Protein 3A0C (pdb70)

Organism: NCBI:txid195526

Nearest PDB structures (foldseek):
  3a0d-assembly1_A  TM=9.949E-01  e=3.543E-20  Polygonatum cyrtonema
  1msa-assembly1_C  TM=9.763E-01  e=5.281E-15  Galanthus nivalis
  8a9m-assembly1_A  TM=9.733E-01  e=8.736E-15  Hippeastrum hybrid cultivar
  3dzw-assembly1_A  TM=9.735E-01  e=1.807E-14  Narcissus pseudonarcissus
  1b2p-assembly1_A  TM=9.457E-01  e=1.807E-14  Hyacinthoides hispanica

Solvent-accessible surface area: 18140 Å² total; per-residue (Å²): 76,1,14,8,28,12,80,92,17,11,108,58,46,93,36,5,101,11,32,108,39,26,113,0,42,0,33,46,63,0,27,0,2,0,52,26,81,46,119,84,33,49,26,10,127,6,39,65,105,20,75,30,1,58,0,10,0,54,35,18,0,5,0,0,0,18,15,119,3,36,71,31,39,45,45,20,98,33,36,51,133,118,30,84,7,0,0,0,0,17,99,61,58,21,0,6,0,7,2,32,60,52,60,44,23,59,13,10,147,71,1,12,8,25,13,80,90,19,10,106,56,46,91,35,5,98,11,33,108,40,26,114,0,43,0,31,44,65,0,26,2,2,0,51,26,80,48,119,82,33,51,27,10,128,6,40,64,110,20,75,31,1,56,0,10,0,53,37,33,0,16,0,3,0,37,17,143,88,102,166,83,39,46,79,23,153,34,78,52,132,119,30,84,9,0,0,0,0,18,99,54,57,19,1,5,0,7,2,34,60,51,54,41,20,58,9,10,137,73,1,12,8,26,12,33,89,15,10,106,58,45,92,37,5,100,10,32,110,40,27,113,0,41,0,32,47,62,0,26,1,3,0,51,26,82,45,117,86,34,48,26,10,128,6,39,65,107,21,76,31,0,26,0,1,0,0,6,14,0,1,0,2,0,8,15,100,27,16,145,84,38,46,78,20,154,29,73,49,132,106,29,82,5,0,0,0,0,18,98,60,59,18,0,6,0,8,1,30,59,47,52,44,22,60,14,11,144,66,1,12,8,25,12,80,92,19,10,107,58,46,92,36,5,97,10,31,106,41,27,113,0,44,0,33,47,64,0,26,1,2,0,50,26,79,47,118,86,32,50,27,11,128,6,39,65,108,21,76,30,1,56,0,10,0,52,37,33,0,16,0,3,0,36,16,142,89,101,164,84,38,46,77,21,149,34,75,51,131,119,30,83,8,0,0,0,0,17,98,57,57,19,0,6,0,8,2,30,59,49,50,45,22,60,17,11,141

Secondary structure (DSSP, 8-state):
--EEETT-EE-TT-EEEETTTEEEEE-TTS-EEEEETTEEEEE---TTS-SS-EEEE-TTS-EEEE-TT--EEEE-----SSS--EEEE-TTS-EEEE-SEEEE-S---/--EEETT-EE-TT-EEEETTTEEEEE-TTS-EEEEETTEEEEE---TTS-SS-EEEE-TTS-EEEE-TT--EEEE-----SSS--EEEE-TTS-EEEE-SEEEE-S---/--EEETT-EE-TT-EEEETTTEEEEE-TTS-EEEEETTEEEEE---TTS-SS-EEEE-TTS-EEEE-TT--EEEE-----SSS--EEEE-TTS-EEEE-SEEEE-S---/--EEETT-EEETT-EEEETTTEEEEE-TTS-EEEEETTEEEEE---TTS-SS-EEEE-TTS-EEEE-TT--EEEE-----SSS--EE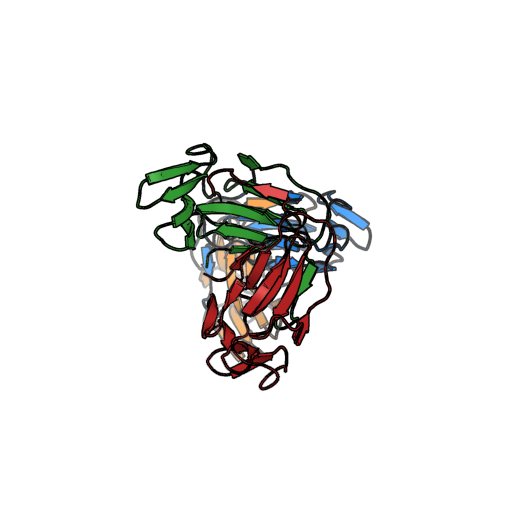EE-TTS-EEEE-SEEEE-S---

B-factor: mean 31.84, std 13.53, range [10.68, 71.92]

Radius of gyration: 27.79 Å; Cα contacts (8 Å, |Δi|>4): 1357; chains: 4; bounding box: 48×59×90 Å

InterPro domains:
  IPR001480 Bulb-type lectin domain [PS50927] (29-138)
  IPR001480 Bulb-type lectin domain [SM00108] (29-137)
  IPR001480 Bulb-type lectin domain [cd00028] (29-137)
  IPR036426 Bulb-type lectin domain superfamily [G3DSA:2.90.10.10] (29-138)
  IPR036426 Bulb-type lectin domain superfamily [SSF51110] (22-133)

Foldseek 3Di:
DFKAKAFGKAWAAGWHADPDAWIFHCHQQRKTFIDRNNRTPDIQPLGNVAGGWMWGQHQQRKIFIAHPVRDGSDIPPNGHDRAMWMWGCDNVRDIDIDDDDDDDPPPDD/DFKAKAFGKAWAAGWHADPDAWIFHCHQQRKTFIDRNNRTPDIQPLGNVAGRWMWTQHQQRKIFIAHPVRDTSDIPPNGHDRAMWMWGCDNVRDIDIDDDDDDDPPPDD/DFKAKAFGKAWAQGWHADPDAWIFHCHQQRKTFIDRNNRTPDIQPLGNVAGRWMWTQHQQRKIFIAHPVRDGSDIPPNGHDRAMWMWGCDNVRDIDIDDDDDDDPPPDD/DFKAKAFGKAWAQGWHDDPDGWIFHCHQQRKTFIDDNNRTPDIQPLGNVAGGWMWGQHQQRKIFIAHPVRDGSDIPPNGHDRAMWMWGCDNVRDIDIDDDDDDDPPPDD

CATH classification: 2.90.10.10

Structure (mmCIF, N/CA/C/O backbone):
data_3A0C
#
_entry.id   3A0C
#
_cell.length_a   39.308
_cell.length_b   48.317
_cell.length_c   112.221
_cell.angle_alpha   90.00
_cell.angle_beta   90.12
_cell.angle_gamma   90.00
#
_symmetry.space_group_name_H-M   'P 1 21 1'
#
loop_
_entity.id
_entity.type
_entity.pdbx_description
1 polymer 'Mannose/sialic acid-binding lectin'
2 water water
#
loop_
_atom_site.group_PDB
_atom_site.id
_atom_site.type_symbol
_atom_site.label_atom_id
_atom_site.label_alt_id
_atom_site.label_comp_id
_atom_site.label_asym_id
_atom_site.label_entity_id
_atom_site.label_seq_id
_atom_site.pdbx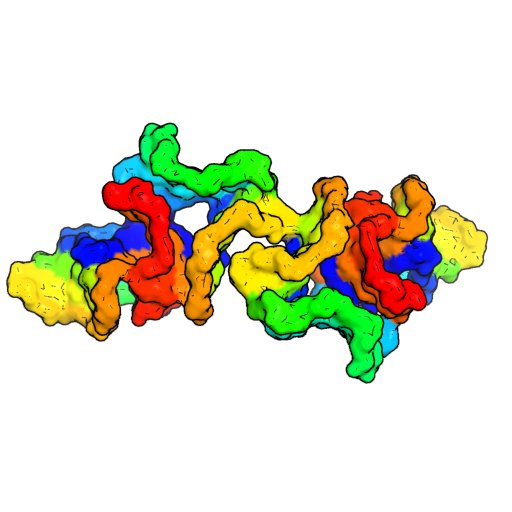_PDB_ins_code
_atom_site.Cartn_x
_atom_site.Cartn_y
_atom_site.Cartn_z
_atom_site.occupancy
_atom_site.B_iso_or_equiv
_atom_site.auth_seq_id
_atom_site.auth_comp_id
_atom_site.auth_asym_id
_atom_site.auth_atom_id
_atom_site.pdbx_PDB_model_num
ATOM 1 N N . VAL A 1 1 ? 3.877 5.302 16.781 1.00 20.27 1 VAL A N 1
ATOM 2 C CA . VAL A 1 1 ? 4.466 6.526 16.171 1.00 18.57 1 VAL A CA 1
ATOM 3 C C . VAL A 1 1 ? 5.957 6.289 15.934 1.00 17.30 1 VAL A C 1
ATOM 4 O O . VAL A 1 1 ? 6.644 5.745 16.794 1.00 16.02 1 VAL A O 1
ATOM 8 N N . ASN A 1 2 ? 6.457 6.674 14.764 1.00 15.90 2 ASN A N 1
ATOM 9 C CA . ASN A 1 2 ? 7.873 6.501 14.494 1.00 16.30 2 ASN A CA 1
ATOM 10 C C . ASN A 1 2 ? 8.506 7.845 14.145 1.00 16.26 2 ASN A C 1
ATOM 11 O O . ASN A 1 2 ? 9.450 7.915 13.356 1.00 17.89 2 ASN A O 1
ATOM 16 N N . SER A 1 3 ? 7.983 8.917 14.735 1.00 15.88 3 SER A N 1
ATOM 17 C CA . SER A 1 3 ? 8.526 10.253 14.479 1.00 14.13 3 SER A CA 1
ATOM 18 C C . SER A 1 3 ? 8.441 11.122 15.719 1.00 12.46 3 SER A C 1
ATOM 19 O O . SER A 1 3 ? 7.579 10.927 16.564 1.00 13.71 3 SER A O 1
ATOM 22 N N . LEU A 1 4 ? 9.359 12.069 15.824 1.00 12.30 4 LEU A N 1
ATOM 23 C CA . LEU A 1 4 ? 9.407 13.010 16.940 1.00 12.74 4 LEU A CA 1
ATOM 24 C C . LEU A 1 4 ? 9.700 14.364 16.301 1.00 12.51 4 LEU A C 1
ATOM 25 O O . LEU A 1 4 ? 10.773 14.567 15.744 1.00 12.07 4 LEU A O 1
ATOM 30 N N . SER A 1 5 ? 8.758 15.291 16.375 1.00 12.73 5 SER A N 1
ATOM 31 C CA . SER A 1 5 ? 8.970 16.588 15.756 1.00 15.41 5 SER A CA 1
ATOM 32 C C . SER A 1 5 ? 9.256 17.737 16.716 1.00 14.68 5 SER A C 1
ATOM 33 O O . SER A 1 5 ? 8.765 17.760 17.835 1.00 14.84 5 SER A O 1
ATOM 36 N N . SER A 1 6 ? 10.063 18.685 16.248 1.00 15.52 6 SER A N 1
ATOM 37 C CA . SER A 1 6 ? 10.447 19.861 17.016 1.00 17.80 6 SER A CA 1
ATOM 38 C C . SER A 1 6 ? 9.237 20.565 17.627 1.00 17.88 6 SER A C 1
ATOM 39 O O . SER A 1 6 ? 8.255 20.795 16.942 1.00 17.41 6 SER A O 1
ATOM 42 N N . PRO A 1 7 ? 9.312 20.960 18.909 1.00 18.58 7 PRO A N 1
ATOM 43 C CA . PRO A 1 7 ? 10.436 20.797 19.841 1.00 19.62 7 PRO A CA 1
ATOM 44 C C . PRO A 1 7 ? 10.064 19.752 20.875 1.00 19.22 7 PRO A C 1
ATOM 45 O O . PRO A 1 7 ? 10.367 19.894 22.054 1.00 21.06 7 PRO A O 1
ATOM 49 N N . ASN A 1 8 ? 9.384 18.712 20.410 1.00 17.07 8 ASN A N 1
ATOM 50 C CA . ASN A 1 8 ? 8.951 17.629 21.266 1.00 17.85 8 ASN A CA 1
ATOM 51 C C . ASN A 1 8 ? 10.117 16.863 21.865 1.00 17.29 8 ASN A C 1
ATOM 52 O O . ASN A 1 8 ? 11.260 17.041 21.464 1.00 18.29 8 ASN A O 1
ATOM 57 N N . SER A 1 9 ? 9.811 16.004 22.826 1.00 16.13 9 SER A N 1
ATOM 58 C CA . SER A 1 9 ? 10.828 15.217 23.489 1.00 16.19 9 SER A CA 1
ATOM 59 C C . SER A 1 9 ? 10.398 13.788 23.761 1.00 15.98 9 SER A C 1
ATOM 60 O O . SER A 1 9 ? 9.216 13.475 23.812 1.00 15.43 9 SER A O 1
ATOM 63 N N . LEU A 1 10 ? 11.385 12.915 23.895 1.00 18.11 10 LEU A N 1
ATOM 64 C CA . LEU A 1 10 ? 11.164 11.511 24.222 1.00 18.82 10 LEU A CA 1
ATOM 65 C C . LEU A 1 10 ? 11.682 11.344 25.659 1.00 19.17 10 LEU A C 1
ATOM 66 O O . LEU A 1 10 ? 12.882 11.180 25.877 1.00 21.49 10 LEU A O 1
ATOM 71 N N . PHE A 1 11 ? 10.790 11.408 26.634 1.00 18.37 11 PHE A N 1
ATOM 72 C CA . PHE A 1 11 ? 11.204 11.275 28.016 1.00 18.65 11 PHE A CA 1
ATOM 73 C C . PHE A 1 11 ? 11.642 9.857 28.348 1.00 19.66 11 PHE A C 1
ATOM 74 O O . PHE A 1 11 ? 11.561 8.954 27.501 1.00 19.09 11 PHE A O 1
ATOM 82 N N . THR A 1 12 ? 12.128 9.668 29.574 1.00 20.63 12 THR A N 1
ATOM 83 C CA . THR A 1 12 ? 12.612 8.363 30.008 1.00 22.36 12 THR A CA 1
ATOM 84 C C . THR A 1 12 ? 11.592 7.270 29.745 1.00 21.16 12 THR A C 1
ATOM 85 O O . THR A 1 12 ? 10.421 7.417 30.053 1.00 20.89 12 THR A O 1
ATOM 89 N N . GLY A 1 13 ? 12.047 6.177 29.157 1.00 21.37 13 GLY A N 1
ATOM 90 C CA . GLY A 1 13 ? 11.152 5.076 28.873 1.00 21.21 13 GLY A CA 1
ATOM 91 C C . GLY A 1 13 ? 10.414 5.183 27.558 1.00 22.42 13 GLY A C 1
ATOM 92 O O . GLY A 1 13 ? 9.942 4.164 27.053 1.00 25.03 13 GLY A O 1
ATOM 93 N N . HIS A 1 14 ? 10.312 6.382 26.989 1.00 21.36 14 HIS A N 1
ATOM 94 C CA . HIS A 1 14 ? 9.588 6.547 25.722 1.00 22.06 14 HIS A CA 1
ATOM 95 C C . HIS A 1 14 ? 10.376 6.076 24.497 1.00 21.47 14 HIS A C 1
ATOM 96 O O . HIS A 1 14 ? 11.607 6.046 24.513 1.00 22.57 14 HIS A O 1
ATOM 103 N N . SER A 1 15 ? 9.663 5.729 23.430 1.00 20.24 15 SER A N 1
ATOM 104 C CA . SER A 1 15 ? 10.321 5.238 22.230 1.00 20.62 15 SER A CA 1
ATOM 105 C C . SER A 1 15 ? 9.488 5.396 20.971 1.00 20.47 15 SER A C 1
ATOM 106 O O . SER A 1 15 ? 8.277 5.632 21.038 1.00 22.09 15 SER A O 1
ATOM 109 N N . LEU A 1 16 ? 10.152 5.272 19.826 1.00 19.73 16 LEU A N 1
ATOM 110 C CA . LEU A 1 16 ? 9.494 5.341 18.517 1.00 17.95 16 LEU A CA 1
ATOM 111 C C . LEU A 1 16 ? 9.588 3.907 18.027 1.00 18.58 16 LEU A C 1
ATOM 112 O O . LEU A 1 16 ? 10.520 3.190 18.392 1.00 19.03 16 LEU A O 1
ATOM 117 N N . GLU A 1 17 ? 8.643 3.470 17.212 1.00 18.36 17 GLU A N 1
ATOM 118 C CA . GLU A 1 17 ? 8.697 2.101 16.743 1.00 20.23 17 GLU A CA 1
ATOM 119 C C . GLU A 1 17 ? 8.182 2.033 15.334 1.00 18.99 17 GLU A C 1
ATOM 120 O O . GLU A 1 17 ? 7.231 2.731 14.988 1.00 19.68 17 GLU A O 1
ATOM 126 N N . VAL A 1 18 ? 8.807 1.186 14.526 1.00 18.92 18 VAL A N 1
ATOM 127 C CA . VAL A 1 18 ? 8.404 1.014 13.136 1.00 19.05 18 VAL A CA 1
ATOM 128 C C . VAL A 1 18 ? 8.746 -0.418 12.729 1.00 20.23 18 VAL A C 1
ATOM 129 O O . VAL A 1 18 ? 9.631 -1.039 13.317 1.00 18.95 18 VAL A O 1
ATOM 133 N N . GLY A 1 19 ? 8.027 -0.939 11.738 1.00 22.82 19 GLY A N 1
ATOM 134 C CA . GLY A 1 19 ? 8.279 -2.288 11.268 1.00 24.57 19 GLY A CA 1
ATOM 135 C C . GLY A 1 19 ? 9.562 -2.358 10.460 1.00 26.70 19 GLY A C 1
ATOM 136 O O . GLY A 1 19 ? 10.031 -1.333 9.943 1.00 28.96 19 GLY A O 1
ATOM 137 N N . PRO A 1 20 ? 10.145 -3.560 10.296 1.00 27.00 20 PRO A N 1
ATOM 138 C CA . PRO A 1 20 ? 9.676 -4.849 10.816 1.00 26.15 20 PRO A CA 1
ATOM 139 C C . PRO A 1 20 ? 9.763 -5.105 12.329 1.00 27.07 20 PRO A C 1
ATOM 140 O O . PRO A 1 20 ? 8.838 -5.684 12.907 1.00 27.11 20 PRO A O 1
ATOM 144 N N . SER A 1 21 ? 10.854 -4.684 12.975 1.00 26.58 21 SER A N 1
ATOM 145 C CA . SER A 1 21 ? 11.026 -4.910 14.416 1.00 25.47 21 SER A CA 1
ATOM 146 C C . SER A 1 21 ? 11.979 -3.888 15.045 1.00 25.00 21 SER A C 1
ATOM 147 O O . SER A 1 21 ? 12.905 -4.247 15.782 1.00 24.52 21 SER A O 1
ATOM 150 N N . TYR A 1 22 ? 11.723 -2.613 14.765 1.00 23.78 22 TYR A N 1
ATOM 151 C CA . TYR A 1 22 ? 12.567 -1.525 15.248 1.00 22.53 22 TYR A CA 1
ATOM 152 C C . TYR A 1 22 ? 11.951 -0.680 16.367 1.00 21.77 22 TYR A C 1
ATOM 153 O O . TYR A 1 22 ? 10.773 -0.331 16.322 1.00 21.07 22 TYR A O 1
ATOM 162 N N . ARG A 1 23 ? 12.777 -0.359 17.362 1.00 22.48 23 ARG A N 1
ATOM 163 C CA . ARG A 1 23 ? 12.370 0.457 18.502 1.00 23.85 23 ARG A CA 1
ATOM 164 C C . ARG A 1 23 ? 13.522 1.362 18.941 1.00 21.38 23 ARG A C 1
ATOM 165 O O . ARG A 1 23 ? 14.593 0.893 19.308 1.00 20.06 23 ARG A O 1
ATOM 173 N N . LEU A 1 24 ? 13.280 2.663 18.908 1.00 19.70 24 LEU A N 1
ATOM 174 C CA . LEU A 1 24 ? 14.266 3.649 19.306 1.00 17.97 24 LEU A CA 1
ATOM 175 C C . LEU A 1 24 ? 13.803 4.135 20.671 1.00 17.50 24 LEU A C 1
ATOM 176 O O . LEU A 1 24 ? 12.809 4.854 20.767 1.00 15.38 24 LEU A O 1
ATOM 181 N N . ILE A 1 25 ? 14.536 3.758 21.712 1.00 17.93 25 ILE A N 1
ATOM 182 C CA . ILE A 1 25 ? 14.159 4.109 23.073 1.00 20.48 25 ILE A CA 1
ATOM 183 C C . ILE A 1 25 ? 15.102 4.992 23.894 1.00 22.13 25 ILE A C 1
ATOM 184 O O . ILE A 1 25 ? 16.330 4.892 23.807 1.00 22.05 25 ILE A O 1
ATOM 189 N N . MET A 1 26 ? 14.499 5.876 24.687 1.00 23.91 26 MET A N 1
ATOM 190 C CA . MET A 1 26 ? 15.236 6.764 25.579 1.00 24.32 26 MET A CA 1
ATOM 191 C C . MET A 1 26 ? 15.157 6.044 26.920 1.00 24.08 26 MET A C 1
ATOM 192 O O . MET A 1 26 ? 14.207 6.220 27.673 1.00 24.14 26 MET A O 1
ATOM 197 N N . GLN A 1 27 ? 16.161 5.224 27.201 1.00 24.38 27 GLN A N 1
ATOM 198 C CA . GLN A 1 27 ? 16.195 4.427 28.420 1.00 25.12 27 GLN A CA 1
ATOM 199 C C . GLN A 1 27 ? 16.383 5.197 29.709 1.00 25.72 27 GLN A C 1
ATOM 200 O O . GLN A 1 27 ? 16.759 6.367 29.707 1.00 26.34 27 GLN A O 1
ATOM 206 N N . GLY A 1 28 ? 16.117 4.518 30.815 1.00 26.77 28 GLY A N 1
ATOM 207 C CA . GLY A 1 28 ? 16.254 5.137 32.121 1.00 28.01 28 GLY A CA 1
ATOM 208 C C . GLY A 1 28 ? 17.686 5.376 32.562 1.00 28.96 28 GLY A C 1
ATOM 209 O O . GLY A 1 28 ? 17.927 6.147 33.489 1.00 31.25 28 GLY A O 1
ATOM 210 N N . ASP A 1 29 ? 18.636 4.718 31.905 1.00 29.64 29 ASP A N 1
ATOM 211 C CA . ASP A 1 29 ? 20.050 4.873 32.237 1.00 29.00 29 ASP A CA 1
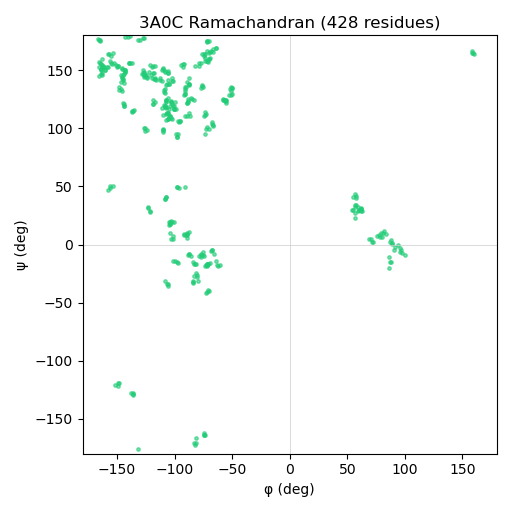ATOM 212 C C . ASP A 1 29 ? 20.691 5.979 31.393 1.00 29.29 29 ASP A C 1
ATOM 213 O O . ASP A 1 29 ? 21.911 6.174 31.426 1.00 28.06 29 ASP A O 1
ATOM 218 N N . CYS A 1 30 ? 19.838 6.697 30.656 1.00 28.95 30 CYS A N 1
ATOM 219 C CA . CYS A 1 30 ? 20.225 7.808 29.785 1.00 27.98 30 CYS A CA 1
ATOM 220 C C . CYS A 1 30 ? 20.840 7.380 28.482 1.00 25.29 30 CYS A C 1
ATOM 221 O O . CYS A 1 30 ? 21.342 8.201 27.724 1.00 24.25 30 CYS A O 1
ATOM 224 N N . ASN A 1 31 ? 20.807 6.088 28.218 1.00 24.50 31 ASN A N 1
ATOM 225 C CA . ASN A 1 31 ? 21.378 5.592 26.990 1.00 23.33 31 ASN A CA 1
ATOM 226 C C . ASN A 1 31 ? 20.305 5.613 25.924 1.00 23.41 31 ASN A C 1
ATOM 227 O O . ASN A 1 31 ? 19.251 5.014 26.091 1.00 23.86 31 ASN A O 1
ATOM 232 N N . PHE A 1 32 ? 20.564 6.329 24.836 1.00 24.21 32 PHE A N 1
ATOM 233 C CA . PHE A 1 32 ? 19.607 6.404 23.738 1.00 23.77 32 PHE A CA 1
ATOM 234 C C . PHE A 1 32 ? 20.035 5.347 22.727 1.00 24.05 32 PHE A C 1
ATOM 235 O O . PHE A 1 32 ? 21.027 5.519 22.011 1.00 24.10 32 PHE A O 1
ATOM 243 N N . VAL A 1 33 ? 19.281 4.250 22.671 1.00 23.52 33 VAL A N 1
ATOM 244 C CA . VAL A 1 33 ? 19.620 3.142 21.791 1.00 21.19 33 VAL A CA 1
ATOM 245 C C . VAL A 1 33 ? 18.532 2.624 20.840 1.00 20.34 33 VAL A C 1
ATOM 246 O O . VAL A 1 33 ? 17.334 2.651 21.140 1.00 20.87 33 VAL A O 1
ATOM 250 N N . LEU A 1 34 ? 18.980 2.152 19.682 1.00 18.78 34 LEU A N 1
ATOM 251 C CA . LEU A 1 34 ? 18.102 1.607 18.650 1.00 17.66 34 LEU A CA 1
ATOM 252 C C . LEU A 1 34 ? 18.116 0.087 18.720 1.00 17.15 34 LEU A C 1
ATOM 253 O O . LEU A 1 34 ? 19.174 -0.521 18.619 1.00 18.51 34 LEU A O 1
ATOM 258 N N . TYR A 1 35 ? 16.948 -0.526 18.899 1.00 17.44 35 TYR A N 1
ATOM 259 C CA . TYR A 1 35 ? 16.857 -1.979 18.974 1.00 17.44 35 TYR A CA 1
ATOM 260 C C . TYR A 1 35 ? 16.271 -2.610 17.730 1.00 18.98 35 TYR A C 1
ATOM 261 O O . TYR A 1 35 ? 15.339 -2.075 17.132 1.00 19.18 35 TYR A O 1
ATOM 270 N N . ASP A 1 36 ? 16.827 -3.755 17.347 1.00 20.68 36 ASP A N 1
ATOM 271 C CA . ASP A 1 36 ? 16.357 -4.505 16.189 1.00 22.08 36 ASP A CA 1
ATOM 272 C C . ASP A 1 36 ? 16.066 -5.901 16.713 1.00 22.83 36 ASP A C 1
ATOM 273 O O . ASP A 1 36 ? 16.979 -6.698 16.894 1.00 21.84 36 ASP A O 1
ATOM 278 N N . SER A 1 37 ? 14.792 -6.182 16.966 1.00 24.33 37 SER A N 1
ATOM 279 C CA . SER A 1 37 ? 14.366 -7.476 17.504 1.00 25.17 37 SER A CA 1
ATOM 280 C C . SER A 1 37 ? 15.056 -7.837 18.822 1.00 25.92 37 SER A C 1
ATOM 281 O O . SER A 1 37 ? 15.337 -9.012 19.075 1.00 26.84 37 SER A O 1
ATOM 284 N N . GLY A 1 38 ? 15.339 -6.838 19.652 1.00 24.84 38 GLY A N 1
ATOM 285 C CA . GLY A 1 38 ? 15.991 -7.117 20.914 1.00 24.50 38 GLY A CA 1
ATOM 286 C C . GLY A 1 38 ? 17.487 -6.946 20.857 1.00 24.03 38 GLY A C 1
ATOM 287 O O . GLY A 1 38 ? 18.156 -7.027 21.871 1.00 23.98 38 GLY A O 1
ATOM 288 N N . LYS A 1 39 ? 18.013 -6.699 19.668 1.00 26.12 39 LYS A N 1
ATOM 289 C CA . LYS A 1 39 ? 19.449 -6.518 19.482 1.00 27.17 39 LYS A CA 1
ATOM 290 C C . LYS A 1 39 ? 19.794 -5.043 19.320 1.00 27.05 39 LYS A C 1
ATOM 291 O O . LYS A 1 39 ? 19.253 -4.367 18.442 1.00 28.69 39 LYS A O 1
ATOM 297 N N . PRO A 1 40 ? 20.686 -4.516 20.173 1.00 26.54 40 PRO A N 1
ATOM 298 C CA . PRO A 1 40 ? 21.053 -3.105 20.039 1.00 25.82 40 PRO A CA 1
ATOM 299 C C . PRO A 1 40 ? 21.962 -2.919 18.815 1.00 26.26 40 PRO A C 1
ATOM 300 O O . PRO A 1 40 ? 23.080 -3.440 18.780 1.00 25.41 40 PRO A O 1
ATOM 304 N N . VAL A 1 41 ? 21.466 -2.194 17.808 1.00 26.44 41 VAL A N 1
ATOM 305 C CA . VAL A 1 41 ? 22.221 -1.940 16.576 1.00 24.55 41 VAL A CA 1
ATOM 306 C C . VAL A 1 41 ? 22.829 -0.544 16.580 1.00 23.92 41 VAL A C 1
ATOM 307 O O . VAL A 1 41 ? 23.685 -0.237 15.752 1.00 24.81 41 VAL A O 1
ATOM 311 N N . TRP A 1 42 ? 22.378 0.305 17.499 1.00 22.21 42 TRP A N 1
ATOM 312 C CA . TRP A 1 42 ? 22.899 1.669 17.600 1.00 21.50 42 TRP A CA 1
ATOM 313 C C . TRP A 1 42 ? 22.613 2.275 18.976 1.00 21.22 42 TRP A C 1
ATOM 314 O O . TRP A 1 42 ? 21.615 1.931 19.611 1.00 20.84 42 TRP A O 1
ATOM 325 N N . ALA A 1 43 ? 23.483 3.180 19.426 1.00 20.46 43 ALA A N 1
ATOM 326 C CA . ALA A 1 43 ? 23.299 3.825 20.724 1.00 21.51 43 ALA A CA 1
ATOM 327 C C . ALA A 1 43 ? 24.142 5.081 20.866 1.00 21.63 43 ALA A C 1
ATOM 328 O O . ALA A 1 43 ? 25.173 5.223 20.200 1.00 23.54 43 ALA A O 1
ATOM 330 N N . SER A 1 44 ? 23.686 5.999 21.716 1.00 22.16 44 SER A N 1
ATOM 331 C CA . SER A 1 44 ? 24.412 7.239 21.974 1.00 23.31 44 SER A CA 1
ATOM 332 C C . SER A 1 44 ? 25.556 6.939 22.948 1.00 24.90 44 SER A C 1
ATOM 333 O O . SER A 1 44 ? 26.412 7.782 23.185 1.00 27.10 44 SER A O 1
ATOM 336 N N . ASN A 1 45 ? 25.562 5.735 23.513 1.00 26.18 45 ASN A N 1
ATOM 337 C CA . ASN A 1 45 ? 26.619 5.326 24.433 1.00 26.48 45 ASN A CA 1
ATOM 338 C C . ASN A 1 45 ? 26.726 6.198 25.670 1.00 27.01 45 ASN A C 1
ATOM 339 O O . ASN A 1 45 ? 27.812 6.357 26.230 1.00 26.43 45 ASN A O 1
ATOM 344 N N . THR A 1 46 ? 25.612 6.773 26.098 1.00 26.64 46 THR A N 1
ATOM 345 C CA . THR A 1 46 ? 25.623 7.614 27.285 1.00 26.97 46 THR A CA 1
ATOM 346 C C . THR A 1 46 ? 25.001 6.896 28.486 1.00 25.67 46 THR A C 1
ATOM 347 O O . THR A 1 46 ? 24.614 7.528 29.470 1.00 25.78 46 THR A O 1
ATOM 351 N N . GLY A 1 47 ? 24.922 5.572 28.403 1.00 24.78 47 GLY A N 1
ATOM 352 C CA . GLY A 1 47 ? 24.345 4.801 29.486 1.00 24.64 47 GLY A CA 1
ATOM 353 C C . GLY A 1 47 ? 25.054 5.010 30.812 1.00 24.65 47 GLY A C 1
ATOM 354 O O . GLY A 1 47 ? 26.264 4.821 30.919 1.00 25.51 47 GLY A O 1
ATOM 355 N N . GLY A 1 48 ? 24.293 5.408 31.827 1.00 25.65 48 GLY A N 1
ATOM 356 C CA . GLY A 1 48 ? 24.860 5.626 33.145 1.00 24.50 48 GLY A CA 1
ATOM 357 C C . GLY A 1 48 ? 25.385 7.027 33.384 1.00 25.01 48 GLY A C 1
ATOM 358 O O . GLY A 1 48 ? 25.881 7.315 34.475 1.00 24.66 48 GLY A O 1
ATOM 359 N N . LEU A 1 49 ? 25.272 7.900 32.383 1.00 24.75 49 LEU A N 1
ATOM 360 C CA . LEU A 1 49 ? 25.756 9.273 32.505 1.00 25.03 49 LEU A CA 1
ATOM 361 C C . LEU A 1 49 ? 24.765 10.247 33.135 1.00 25.46 49 LEU A C 1
ATOM 362 O O . LEU A 1 49 ? 25.126 11.380 33.447 1.00 26.04 49 LEU A O 1
ATOM 367 N N . GLY A 1 50 ? 23.523 9.813 33.322 1.00 25.58 50 GLY A N 1
ATOM 368 C CA . GLY A 1 50 ? 22.531 10.688 33.928 1.00 25.36 50 GLY A CA 1
ATOM 369 C C . GLY A 1 50 ? 21.276 9.985 34.422 1.00 24.50 50 GLY A C 1
ATOM 370 O O . GLY A 1 50 ? 21.115 8.781 34.233 1.00 25.90 50 GLY A O 1
ATOM 371 N N . SER A 1 51 ? 20.389 10.746 35.051 1.00 23.05 51 SER A N 1
ATOM 372 C CA . SER A 1 51 ? 19.142 10.221 35.567 1.00 21.95 51 SER A CA 1
ATOM 373 C C . SER A 1 51 ? 17.988 11.050 35.014 1.00 22.78 51 SER A C 1
ATOM 374 O O . SER A 1 51 ? 18.111 12.252 34.808 1.00 23.00 51 SER A O 1
ATOM 377 N N . GLY A 1 52 ? 16.862 10.398 34.774 1.00 23.03 52 GLY A N 1
ATOM 378 C CA . GLY A 1 52 ? 15.716 11.111 34.259 1.00 24.05 52 GLY A CA 1
ATOM 379 C C . GLY A 1 52 ? 15.988 11.830 32.953 1.00 23.48 52 GLY A C 1
ATOM 380 O O . GLY A 1 52 ? 15.524 12.944 32.756 1.00 23.62 52 GLY A O 1
ATOM 381 N N . CYS A 1 53 ? 16.738 11.202 32.060 1.00 24.46 53 CYS A N 1
ATOM 382 C CA . CYS A 1 53 ? 17.037 11.812 30.764 1.00 25.53 53 CYS A CA 1
ATOM 383 C C . CYS A 1 53 ? 15.836 11.879 29.809 1.00 22.88 53 CYS A C 1
ATOM 384 O O . CYS A 1 53 ? 14.868 11.119 29.935 1.00 20.50 53 CYS A O 1
ATOM 387 N N . ARG A 1 54 ? 15.926 12.813 28.865 1.00 20.96 54 ARG A N 1
ATOM 388 C CA . ARG A 1 54 ? 14.917 13.015 27.834 1.00 19.41 54 ARG A CA 1
ATOM 389 C C . ARG A 1 54 ? 15.679 13.391 26.571 1.00 17.83 54 ARG A C 1
ATOM 390 O O . ARG A 1 54 ? 16.748 13.978 26.643 1.00 16.57 54 ARG A O 1
ATOM 398 N N . LEU A 1 55 ? 15.146 13.018 25.419 1.00 16.86 55 LEU A N 1
ATOM 399 C CA . LEU A 1 55 ? 15.784 13.346 24.153 1.00 16.89 55 LEU A CA 1
ATOM 400 C C . LEU A 1 55 ? 14.937 14.434 23.523 1.00 16.50 55 LEU A C 1
ATOM 401 O O . LEU A 1 55 ? 13.795 14.201 23.153 1.00 19.64 55 LEU A O 1
ATOM 406 N N . THR A 1 56 ? 15.493 15.627 23.401 1.00 16.61 56 THR A N 1
ATOM 407 C CA . THR A 1 56 ? 14.756 16.733 22.840 1.00 14.38 56 THR A CA 1
ATOM 408 C C . THR A 1 56 ? 15.285 17.114 21.467 1.00 14.09 56 THR A C 1
ATOM 409 O O . THR A 1 56 ? 16.498 17.204 21.270 1.00 14.27 56 THR A O 1
ATOM 413 N N . LEU A 1 57 ? 14.372 17.299 20.512 1.00 13.09 57 LEU A N 1
ATOM 414 C CA . LEU A 1 57 ? 14.750 17.768 19.181 1.00 13.33 57 LEU A CA 1
ATOM 415 C C . LEU A 1 57 ? 14.292 19.243 19.125 1.00 13.84 57 LEU A C 1
ATOM 416 O O . LEU A 1 57 ? 13.104 19.528 19.075 1.00 12.39 57 LEU A O 1
ATOM 421 N N . HIS A 1 58 ? 15.238 20.173 19.162 1.00 16.01 58 HIS A N 1
ATOM 422 C CA . HIS A 1 58 ? 14.927 21.602 19.131 1.00 17.86 58 HIS A CA 1
ATOM 423 C C . HIS A 1 58 ? 14.510 22.074 17.747 1.00 19.96 58 HIS A C 1
ATOM 424 O O . HIS A 1 58 ? 14.759 21.3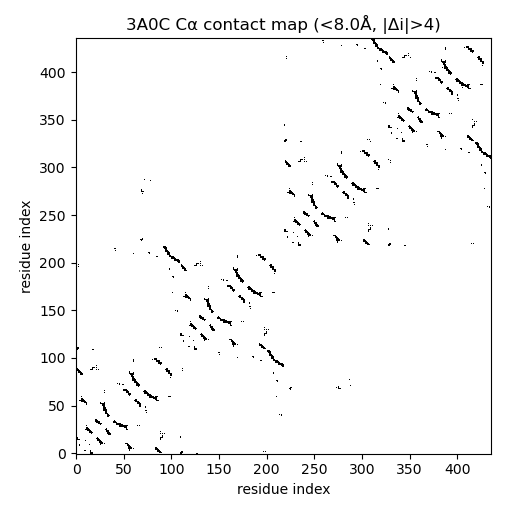97 16.749 1.00 21.97 58 HIS A O 1
ATOM 431 N N . ASN A 1 59 ? 13.894 23.252 17.687 1.00 21.44 59 ASN A N 1
ATOM 432 C CA . ASN A 1 59 ? 13.441 23.797 16.414 1.00 22.11 59 ASN A CA 1
ATOM 433 C C . ASN A 1 59 ? 14.560 24.202 15.479 1.00 21.98 59 ASN A C 1
ATOM 434 O O . ASN A 1 59 ? 14.293 24.601 14.346 1.00 23.37 59 ASN A O 1
ATOM 439 N N . ASN A 1 60 ? 15.806 24.122 15.944 1.00 21.74 60 ASN A N 1
ATOM 440 C CA . ASN A 1 60 ? 16.936 24.478 15.090 1.00 19.65 60 ASN A CA 1
ATOM 441 C C . ASN A 1 60 ? 17.646 23.249 14.518 1.00 18.39 60 ASN A C 1
ATOM 442 O O . ASN A 1 60 ? 18.661 23.369 13.841 1.00 17.62 60 ASN A O 1
ATOM 447 N N . GLY A 1 61 ? 17.090 22.068 14.781 1.00 17.79 61 GLY A N 1
ATOM 448 C CA . GLY A 1 61 ? 17.658 20.853 14.231 1.00 15.50 61 GLY A CA 1
ATOM 449 C C . GLY A 1 61 ? 18.630 20.143 15.130 1.00 13.42 61 GLY A C 1
ATOM 450 O O . GLY A 1 61 ? 19.154 19.096 14.766 1.00 14.22 61 GLY A O 1
ATOM 451 N N . ASN A 1 62 ? 18.864 20.697 16.307 1.00 12.47 62 ASN A N 1
ATOM 452 C CA . ASN A 1 62 ? 19.792 20.080 17.233 1.00 12.31 62 ASN A CA 1
ATOM 453 C C . ASN A 1 62 ? 19.076 19.064 18.110 1.00 12.94 62 ASN A C 1
ATOM 454 O O . ASN A 1 62 ? 18.079 19.382 18.750 1.00 13.89 62 ASN A O 1
ATOM 459 N N . LEU A 1 63 ? 19.586 17.833 18.119 1.00 14.07 63 LEU A N 1
ATOM 460 C CA . LEU A 1 63 ? 19.022 16.752 18.920 1.00 15.26 63 LEU A CA 1
ATOM 461 C C . LEU A 1 63 ? 19.903 16.606 20.172 1.00 15.78 63 LEU A C 1
ATOM 462 O O . LEU A 1 63 ? 21.088 16.271 20.070 1.00 17.72 63 LEU A O 1
ATOM 467 N N . VAL A 1 64 ? 19.322 16.846 21.346 1.00 16.10 64 VAL A N 1
ATOM 468 C CA . VAL A 1 64 ? 20.068 16.814 22.601 1.00 14.25 64 VAL A CA 1
ATOM 469 C C . VAL A 1 64 ? 19.512 15.900 23.692 1.00 14.77 64 VAL A C 1
ATOM 470 O O . VAL A 1 64 ? 18.297 15.742 23.817 1.00 15.09 64 VAL A O 1
ATOM 474 N N . ILE A 1 65 ? 20.409 15.294 24.474 1.00 14.73 65 ILE A N 1
ATOM 475 C CA . ILE A 1 65 ? 20.002 14.445 25.594 1.00 15.52 65 ILE A CA 1
ATOM 476 C C . ILE A 1 65 ? 20.319 15.253 26.860 1.00 16.33 65 ILE A C 1
ATOM 477 O O . ILE A 1 65 ? 21.448 15.682 27.055 1.00 15.86 65 ILE A O 1
ATOM 482 N N . TYR A 1 66 ? 19.313 15.476 27.699 1.00 17.48 66 TYR A N 1
ATOM 483 C CA . TYR A 1 66 ? 19.480 16.236 28.933 1.00 19.19 66 TYR A CA 1
ATOM 484 C C . TYR A 1 66 ? 19.207 15.323 30.135 1.00 21.40 66 TYR A C 1
ATOM 485 O O . TYR A 1 66 ? 18.306 14.489 30.086 1.00 22.48 66 TYR A O 1
ATOM 494 N N . ASP A 1 67 ? 19.964 15.465 31.217 1.00 22.72 67 ASP A N 1
ATOM 495 C CA . ASP A 1 67 ? 19.691 14.629 32.380 1.00 23.39 67 ASP A CA 1
ATOM 496 C C . ASP A 1 67 ? 18.548 15.287 33.124 1.00 25.39 67 ASP A C 1
ATOM 497 O O . ASP A 1 67 ? 17.903 16.184 32.601 1.00 26.35 67 ASP A O 1
ATOM 502 N N . GLN A 1 68 ? 18.303 14.862 34.353 1.00 28.08 68 GLN A N 1
ATOM 503 C CA . GLN A 1 68 ? 17.212 15.429 35.138 1.00 28.93 68 GLN A CA 1
ATOM 504 C C . GLN A 1 68 ? 17.537 16.835 35.625 1.00 28.80 68 GLN A C 1
ATOM 505 O O . GLN A 1 68 ? 16.631 17.585 35.996 1.00 29.31 68 GLN A O 1
ATOM 511 N N . SER A 1 69 ? 18.823 17.190 35.622 1.00 27.92 69 SER A N 1
ATOM 512 C CA . SER A 1 69 ? 19.267 18.520 36.051 1.00 27.05 69 SER A CA 1
ATOM 513 C C . SER A 1 69 ? 19.555 19.432 34.861 1.00 26.16 69 SER A C 1
ATOM 514 O O . SER A 1 69 ? 20.246 20.439 34.996 1.00 26.40 69 SER A O 1
ATOM 517 N N . ASN A 1 70 ? 19.011 19.074 33.700 1.00 25.47 70 ASN A N 1
ATOM 518 C CA . ASN A 1 70 ? 19.189 19.835 32.467 1.00 24.73 70 ASN A CA 1
ATOM 519 C C . ASN A 1 70 ? 20.617 19.947 31.958 1.00 24.84 70 ASN A C 1
ATOM 520 O O . ASN A 1 70 ? 20.959 20.924 31.289 1.00 26.16 70 ASN A O 1
ATOM 525 N N . ARG A 1 71 ? 21.446 18.952 32.261 1.00 24.65 71 ARG A N 1
ATOM 526 C CA . ARG A 1 71 ? 22.833 18.949 31.793 1.00 24.60 71 ARG A CA 1
ATOM 527 C C . ARG A 1 71 ? 22.900 18.312 30.407 1.00 23.01 71 ARG A C 1
ATOM 528 O O . ARG A 1 71 ? 22.251 17.291 30.160 1.00 24.03 71 ARG A O 1
ATOM 536 N N . VAL A 1 72 ? 23.677 18.917 29.509 1.00 21.55 72 VAL A N 1
ATOM 537 C CA . VAL A 1 72 ? 23.832 18.404 28.141 1.00 20.57 72 VAL A CA 1
ATOM 538 C C . VAL A 1 72 ? 24.693 17.159 28.140 1.00 18.50 72 VAL A C 1
ATOM 539 O O . VAL A 1 72 ? 25.910 17.242 28.105 1.00 18.62 72 VAL A O 1
ATOM 543 N N . ILE A 1 73 ? 24.046 16.004 28.174 1.00 18.93 73 ILE A N 1
ATOM 544 C CA . ILE A 1 73 ? 24.738 14.717 28.197 1.00 18.90 73 ILE A CA 1
ATOM 545 C C . ILE A 1 73 ? 25.228 14.266 26.812 1.00 19.63 73 ILE A C 1
ATOM 546 O O . ILE A 1 73 ? 26.259 13.599 26.701 1.00 20.90 73 ILE A O 1
ATOM 551 N N . TRP A 1 74 ? 24.497 14.653 25.766 1.00 18.13 74 TRP A N 1
ATOM 552 C CA . TRP A 1 74 ? 24.807 14.251 24.393 1.00 16.91 74 TRP A CA 1
ATOM 553 C C . TRP A 1 74 ? 24.051 15.171 23.426 1.00 17.16 74 TRP A C 1
ATOM 554 O O . TRP A 1 74 ? 22.980 15.676 23.756 1.00 17.48 74 TRP A O 1
ATOM 565 N N . GLN A 1 75 ? 24.610 15.381 22.237 1.00 16.89 75 GLN A N 1
ATOM 566 C CA . GLN A 1 75 ? 23.984 16.238 21.237 1.00 17.64 75 GLN A CA 1
ATOM 567 C C . GLN A 1 75 ? 24.583 15.983 19.865 1.00 16.56 75 GLN A C 1
ATOM 568 O O . GLN A 1 75 ? 25.761 15.665 19.743 1.00 16.32 75 GLN A O 1
ATOM 574 N N . THR A 1 76 ? 23.774 16.133 18.826 1.00 15.65 76 THR A N 1
ATOM 575 C CA . THR A 1 76 ? 24.279 15.912 17.482 1.00 17.73 76 THR A CA 1
ATOM 576 C C . THR A 1 76 ? 24.934 17.211 17.034 1.00 19.45 76 THR A C 1
ATOM 577 O O . THR A 1 76 ? 25.693 17.244 16.056 1.00 20.34 76 THR A O 1
ATOM 581 N N . LYS A 1 77 ? 24.625 18.274 17.773 1.00 21.75 77 LYS A N 1
ATOM 582 C CA . LYS A 1 77 ? 25.139 19.618 17.506 1.00 23.06 77 LYS A CA 1
ATOM 583 C C . LYS A 1 77 ? 24.871 20.077 16.065 1.00 22.54 77 LYS A C 1
ATOM 584 O O . LYS A 1 77 ? 25.607 20.871 15.502 1.00 21.40 77 LYS A O 1
ATOM 590 N N . THR A 1 78 ? 23.788 19.574 15.488 1.00 23.60 78 THR A N 1
ATOM 591 C CA . THR A 1 78 ? 23.403 19.898 14.119 1.00 22.95 78 THR A CA 1
ATOM 592 C C . THR A 1 78 ? 22.341 20.991 14.120 1.00 24.66 78 THR A C 1
ATOM 593 O O . THR A 1 78 ? 21.301 20.872 13.471 1.00 25.56 78 THR A O 1
ATOM 597 N N . ASN A 1 79 ? 22.601 22.062 14.852 1.00 25.76 79 ASN A N 1
ATOM 598 C CA . ASN A 1 79 ? 21.638 23.143 14.920 1.00 27.82 79 ASN A CA 1
ATOM 599 C C . ASN A 1 79 ? 21.886 24.218 13.871 1.00 27.95 79 ASN A C 1
ATOM 600 O O . ASN A 1 79 ? 22.994 24.733 13.745 1.00 27.73 79 ASN A O 1
ATOM 605 N N . GLY A 1 80 ? 20.843 24.553 13.121 1.00 27.82 80 GLY A N 1
ATOM 606 C CA . GLY A 1 80 ? 20.966 25.564 12.098 1.00 27.16 80 GLY A CA 1
ATOM 607 C C . GLY A 1 80 ? 19.778 26.499 12.145 1.00 28.66 80 GLY A C 1
ATOM 608 O O . GLY A 1 80 ? 19.424 27.011 13.213 1.00 28.33 80 GLY A O 1
ATOM 609 N N . LYS A 1 81 ? 19.146 26.701 10.989 1.00 28.20 81 LYS A N 1
ATOM 610 C CA . LYS A 1 81 ? 17.988 27.585 10.876 1.00 27.21 81 LYS A CA 1
ATOM 611 C C . LYS A 1 81 ? 16.852 27.255 11.819 1.00 26.71 81 LYS A C 1
ATOM 612 O O . LYS A 1 81 ? 16.339 26.135 11.837 1.00 27.74 81 LYS A O 1
ATOM 618 N N . GLU A 1 82 ? 16.469 28.258 12.598 1.00 25.71 82 GLU A N 1
ATOM 619 C CA . GLU A 1 82 ? 15.385 28.159 13.563 1.00 26.23 82 GLU A CA 1
ATOM 620 C C . GLU A 1 82 ? 14.073 28.003 12.796 1.00 25.44 82 GLU A C 1
ATOM 621 O O . GLU A 1 82 ? 13.573 28.962 12.229 1.00 25.29 82 GLU A O 1
ATOM 627 N N . ASP A 1 83 ? 13.524 26.792 12.780 1.00 24.93 83 ASP A N 1
ATOM 628 C CA . ASP A 1 83 ? 12.289 26.512 12.048 1.00 24.62 83 ASP A CA 1
ATOM 629 C C . ASP A 1 83 ? 11.600 25.366 12.784 1.00 24.06 83 ASP A C 1
ATOM 630 O O . ASP A 1 83 ? 11.283 25.488 13.970 1.00 22.95 83 ASP A O 1
ATOM 635 N N . HIS A 1 84 ? 11.377 24.263 12.072 1.00 23.13 84 HIS A N 1
ATOM 636 C CA . HIS A 1 84 ? 10.766 23.055 12.628 1.00 20.64 84 HIS A CA 1
ATOM 637 C C . HIS A 1 84 ? 11.397 21.855 11.923 1.00 18.84 84 HIS A C 1
ATOM 638 O O . HIS A 1 84 ? 11.557 21.867 10.710 1.00 17.71 84 HIS A O 1
ATOM 645 N N . TYR A 1 85 ? 11.778 20.844 12.704 1.00 17.59 85 TYR A N 1
ATOM 646 C CA . TYR A 1 85 ? 12.418 19.633 12.195 1.00 16.19 85 TYR A CA 1
ATOM 647 C C . TYR A 1 85 ? 11.725 18.385 12.725 1.00 15.73 85 TYR A C 1
ATOM 648 O O . TYR A 1 85 ? 10.803 18.468 13.554 1.00 15.20 85 TYR A O 1
ATOM 657 N N . VAL A 1 86 ? 12.183 17.225 12.260 1.00 14.39 86 VAL A N 1
ATOM 658 C CA . VAL A 1 86 ? 11.582 15.965 12.667 1.00 13.66 86 VAL A CA 1
ATOM 659 C C . VAL A 1 86 ? 12.651 14.868 12.746 1.00 13.82 86 VAL A C 1
ATOM 660 O O . VAL A 1 86 ? 13.595 14.850 11.958 1.00 16.20 86 VAL A O 1
ATOM 664 N N . LEU A 1 87 ? 12.497 13.973 13.712 1.00 13.42 87 LEU A N 1
ATOM 665 C CA . LEU A 1 87 ? 13.401 12.847 13.912 1.00 11.72 87 LEU A CA 1
ATOM 666 C C . LEU A 1 87 ? 12.579 11.631 13.478 1.00 11.94 87 LEU A C 1
ATOM 667 O O . LEU A 1 87 ? 11.533 11.350 14.070 1.00 13.76 87 LEU A O 1
ATOM 672 N N . VAL A 1 88 ? 13.045 10.910 12.461 1.00 10.68 88 VAL A N 1
ATOM 673 C CA . VAL A 1 88 ? 12.310 9.756 11.948 1.00 10.77 88 VAL A CA 1
ATOM 674 C C . VAL A 1 88 ? 13.023 8.392 12.039 1.00 10.68 88 VAL A C 1
ATOM 675 O O . VAL A 1 88 ? 14.148 8.226 11.556 1.00 10.68 88 VAL A O 1
ATOM 679 N N . LEU A 1 89 ? 12.355 7.429 12.678 1.00 11.29 89 LEU A N 1
ATOM 680 C CA . LEU A 1 89 ? 12.838 6.049 12.759 1.00 12.66 89 LEU A CA 1
ATOM 681 C C . LEU A 1 89 ? 12.195 5.395 11.515 1.00 13.85 89 LEU A C 1
ATOM 682 O O . LEU A 1 89 ? 10.971 5.204 11.448 1.00 16.05 89 LEU A O 1
ATOM 687 N N . GLN A 1 90 ? 13.028 5.064 10.533 1.00 16.24 90 GLN A N 1
ATOM 688 C CA . GLN A 1 90 ? 12.576 4.507 9.260 1.00 16.03 90 GLN A CA 1
ATOM 689 C C . GLN A 1 90 ? 12.518 2.990 9.150 1.00 15.92 90 GLN A C 1
ATOM 690 O O . GLN A 1 90 ? 13.250 2.279 9.827 1.00 14.81 90 GLN A O 1
ATOM 696 N N . GLN A 1 91 ? 11.632 2.507 8.284 1.00 17.17 91 GLN A N 1
ATOM 697 C CA . GLN A 1 91 ? 11.499 1.081 8.053 1.00 19.53 91 GLN A CA 1
ATOM 698 C C . GLN A 1 91 ? 12.807 0.472 7.517 1.00 19.17 91 GLN A C 1
ATOM 699 O O . GLN A 1 91 ? 12.984 -0.747 7.563 1.00 20.54 91 GLN A O 1
ATOM 705 N N . ASP A 1 92 ? 13.718 1.308 7.009 1.00 17.24 92 ASP A N 1
ATOM 706 C CA . ASP A 1 92 ? 15.012 0.813 6.509 1.00 15.23 92 ASP A CA 1
ATOM 707 C C . ASP A 1 92 ? 16.001 0.812 7.682 1.00 14.14 92 ASP A C 1
ATOM 708 O O . ASP A 1 92 ? 17.200 0.599 7.531 1.00 13.98 92 ASP A O 1
ATOM 713 N N . ARG A 1 93 ? 15.443 1.056 8.863 1.00 13.20 93 ARG A N 1
ATOM 714 C CA . ARG A 1 93 ? 16.165 1.076 10.124 1.00 12.46 93 ARG A CA 1
ATOM 715 C C . ARG A 1 93 ? 17.092 2.264 10.372 1.00 12.57 93 ARG A C 1
ATOM 716 O O . ARG A 1 93 ? 17.759 2.319 11.408 1.00 13.34 93 ARG A O 1
ATOM 724 N N . ASN A 1 94 ? 17.144 3.215 9.449 1.00 11.39 94 ASN A N 1
ATOM 725 C CA . ASN A 1 94 ? 17.998 4.384 9.644 1.00 11.56 94 ASN A CA 1
ATOM 726 C C . ASN A 1 94 ? 17.167 5.408 10.412 1.00 11.08 94 ASN A C 1
ATOM 727 O O . ASN A 1 94 ? 15.972 5.499 10.211 1.00 12.22 94 ASN A O 1
ATOM 732 N N . VAL A 1 95 ? 17.803 6.144 11.318 1.00 13.07 95 VAL A N 1
ATOM 733 C CA . VAL A 1 95 ? 17.140 7.176 12.112 1.00 12.54 95 VAL A CA 1
ATOM 734 C C . VAL A 1 95 ? 17.665 8.518 11.627 1.00 12.48 95 VAL A C 1
ATOM 735 O O . VAL A 1 95 ? 18.829 8.859 11.837 1.00 13.42 95 VAL A O 1
ATOM 739 N N . VAL A 1 96 ? 16.780 9.283 10.988 1.00 13.33 96 VAL A N 1
ATOM 740 C CA . VAL A 1 96 ? 17.128 10.554 10.370 1.00 10.97 96 VAL A CA 1
ATOM 741 C C . VAL A 1 96 ? 16.394 11.796 10.879 1.00 10.96 96 VAL A C 1
ATOM 742 O O . VAL A 1 96 ? 15.216 11.746 11.240 1.00 10.68 96 VAL A O 1
ATOM 746 N N . ILE A 1 97 ? 17.116 12.913 10.889 1.00 11.21 97 ILE A N 1
ATOM 747 C CA . ILE A 1 97 ? 16.565 14.210 11.279 1.00 11.02 97 ILE A CA 1
ATOM 748 C C . ILE A 1 97 ? 16.405 14.989 9.967 1.00 10.68 97 ILE A C 1
ATOM 749 O O . ILE A 1 97 ? 17.360 15.113 9.185 1.00 11.77 97 ILE A O 1
ATOM 754 N N . TYR A 1 98 ? 15.199 15.487 9.715 1.00 10.68 98 TYR A N 1
ATOM 755 C CA . TYR A 1 98 ? 14.933 16.265 8.504 1.00 11.03 98 TYR A CA 1
ATOM 756 C C . TYR A 1 98 ? 14.434 17.659 8.861 1.00 11.27 98 TYR A C 1
ATOM 757 O O . TYR A 1 98 ? 13.848 17.862 9.925 1.00 13.71 98 TYR A O 1
ATOM 766 N N . GLY A 1 99 ? 14.648 18.609 7.960 1.00 13.32 99 GLY A N 1
ATOM 767 C CA . GLY A 1 99 ? 14.202 19.974 8.185 1.00 15.08 99 GLY A CA 1
ATOM 768 C C . GLY A 1 99 ? 14.972 20.980 7.343 1.00 16.62 99 GLY A C 1
ATOM 769 O O . GLY A 1 99 ? 16.031 20.647 6.802 1.00 16.61 99 GLY A O 1
ATOM 770 N N . PRO A 1 100 ? 14.487 22.231 7.238 1.00 18.67 100 PRO A N 1
ATOM 771 C CA . PRO A 1 100 ? 13.256 22.712 7.884 1.00 19.09 100 PRO A CA 1
ATOM 772 C C . PRO A 1 100 ? 11.974 22.202 7.203 1.00 19.64 100 PRO A C 1
ATOM 773 O O . PRO A 1 100 ? 11.993 21.263 6.408 1.00 19.29 100 PRO A O 1
ATOM 777 N N . VAL A 1 101 ? 10.860 22.843 7.520 1.00 19.10 101 VAL A N 1
ATOM 778 C CA . VAL A 1 101 ? 9.581 22.481 6.941 1.00 19.80 101 VAL A CA 1
ATOM 779 C C . VAL A 1 101 ? 9.521 22.998 5.491 1.00 19.07 101 VAL A C 1
ATOM 780 O O . VAL A 1 101 ? 9.904 24.128 5.208 1.00 18.85 101 VAL A O 1
ATOM 784 N N . VAL A 1 102 ? 9.050 22.163 4.572 1.00 19.28 102 VAL A N 1
ATOM 785 C CA . VAL A 1 102 ? 8.955 22.545 3.164 1.00 18.69 102 VAL A CA 1
ATOM 786 C C . VAL A 1 102 ? 7.511 22.816 2.765 1.00 18.08 102 VAL A C 1
ATOM 787 O O . VAL A 1 102 ? 7.232 23.706 1.965 1.00 18.41 102 VAL A O 1
ATOM 791 N N . TRP A 1 103 ? 6.603 22.046 3.351 1.00 17.83 103 TRP A N 1
ATOM 792 C CA . TRP A 1 103 ? 5.190 22.131 3.048 1.00 16.83 103 TRP A CA 1
ATOM 793 C C . TRP A 1 103 ? 4.402 21.431 4.141 1.00 15.91 103 TRP A C 1
ATOM 794 O O . TRP A 1 103 ? 4.924 20.547 4.804 1.00 16.00 103 TRP A O 1
ATOM 805 N N . ALA A 1 104 ? 3.143 21.827 4.302 1.00 17.51 104 ALA A N 1
ATOM 806 C CA . ALA A 1 104 ? 2.243 21.231 5.294 1.00 17.76 104 ALA A CA 1
ATOM 807 C C . ALA A 1 104 ? 0.807 21.376 4.801 1.00 17.89 104 ALA A C 1
ATOM 808 O O . ALA A 1 104 ? 0.511 22.259 3.989 1.00 17.67 104 ALA A O 1
ATOM 810 N N . THR A 1 105 ? -0.083 20.511 5.283 1.00 17.92 105 THR A N 1
ATOM 811 C CA . THR A 1 105 ? -1.480 20.571 4.873 1.00 18.76 105 THR A CA 1
ATOM 812 C C . THR A 1 105 ? -2.246 21.652 5.644 1.00 17.54 105 THR A C 1
ATOM 813 O O . THR A 1 105 ? -3.211 22.227 5.137 1.00 16.81 105 THR A O 1
ATOM 817 N N . GLY A 1 106 ? -1.804 21.937 6.862 1.00 16.94 106 GLY A N 1
ATOM 818 C CA . GLY A 1 106 ? -2.493 22.930 7.659 1.00 14.69 106 GLY A CA 1
ATOM 819 C C . GLY A 1 106 ? -3.670 22.274 8.348 1.00 13.73 106 GLY A C 1
ATOM 820 O O . GLY A 1 106 ? -4.525 22.950 8.933 1.00 12.70 106 GLY A O 1
ATOM 821 N N . SER A 1 107 ? -3.720 20.946 8.259 1.00 13.53 107 SER A N 1
ATOM 822 C CA . SER A 1 107 ? -4.777 20.169 8.896 1.00 12.75 107 SER A CA 1
ATOM 823 C C . SER A 1 107 ? -4.547 20.075 10.411 1.00 13.74 107 SER A C 1
ATOM 824 O O . SER A 1 107 ? -5.405 19.575 11.144 1.00 14.98 107 SER A O 1
ATOM 827 N N . GLY A 1 108 ? -3.396 20.583 10.860 1.00 15.34 108 GLY A N 1
ATOM 828 C CA . GLY A 1 108 ? -3.043 20.584 12.270 1.00 17.62 108 GLY A CA 1
ATOM 829 C C . GLY A 1 108 ? -2.307 21.877 12.521 1.00 19.35 108 GLY A C 1
ATOM 830 O O . GLY A 1 108 ? -2.102 22.619 11.569 1.00 19.30 108 GLY A O 1
ATOM 831 N N . PRO A 1 109 ? -1.873 22.174 13.758 1.00 21.91 109 PRO A N 1
ATOM 832 C CA . PRO A 1 109 ? -2.029 21.356 14.963 1.00 23.54 109 PRO A CA 1
ATOM 833 C C . PRO A 1 109 ? -3.445 21.335 15.511 1.00 25.14 109 PRO A C 1
ATOM 834 O O . PRO A 1 109 ? -4.294 22.085 14.991 1.00 25.42 109 PRO A O 1
ATOM 838 N N . VAL B 1 1 ? 3.161 2.865 10.555 1.00 13.29 1 VAL B N 1
ATOM 839 C CA . VAL B 1 1 ? 4.153 3.853 10.060 1.00 12.06 1 VAL B CA 1
ATOM 840 C C . VAL B 1 1 ? 3.420 5.152 9.744 1.00 11.77 1 VAL B C 1
ATOM 841 O O . VAL B 1 1 ? 2.361 5.125 9.117 1.00 10.68 1 VAL B O 1
ATOM 845 N N . ASN B 1 2 ? 3.960 6.287 10.189 1.00 11.44 2 ASN B N 1
ATOM 846 C CA . ASN B 1 2 ? 3.324 7.566 9.888 1.00 11.55 2 ASN B CA 1
ATOM 847 C C . ASN B 1 2 ? 4.253 8.492 9.131 1.00 10.80 2 ASN B C 1
ATOM 848 O O . ASN B 1 2 ? 4.128 9.705 9.217 1.00 11.89 2 ASN B O 1
ATOM 853 N N . SER B 1 3 ? 5.176 7.906 8.372 1.00 11.66 3 SER B N 1
ATOM 854 C CA . SER B 1 3 ? 6.137 8.666 7.581 1.00 10.68 3 SER B CA 1
ATOM 855 C C . SER B 1 3 ? 6.440 7.970 6.249 1.00 10.68 3 SER B C 1
ATOM 856 O O . SER B 1 3 ? 6.365 6.747 6.153 1.00 10.68 3 SER B O 1
ATOM 859 N N . LEU B 1 4 ? 6.766 8.768 5.234 1.00 10.68 4 LEU B N 1
ATOM 860 C CA . LEU B 1 4 ? 7.111 8.281 3.904 1.00 10.68 4 LEU B CA 1
ATOM 861 C C . LEU B 1 4 ? 8.352 9.088 3.525 1.00 11.14 4 LEU B C 1
ATOM 862 O O . LEU B 1 4 ? 8.274 10.307 3.388 1.00 14.21 4 LEU B O 1
ATOM 867 N N . SER B 1 5 ? 9.493 8.437 3.351 1.00 13.13 5 SER B N 1
ATOM 868 C CA . SER B 1 5 ? 10.706 9.182 3.005 1.00 15.01 5 SER B CA 1
ATOM 869 C C . SER B 1 5 ? 11.180 8.994 1.566 1.00 14.56 5 SER B C 1
ATOM 870 O O . SER B 1 5 ? 10.982 7.945 0.980 1.00 16.90 5 SER B O 1
ATOM 873 N N . SER B 1 6 ? 11.812 10.030 1.020 1.00 15.52 6 SER B N 1
ATOM 874 C CA . SER B 1 6 ? 12.331 10.061 -0.353 1.00 17.68 6 SER B CA 1
ATOM 875 C C . SER B 1 6 ? 13.183 8.859 -0.702 1.00 16.01 6 SER B C 1
ATOM 876 O O . SER B 1 6 ? 14.048 8.495 0.068 1.00 16.43 6 SER B O 1
ATOM 879 N N . PRO B 1 7 ? 12.984 8.251 -1.886 1.00 16.23 7 PRO B N 1
ATOM 880 C CA . PRO B 1 7 ? 12.025 8.578 -2.942 1.00 17.45 7 PRO B CA 1
ATOM 881 C C . PRO B 1 7 ? 10.923 7.509 -2.945 1.00 18.90 7 PRO B C 1
ATOM 882 O O . PRO B 1 7 ? 10.490 7.039 -3.999 1.00 20.84 7 PRO B O 1
ATOM 886 N N . ASN B 1 8 ? 10.497 7.115 -1.753 1.00 18.61 8 ASN B N 1
ATOM 887 C CA . ASN B 1 8 ? 9.463 6.111 -1.590 1.00 17.62 8 ASN B CA 1
ATOM 888 C C . ASN B 1 8 ? 8.124 6.598 -2.085 1.00 17.74 8 ASN B C 1
ATOM 889 O O . ASN B 1 8 ? 7.928 7.783 -2.327 1.00 17.94 8 ASN B O 1
ATOM 894 N N . SER B 1 9 ? 7.189 5.667 -2.205 1.00 17.69 9 SER B N 1
ATOM 895 C CA . SER B 1 9 ? 5.865 5.972 -2.692 1.00 16.48 9 SER B CA 1
ATOM 896 C C . SER B 1 9 ? 4.759 5.259 -1.920 1.00 15.84 9 SER B C 1
ATOM 897 O O . SER B 1 9 ? 4.990 4.234 -1.285 1.00 14.57 9 SER B O 1
ATOM 900 N N . LEU B 1 10 ? 3.564 5.842 -1.958 1.00 16.55 10 LEU B N 1
ATOM 901 C CA . LEU B 1 10 ? 2.380 5.267 -1.333 1.00 15.89 10 LEU B CA 1
ATOM 902 C C . LEU B 1 10 ? 1.500 4.837 -2.503 1.00 17.29 10 LEU B C 1
ATOM 903 O O . LEU B 1 10 ? 0.803 5.660 -3.115 1.00 18.56 10 LEU B O 1
ATOM 908 N N . PHE B 1 11 ? 1.539 3.555 -2.830 1.00 17.88 11 PHE B N 1
ATOM 909 C CA . PHE B 1 11 ? 0.730 3.063 -3.926 1.00 17.31 11 PHE B CA 1
ATOM 910 C C . PHE B 1 11 ? -0.755 3.021 -3.587 1.00 17.02 11 PHE B C 1
ATOM 911 O O . PHE B 1 11 ? -1.156 3.330 -2.467 1.00 16.20 11 PHE B O 1
ATOM 919 N N . THR B 1 12 ? -1.578 2.675 -4.573 1.00 17.39 12 THR B N 1
ATOM 920 C CA . THR B 1 12 ? -3.019 2.639 -4.382 1.00 17.22 12 THR B CA 1
ATOM 921 C C . THR B 1 12 ? -3.418 1.813 -3.187 1.00 16.10 12 THR B C 1
ATOM 922 O O . THR B 1 12 ? -2.991 0.668 -3.036 1.00 15.89 12 THR B O 1
ATOM 926 N N . GLY B 1 13 ? -4.238 2.411 -2.331 1.00 15.23 13 GLY B N 1
ATOM 927 C CA . GLY B 1 13 ? -4.692 1.728 -1.136 1.00 11.93 13 GLY B CA 1
ATOM 928 C C . GLY B 1 13 ? -3.765 1.833 0.060 1.00 10.82 13 GLY B C 1
ATOM 929 O O . GLY B 1 13 ? -4.159 1.455 1.162 1.00 11.96 13 GLY B O 1
ATOM 930 N N . HIS B 1 14 ? -2.542 2.328 -0.136 1.00 10.68 14 HIS B N 1
ATOM 931 C CA . HIS B 1 14 ? -1.585 2.457 0.978 1.00 11.35 14 HIS B CA 1
ATOM 932 C C . HIS B 1 14 ? -1.831 3.716 1.788 1.00 10.87 14 HIS B C 1
ATOM 933 O O . HIS B 1 14 ? -2.348 4.705 1.264 1.00 10.68 14 HIS B O 1
ATOM 940 N N . SER B 1 15 ? -1.445 3.676 3.063 1.00 11.15 15 SER B N 1
ATOM 941 C CA . SER B 1 15 ? -1.657 4.819 3.937 1.00 12.57 15 SER B CA 1
ATOM 942 C C . SER B 1 15 ? -0.682 4.932 5.111 1.00 12.95 15 SER B C 1
ATOM 943 O O . SER B 1 15 ? 0.026 3.988 5.447 1.00 13.76 15 SER B O 1
ATOM 946 N N . LEU B 1 16 ? -0.656 6.107 5.725 1.00 10.70 16 LEU B N 1
ATOM 947 C CA . LEU B 1 16 ? 0.182 6.367 6.896 1.00 10.84 16 LEU B CA 1
ATOM 948 C C . LEU B 1 16 ? -0.857 6.510 8.006 1.00 10.82 16 LEU B C 1
ATOM 949 O O . LEU B 1 16 ? -1.975 6.938 7.755 1.00 12.29 16 LEU B O 1
ATOM 954 N N . GLU B 1 17 ? -0.512 6.159 9.228 1.00 11.64 17 GLU B N 1
ATOM 955 C CA . GLU B 1 17 ? -1.485 6.276 10.289 1.00 13.68 17 GLU B CA 1
ATOM 956 C C . GLU B 1 17 ? -0.820 6.675 11.569 1.00 12.81 17 GLU B C 1
ATOM 957 O O . GLU B 1 17 ? 0.263 6.205 11.870 1.00 13.35 17 GLU B O 1
ATOM 963 N N . VAL B 1 18 ? -1.478 7.535 12.331 1.00 13.10 18 VAL B N 1
ATOM 964 C CA . VAL B 1 18 ? -0.941 7.978 13.608 1.00 14.73 18 VAL B CA 1
ATOM 965 C C . VAL B 1 18 ? -2.101 8.284 14.543 1.00 16.60 18 VAL B C 1
ATOM 966 O O . VAL B 1 18 ? -3.203 8.592 14.091 1.00 17.58 18 VAL B O 1
ATOM 970 N N . GLY B 1 19 ? -1.859 8.165 15.846 1.00 20.04 19 GLY B N 1
ATOM 971 C CA . GLY B 1 19 ? -2.891 8.451 16.827 1.00 20.59 19 GLY B CA 1
ATOM 972 C C . GLY B 1 19 ? -3.180 9.945 16.882 1.00 22.82 19 GLY B C 1
ATOM 973 O O . GLY B 1 19 ? -2.348 10.767 16.480 1.00 23.17 19 GLY B O 1
ATOM 974 N N . PRO B 1 20 ? -4.353 10.338 17.397 1.00 23.52 20 PRO B N 1
ATOM 975 C CA . PRO B 1 20 ? -5.420 9.481 17.930 1.00 23.92 20 PRO B CA 1
ATOM 976 C C . PRO B 1 20 ? -6.240 8.639 16.929 1.00 24.45 20 PRO B C 1
ATOM 977 O O . PRO B 1 20 ? -6.570 7.483 17.212 1.00 25.73 20 PRO B O 1
ATOM 981 N N . SER B 1 21 ? -6.556 9.198 15.765 1.00 22.90 21 SER B N 1
ATOM 982 C CA . SER B 1 21 ? -7.365 8.474 14.783 1.00 21.30 21 SER B CA 1
ATOM 983 C C . SER B 1 21 ? -7.165 9.026 13.362 1.00 19.37 21 SER B C 1
ATOM 984 O O . SER B 1 21 ? -8.124 9.249 12.610 1.00 17.95 21 SER B O 1
ATOM 987 N N . TYR B 1 22 ? -5.905 9.212 12.996 1.00 17.44 22 TYR B N 1
ATOM 988 C CA . TYR B 1 22 ? -5.551 9.763 11.698 1.00 16.52 22 TYR B CA 1
ATOM 989 C C . TYR B 1 22 ? -5.007 8.740 10.686 1.00 16.99 22 TYR B C 1
ATOM 990 O O . TYR B 1 22 ? -4.208 7.857 11.030 1.00 16.83 22 TYR B O 1
ATOM 999 N N . ARG B 1 23 ? -5.449 8.866 9.437 1.00 15.33 23 ARG B N 1
ATOM 1000 C CA . ARG B 1 23 ? -5.014 7.972 8.370 1.00 15.43 23 ARG B CA 1
ATOM 1001 C C . ARG B 1 23 ? -4.923 8.758 7.073 1.00 12.70 23 ARG B C 1
ATOM 1002 O O . ARG B 1 23 ? -5.916 9.326 6.626 1.00 12.81 23 ARG B O 1
ATOM 1010 N N . LEU B 1 24 ? -3.738 8.776 6.476 1.00 10.68 24 LEU B N 1
ATOM 1011 C CA . LEU B 1 24 ? -3.497 9.480 5.223 1.00 10.74 24 LEU B CA 1
ATOM 1012 C C . LEU B 1 24 ? -3.441 8.414 4.145 1.00 10.68 24 LEU B C 1
ATOM 1013 O O . LEU B 1 24 ? -2.493 7.650 4.085 1.00 11.01 24 LEU B O 1
ATOM 1018 N N . ILE B 1 25 ? -4.440 8.381 3.280 1.00 10.68 25 ILE B N 1
ATOM 1019 C CA . ILE B 1 25 ? -4.504 7.326 2.285 1.00 13.73 25 ILE B CA 1
ATOM 1020 C C . ILE B 1 25 ? -4.483 7.717 0.820 1.00 14.00 25 ILE B C 1
ATOM 1021 O O . ILE B 1 25 ? -5.040 8.738 0.431 1.00 16.39 25 ILE B O 1
ATOM 1026 N N . MET B 1 26 ? -3.820 6.888 0.015 1.00 14.65 26 MET B N 1
ATOM 1027 C CA . MET B 1 26 ? -3.747 7.092 -1.423 1.00 15.50 26 MET B CA 1
ATOM 1028 C C . MET B 1 26 ? -4.833 6.146 -1.946 1.00 16.74 26 MET B C 1
ATOM 1029 O O . MET B 1 26 ? -4.615 4.953 -2.125 1.00 18.29 26 MET B O 1
ATOM 1034 N N . GLN B 1 27 ? -6.020 6.691 -2.163 1.00 18.67 27 GLN B N 1
ATOM 1035 C CA . GLN B 1 27 ? -7.145 5.895 -2.606 1.00 20.08 27 GLN B CA 1
ATOM 1036 C C . GLN B 1 27 ? -7.059 5.432 -4.027 1.00 21.11 27 GLN B C 1
ATOM 1037 O O . GLN B 1 27 ? -6.246 5.923 -4.794 1.00 21.19 27 GLN B O 1
ATOM 1043 N N . GLY B 1 28 ? -7.922 4.482 -4.365 1.00 23.18 28 GLY B N 1
ATOM 1044 C CA . GLY B 1 28 ? -7.954 3.940 -5.713 1.00 25.32 28 GLY B CA 1
ATOM 1045 C C . GLY B 1 28 ? -8.529 4.868 -6.776 1.00 26.33 28 GLY B C 1
ATOM 1046 O O . GLY B 1 28 ? -8.321 4.649 -7.974 1.00 25.80 28 GLY B O 1
ATOM 1047 N N . ASP B 1 29 ? -9.262 5.894 -6.349 1.00 27.23 29 ASP B N 1
ATOM 1048 C CA . ASP B 1 29 ? -9.851 6.862 -7.273 1.00 27.78 29 ASP B CA 1
ATOM 1049 C C . ASP B 1 29 ? -8.868 8.015 -7.533 1.00 28.08 29 ASP B C 1
ATOM 1050 O O . ASP B 1 29 ? -9.220 9.011 -8.159 1.00 28.66 29 ASP B O 1
ATOM 1055 N N . CYS B 1 30 ? -7.639 7.856 -7.035 1.00 27.29 30 CYS B N 1
ATOM 1056 C CA . CYS B 1 30 ? -6.544 8.828 -7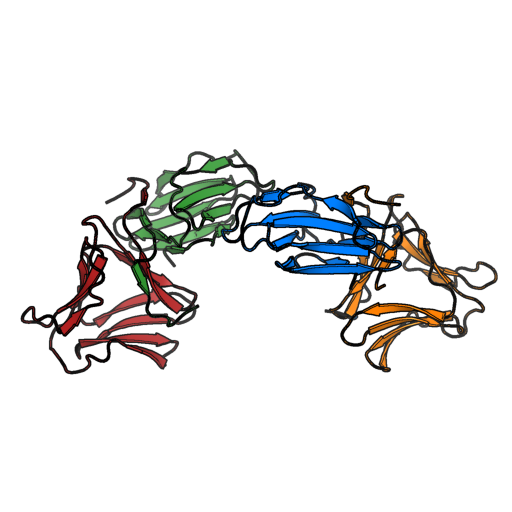.158 1.00 25.80 30 CYS B CA 1
ATOM 1057 C C . CYS B 1 30 ? -6.628 9.994 -6.217 1.00 22.49 30 CYS B C 1
ATOM 1058 O O . CYS B 1 30 ? -5.828 10.918 -6.307 1.00 21.15 30 CYS B O 1
ATOM 1061 N N . ASN B 1 31 ? -7.589 9.953 -5.310 1.00 20.74 31 ASN B N 1
ATOM 1062 C CA . ASN B 1 31 ? -7.753 11.047 -4.387 1.00 19.76 31 ASN B CA 1
ATOM 1063 C C . ASN B 1 31 ? -6.881 10.794 -3.178 1.00 20.28 31 ASN B C 1
ATOM 1064 O O . ASN B 1 31 ? -6.972 9.748 -2.544 1.00 21.46 31 ASN B O 1
ATOM 1069 N N . PHE B 1 32 ? -6.010 11.747 -2.883 1.00 19.29 32 PHE B N 1
ATOM 1070 C CA . PHE B 1 32 ? -5.126 11.619 -1.743 1.00 19.01 32 PHE B CA 1
ATOM 1071 C C . PHE B 1 32 ? -5.789 12.394 -0.624 1.00 18.72 32 PHE B C 1
ATOM 1072 O O . PHE B 1 32 ? -5.792 13.620 -0.638 1.00 18.54 32 PHE B O 1
ATOM 1080 N N . VAL B 1 33 ? -6.355 11.670 0.339 1.00 18.42 33 VAL B N 1
ATOM 1081 C CA . VAL B 1 33 ? -7.078 12.290 1.445 1.00 17.62 33 VAL B CA 1
ATOM 1082 C C . VAL B 1 33 ? -6.677 11.884 2.876 1.00 15.86 33 VAL B C 1
ATOM 1083 O O . VAL B 1 33 ? -6.220 10.766 3.130 1.00 14.80 33 VAL B O 1
ATOM 1087 N N . LEU B 1 34 ? -6.850 12.833 3.795 1.00 15.48 34 LEU B N 1
ATOM 1088 C CA . LEU B 1 34 ? -6.542 12.664 5.205 1.00 14.95 34 LEU B CA 1
ATOM 1089 C C . LEU B 1 34 ? -7.824 12.466 5.993 1.00 16.15 34 LEU B C 1
ATOM 1090 O O . LEU B 1 34 ? -8.677 13.343 6.008 1.00 18.23 34 LEU B O 1
ATOM 1095 N N . TYR B 1 35 ? -7.951 11.321 6.659 1.00 16.47 35 TYR B N 1
ATOM 1096 C CA . TYR B 1 35 ? -9.142 11.009 7.446 1.00 15.39 35 TYR B CA 1
ATOM 1097 C C . TYR B 1 35 ? -8.932 11.199 8.931 1.00 16.05 35 TYR B C 1
ATOM 1098 O O . TYR B 1 35 ? -7.851 10.929 9.455 1.00 17.62 35 TYR B O 1
ATOM 1107 N N . ASP B 1 36 ? -9.973 11.674 9.603 1.00 17.35 36 ASP B N 1
ATOM 1108 C CA . ASP B 1 36 ? -9.944 11.849 11.045 1.00 15.97 36 ASP B CA 1
ATOM 1109 C C . ASP B 1 36 ? -11.173 11.105 11.540 1.00 17.45 36 ASP B C 1
ATOM 1110 O O . ASP B 1 36 ? -12.282 11.619 11.448 1.00 18.26 36 ASP B O 1
ATOM 1115 N N . SER B 1 37 ? -10.969 9.889 12.046 1.00 18.64 37 SER B N 1
ATOM 1116 C CA . SER B 1 37 ? -12.055 9.040 12.542 1.00 18.85 37 SER B CA 1
ATOM 1117 C C . SER B 1 37 ? -13.129 8.780 11.503 1.00 21.17 37 SER B C 1
ATOM 1118 O O . SER B 1 37 ? -14.285 8.627 11.861 1.00 26.01 37 SER B O 1
ATOM 1121 N N . GLY B 1 38 ? -12.784 8.712 10.224 1.00 21.33 38 GLY B N 1
ATOM 1122 C CA . GLY B 1 38 ? -13.836 8.477 9.237 1.00 19.33 38 GLY B CA 1
ATOM 1123 C C . GLY B 1 38 ? -14.286 9.746 8.531 1.00 18.65 38 GLY B C 1
ATOM 1124 O O . GLY B 1 38 ? -15.039 9.710 7.556 1.00 17.10 38 GLY B O 1
ATOM 1125 N N . LYS B 1 39 ? -13.808 10.879 9.031 1.00 18.54 39 LYS B N 1
ATOM 1126 C CA . LYS B 1 39 ? -14.127 12.178 8.465 1.00 19.39 39 LYS B CA 1
ATOM 1127 C C . LYS B 1 39 ? -12.978 12.747 7.633 1.00 19.90 39 LYS B C 1
ATOM 1128 O O . LYS B 1 39 ? -11.854 12.904 8.126 1.00 20.44 39 LYS B O 1
ATOM 1134 N N . PRO B 1 40 ? -13.240 13.051 6.350 1.00 20.21 40 PRO B N 1
ATOM 1135 C CA . PRO B 1 40 ? -12.181 13.614 5.497 1.00 19.32 40 PRO B CA 1
ATOM 1136 C C . PRO B 1 40 ? -11.914 15.074 5.862 1.00 18.08 40 PRO B C 1
ATOM 1137 O O . PRO B 1 40 ? -12.748 15.942 5.624 1.00 18.49 40 PRO B O 1
ATOM 1141 N N . VAL B 1 41 ? -10.751 15.332 6.449 1.00 16.34 41 VAL B N 1
ATOM 1142 C CA . VAL B 1 41 ? -10.383 16.676 6.878 1.00 16.63 41 VAL B CA 1
ATOM 1143 C C . VAL B 1 41 ? -9.512 17.370 5.852 1.00 17.08 41 VAL B C 1
ATOM 1144 O O . VAL B 1 41 ? -9.335 18.589 5.895 1.00 19.06 41 VAL B O 1
ATOM 1148 N N . TRP B 1 42 ? -8.954 16.587 4.934 1.00 17.20 42 TRP B N 1
ATOM 1149 C CA . TRP B 1 42 ? -8.123 17.146 3.881 1.00 15.52 42 TRP B CA 1
ATOM 1150 C C . TRP B 1 42 ? -8.038 16.212 2.659 1.00 14.74 42 TRP B C 1
ATOM 1151 O O . TRP B 1 42 ? -8.163 14.996 2.791 1.00 13.87 42 TRP B O 1
ATOM 1162 N N . ALA B 1 43 ? -7.816 16.787 1.477 1.00 14.36 43 ALA B N 1
ATOM 1163 C CA . ALA B 1 43 ? -7.694 15.992 0.249 1.00 13.92 43 ALA B CA 1
ATOM 1164 C C . ALA B 1 43 ? -7.064 16.751 -0.918 1.00 14.15 43 ALA B C 1
ATOM 1165 O O . ALA B 1 43 ? -7.176 17.965 -1.011 1.00 13.86 43 ALA B O 1
ATOM 1167 N N . SER B 1 44 ? -6.398 16.017 -1.803 1.00 16.54 44 SER B N 1
ATOM 1168 C CA . SER B 1 44 ? -5.778 16.603 -2.987 1.00 18.05 44 SER B CA 1
ATOM 1169 C C . SER B 1 44 ? -6.864 16.945 -4.015 1.00 21.11 44 SER B C 1
ATOM 1170 O O . SER B 1 44 ? -6.593 17.607 -5.018 1.00 20.97 44 SER B O 1
ATOM 1173 N N . ASN B 1 45 ? -8.087 16.479 -3.759 1.00 23.55 45 ASN B N 1
ATOM 1174 C CA . ASN B 1 45 ? -9.229 16.742 -4.636 1.00 25.50 45 ASN B CA 1
ATOM 1175 C C . ASN B 1 45 ? -9.044 16.215 -6.046 1.00 26.60 45 ASN B C 1
ATOM 1176 O O . ASN B 1 45 ? -9.591 16.779 -7.001 1.00 27.21 45 ASN B O 1
ATOM 1181 N N . THR B 1 46 ? -8.280 15.139 -6.184 1.00 26.36 46 THR B N 1
ATOM 1182 C CA . THR B 1 46 ? -8.030 14.568 -7.499 1.00 24.22 46 THR B CA 1
ATOM 1183 C C . THR B 1 46 ? -8.833 13.280 -7.718 1.00 23.49 46 THR B C 1
ATOM 1184 O O . THR B 1 46 ? -8.547 12.508 -8.634 1.00 22.95 46 THR B O 1
ATOM 1188 N N . GLY B 1 47 ? -9.848 13.068 -6.880 1.00 21.90 47 GLY B N 1
ATOM 1189 C CA . GLY B 1 47 ? -10.661 11.878 -6.989 1.00 20.56 47 GLY B CA 1
ATOM 1190 C C . GLY B 1 47 ? -11.275 11.731 -8.363 1.00 22.45 47 GLY B C 1
ATOM 1191 O O . GLY B 1 47 ? -11.968 12.628 -8.838 1.00 22.56 47 GLY B O 1
ATOM 1192 N N . GLY B 1 48 ? -11.015 10.596 -9.003 1.00 22.30 48 GLY B N 1
ATOM 1193 C CA . GLY B 1 48 ? -11.558 10.333 -10.326 1.00 23.24 48 GLY B CA 1
ATOM 1194 C C . GLY B 1 48 ? -10.709 10.811 -11.491 1.00 22.79 48 GLY B C 1
ATOM 1195 O O . GLY B 1 48 ? -11.093 10.641 -12.648 1.00 23.03 48 GLY B O 1
ATOM 1196 N N . LEU B 1 49 ? -9.551 11.393 -11.198 1.00 23.02 49 LEU B N 1
ATOM 1197 C CA . LEU B 1 49 ? -8.680 11.905 -12.247 1.00 24.01 49 LEU B CA 1
ATOM 1198 C C . LEU B 1 49 ? -7.698 10.892 -12.817 1.00 24.39 49 LEU B C 1
ATOM 1199 O O . LEU B 1 49 ? -7.016 11.167 -13.808 1.00 26.58 49 LEU B O 1
ATOM 1204 N N . GLY B 1 50 ? -7.617 9.719 -12.207 1.00 24.85 50 GLY B N 1
ATOM 1205 C CA . GLY B 1 50 ? -6.697 8.714 -12.708 1.00 25.38 50 GLY B CA 1
ATOM 1206 C C . GLY B 1 50 ? -6.940 7.324 -12.156 1.00 26.21 50 GLY B C 1
ATOM 1207 O O . GLY B 1 50 ? -7.807 7.119 -11.293 1.00 24.95 50 GLY B O 1
ATOM 1208 N N . SER B 1 51 ? -6.172 6.361 -12.664 1.00 28.26 51 SER B N 1
ATOM 1209 C CA . SER B 1 51 ? -6.277 4.972 -12.218 1.00 29.50 51 SER B CA 1
ATOM 1210 C C . SER B 1 51 ? -4.904 4.471 -11.792 1.00 29.12 51 SER B C 1
ATOM 1211 O O . SER B 1 51 ? -3.883 4.847 -12.379 1.00 27.81 51 SER B O 1
ATOM 1214 N N . GLY B 1 52 ? -4.888 3.635 -10.758 1.00 28.47 52 GLY B N 1
ATOM 1215 C CA . GLY B 1 52 ? -3.638 3.087 -10.264 1.00 28.07 52 GLY B CA 1
ATOM 1216 C C . GLY B 1 52 ? -2.642 4.149 -9.859 1.00 27.10 52 GLY B C 1
ATOM 1217 O O . GLY B 1 52 ? -1.453 4.036 -10.147 1.00 27.90 52 GLY B O 1
ATOM 1218 N N . CYS B 1 53 ? -3.131 5.185 -9.191 1.00 26.32 53 CYS B N 1
ATOM 1219 C CA . CYS B 1 53 ? -2.271 6.269 -8.744 1.00 25.27 53 CYS B CA 1
ATOM 1220 C C . CYS B 1 53 ? -1.348 5.891 -7.590 1.00 23.03 53 CYS B C 1
ATOM 1221 O O . CYS B 1 53 ? -1.616 4.946 -6.849 1.00 21.09 53 CYS B O 1
ATOM 1224 N N . ARG B 1 54 ? -0.258 6.648 -7.459 1.00 21.29 54 ARG B N 1
ATOM 1225 C CA . ARG B 1 54 ? 0.714 6.471 -6.384 1.00 19.17 54 ARG B CA 1
ATOM 1226 C C . ARG B 1 54 ? 1.186 7.858 -6.002 1.00 18.48 54 ARG B C 1
ATOM 1227 O O . ARG B 1 54 ? 1.218 8.757 -6.838 1.00 17.72 54 ARG B O 1
ATOM 1235 N N . LEU B 1 55 ? 1.526 8.034 -4.731 1.00 18.32 55 LEU B N 1
ATOM 1236 C CA . LEU B 1 55 ? 2.012 9.309 -4.239 1.00 16.33 55 LEU B CA 1
ATOM 1237 C C . LEU B 1 55 ? 3.494 9.114 -4.008 1.00 15.71 55 LEU B C 1
ATOM 1238 O O . LEU B 1 55 ? 3.904 8.349 -3.140 1.00 14.89 55 LEU B O 1
ATOM 1243 N N . THR B 1 56 ? 4.295 9.811 -4.802 1.00 15.69 56 THR B N 1
ATOM 1244 C CA . THR B 1 56 ? 5.740 9.721 -4.707 1.00 13.68 56 THR B CA 1
ATOM 1245 C C . THR B 1 56 ? 6.349 10.998 -4.140 1.00 13.75 56 THR B C 1
ATOM 1246 O O . THR B 1 56 ? 6.009 12.100 -4.572 1.00 12.01 56 THR B O 1
ATOM 1250 N N . LEU B 1 57 ? 7.225 10.844 -3.149 1.00 14.52 57 LEU B N 1
ATOM 1251 C CA . LEU B 1 57 ? 7.944 11.986 -2.595 1.00 14.57 57 LEU B CA 1
ATOM 1252 C C . LEU B 1 57 ? 9.361 11.854 -3.168 1.00 15.20 57 LEU B C 1
ATOM 1253 O O . LEU B 1 57 ? 10.090 10.935 -2.801 1.00 18.04 57 LEU B O 1
ATOM 1258 N N . HIS B 1 58 ? 9.738 12.742 -4.085 1.00 15.85 58 HIS B N 1
ATOM 1259 C CA . HIS B 1 58 ? 11.062 12.701 -4.705 1.00 15.98 58 HIS B CA 1
ATOM 1260 C C . HIS B 1 58 ? 12.152 13.226 -3.783 1.00 15.96 58 HIS B C 1
ATOM 1261 O O . HIS B 1 58 ? 11.866 13.901 -2.791 1.00 14.51 58 HIS B O 1
ATOM 1268 N N . ASN B 1 59 ? 13.403 12.918 -4.125 1.00 16.51 59 ASN B N 1
ATOM 1269 C CA . ASN B 1 59 ? 14.543 13.367 -3.330 1.00 17.38 59 ASN B CA 1
ATOM 1270 C C . ASN B 1 59 ? 14.751 14.881 -3.323 1.00 16.12 59 ASN B C 1
ATOM 1271 O O . ASN B 1 59 ? 15.613 15.368 -2.594 1.00 17.04 59 ASN B O 1
ATOM 1276 N N . ASN B 1 60 ? 14.003 15.618 -4.147 1.00 15.59 60 ASN B N 1
ATOM 1277 C CA . ASN B 1 60 ? 14.144 17.077 -4.184 1.00 15.10 60 ASN B CA 1
ATOM 1278 C C . ASN B 1 60 ? 13.036 17.784 -3.402 1.00 12.69 60 ASN B C 1
ATOM 1279 O O . ASN B 1 60 ? 12.916 19.001 -3.422 1.00 12.13 60 ASN B O 1
ATOM 1284 N N . GLY B 1 61 ? 12.230 16.999 -2.698 1.00 11.90 61 GLY B N 1
ATOM 1285 C CA . GLY B 1 61 ? 11.170 17.571 -1.889 1.00 11.06 61 GLY B CA 1
ATOM 1286 C C . GLY B 1 61 ? 9.818 17.738 -2.552 1.00 10.68 61 GLY B C 1
ATOM 1287 O O . GLY B 1 61 ? 8.874 18.193 -1.909 1.00 10.68 61 GLY B O 1
ATOM 1288 N N . ASN B 1 62 ? 9.726 17.386 -3.831 1.00 10.88 62 ASN B N 1
ATOM 1289 C CA . ASN B 1 62 ? 8.473 17.507 -4.561 1.00 10.68 62 ASN B CA 1
ATOM 1290 C C . ASN B 1 62 ? 7.605 16.279 -4.336 1.00 10.81 62 ASN B C 1
ATOM 1291 O O . ASN B 1 62 ? 8.042 15.146 -4.554 1.00 11.55 62 ASN B O 1
ATOM 1296 N N . LEU B 1 63 ? 6.379 16.513 -3.885 1.00 10.68 63 LEU B N 1
ATOM 1297 C CA . LEU B 1 63 ? 5.424 15.437 -3.639 1.00 12.46 63 LEU B CA 1
ATOM 1298 C C . LEU B 1 63 ? 4.458 15.378 -4.847 1.00 13.19 63 LEU B C 1
ATOM 1299 O O . LEU B 1 63 ? 3.710 16.329 -5.095 1.00 13.76 63 LEU B O 1
ATOM 1304 N N . VAL B 1 64 ? 4.476 14.257 -5.574 1.00 14.03 64 VAL B N 1
ATOM 1305 C CA . VAL B 1 64 ? 3.678 14.094 -6.792 1.00 15.03 64 VAL B CA 1
ATOM 1306 C C . VAL B 1 64 ? 2.722 12.890 -6.847 1.00 15.84 64 VAL B C 1
ATOM 1307 O O . VAL B 1 64 ? 3.038 11.826 -6.337 1.00 18.73 64 VAL B O 1
ATOM 1311 N N . ILE B 1 65 ? 1.548 13.072 -7.452 1.00 15.31 65 ILE B N 1
ATOM 1312 C CA . ILE B 1 65 ? 0.583 11.986 -7.626 1.00 14.16 65 ILE B CA 1
ATOM 1313 C C . ILE B 1 65 ? 0.603 11.653 -9.119 1.00 15.94 65 ILE B C 1
ATOM 1314 O O . ILE B 1 65 ? 0.303 12.506 -9.953 1.00 13.52 65 ILE B O 1
ATOM 1319 N N . TYR B 1 66 ? 0.964 10.413 -9.438 1.00 18.51 66 TYR B N 1
ATOM 1320 C CA . TYR B 1 66 ? 1.048 9.930 -10.820 1.00 21.81 66 TYR B CA 1
ATOM 1321 C C . TYR B 1 66 ? -0.036 8.887 -11.067 1.00 24.27 66 TYR B C 1
ATOM 1322 O O . TYR B 1 66 ? -0.315 8.076 -10.184 1.00 24.67 66 TYR B O 1
ATOM 1331 N N . ASP B 1 67 ? -0.648 8.895 -12.252 1.00 26.88 67 ASP B N 1
ATOM 1332 C CA . ASP B 1 67 ? -1.668 7.899 -12.550 1.00 28.87 67 ASP B CA 1
ATOM 1333 C C . ASP B 1 67 ? -0.929 6.646 -12.999 1.00 31.08 67 ASP B C 1
ATOM 1334 O O . ASP B 1 67 ? 0.305 6.595 -12.927 1.00 29.40 67 ASP B O 1
ATOM 1339 N N . GLN B 1 68 ? -1.671 5.648 -13.480 1.00 33.99 68 GLN B N 1
ATOM 1340 C CA . GLN B 1 68 ? -1.059 4.397 -13.923 1.00 36.15 68 GLN B CA 1
ATOM 1341 C C . GLN B 1 68 ? -0.233 4.562 -15.200 1.00 37.25 68 GLN B C 1
ATOM 1342 O O . GLN B 1 68 ? 0.578 3.694 -15.527 1.00 38.28 68 GLN B O 1
ATOM 1348 N N . SER B 1 69 ? -0.436 5.671 -15.913 1.00 37.71 69 SER B N 1
ATOM 1349 C CA . SER B 1 69 ? 0.306 5.962 -17.145 1.00 37.45 69 SER B CA 1
ATOM 1350 C C . SER B 1 69 ? 1.399 7.018 -16.927 1.00 37.78 69 SER B C 1
ATOM 1351 O O . SER B 1 69 ? 1.873 7.636 -17.880 1.00 38.16 69 SER B O 1
ATOM 1354 N N . ASN B 1 70 ? 1.787 7.217 -15.669 1.00 37.55 70 ASN B N 1
ATOM 1355 C CA . ASN B 1 70 ? 2.817 8.183 -15.286 1.00 36.32 70 ASN B CA 1
ATOM 1356 C C . ASN B 1 70 ? 2.511 9.641 -15.595 1.00 35.41 70 ASN B C 1
ATOM 1357 O O . ASN B 1 70 ? 3.420 10.432 -15.850 1.00 34.96 70 ASN B O 1
ATOM 1362 N N . ARG B 1 71 ? 1.235 9.996 -15.561 1.00 34.60 71 ARG B N 1
ATOM 1363 C CA . ARG B 1 71 ? 0.836 11.367 -15.809 1.00 33.21 71 ARG B CA 1
ATOM 1364 C C . ARG B 1 71 ? 0.790 12.115 -14.477 1.00 31.37 71 ARG B C 1
ATOM 1365 O O . ARG B 1 71 ? 0.276 11.595 -13.489 1.00 30.49 71 ARG B O 1
ATOM 1373 N N . VAL B 1 72 ? 1.328 13.331 -14.456 1.00 29.99 72 VAL B N 1
ATOM 1374 C CA . VAL B 1 72 ? 1.324 14.159 -13.254 1.00 28.64 72 VAL B CA 1
ATOM 1375 C C . VAL B 1 72 ? -0.084 14.664 -12.999 1.00 28.98 72 VAL B C 1
ATOM 1376 O O . VAL B 1 72 ? -0.533 15.615 -13.639 1.00 31.26 72 VAL B O 1
ATOM 1380 N N . ILE B 1 73 ? -0.770 14.022 -12.058 1.00 28.33 73 ILE B N 1
ATOM 1381 C CA . ILE B 1 73 ? -2.138 14.373 -11.684 1.00 26.02 73 ILE B CA 1
ATOM 1382 C C . ILE B 1 73 ? -2.162 15.509 -10.656 1.00 26.04 73 ILE B C 1
ATOM 1383 O O . ILE B 1 73 ? -3.065 16.349 -10.668 1.00 25.51 73 ILE B O 1
ATOM 1388 N N . TRP B 1 74 ? -1.154 15.537 -9.784 1.00 23.81 74 TRP B N 1
ATOM 1389 C CA . TRP B 1 74 ? -1.081 16.529 -8.726 1.00 22.08 74 TRP B CA 1
ATOM 1390 C C . TRP B 1 74 ? 0.350 16.604 -8.226 1.00 22.29 74 TRP B C 1
ATOM 1391 O O . TRP B 1 74 ? 1.083 15.624 -8.305 1.00 21.79 74 TRP B O 1
ATOM 1402 N N . GLN B 1 75 ? 0.742 17.765 -7.709 1.00 22.51 75 GLN B N 1
ATOM 1403 C CA . GLN B 1 75 ? 2.089 17.957 -7.187 1.00 22.68 75 GLN B CA 1
ATOM 1404 C C . GLN B 1 75 ? 2.112 19.200 -6.331 1.00 23.02 75 GLN B C 1
ATOM 1405 O O . GLN B 1 75 ? 1.389 20.153 -6.619 1.00 22.58 75 GLN B O 1
ATOM 1411 N N . THR B 1 76 ? 2.940 19.194 -5.286 1.00 23.65 76 THR B N 1
ATOM 1412 C CA . THR B 1 76 ? 3.058 20.361 -4.410 1.00 22.85 76 THR B CA 1
ATOM 1413 C C . THR B 1 76 ? 4.044 21.323 -5.079 1.00 24.77 76 THR B C 1
ATOM 1414 O O . THR B 1 76 ? 4.103 22.506 -4.744 1.00 25.80 76 THR B O 1
ATOM 1418 N N . LYS B 1 77 ? 4.804 20.798 -6.040 1.00 26.82 77 LYS B N 1
ATOM 1419 C CA . LYS B 1 77 ? 5.804 21.565 -6.782 1.00 27.20 77 LYS B CA 1
ATOM 1420 C C . LYS B 1 77 ? 6.819 22.257 -5.862 1.00 26.29 77 LYS B C 1
ATOM 1421 O O . LYS B 1 77 ? 7.370 23.303 -6.186 1.00 25.99 77 LYS B O 1
ATOM 1427 N N . THR B 1 78 ? 7.070 21.644 -4.713 1.00 26.53 78 THR B N 1
ATOM 1428 C CA . THR B 1 78 ? 8.004 22.168 -3.729 1.00 25.32 78 THR B CA 1
ATOM 1429 C C . THR B 1 78 ? 9.351 21.476 -3.885 1.00 27.30 78 THR B C 1
ATOM 1430 O O . THR B 1 78 ? 9.932 21.003 -2.914 1.00 29.67 78 THR B O 1
ATOM 1434 N N . ASN B 1 79 ? 9.857 21.416 -5.107 1.00 28.01 79 ASN B N 1
ATOM 1435 C CA . ASN B 1 79 ? 11.130 20.756 -5.335 1.00 29.34 79 ASN B CA 1
ATOM 1436 C C . ASN B 1 79 ? 12.314 21.713 -5.230 1.00 29.49 79 ASN B C 1
ATOM 1437 O O . ASN B 1 79 ? 12.322 22.779 -5.829 1.00 31.66 79 ASN B O 1
ATOM 1442 N N . GLY B 1 80 ? 13.312 21.329 -4.450 1.00 28.52 80 GLY B N 1
ATOM 1443 C CA . GLY B 1 80 ? 14.479 22.170 -4.302 1.00 27.24 80 GLY B CA 1
ATOM 1444 C C . GLY B 1 80 ? 15.738 21.330 -4.368 1.00 26.23 80 GLY B C 1
ATOM 1445 O O . GLY B 1 80 ? 15.915 20.548 -5.307 1.00 26.03 80 GLY B O 1
ATOM 1446 N N . LYS B 1 81 ? 16.598 21.482 -3.360 1.00 25.48 81 LYS B N 1
ATOM 1447 C CA . LYS B 1 81 ? 17.855 20.755 -3.281 1.00 23.72 81 LYS B CA 1
ATOM 1448 C C . LYS B 1 81 ? 17.718 19.244 -3.303 1.00 23.78 81 LYS B C 1
ATOM 1449 O O . LYS B 1 81 ? 17.020 18.651 -2.488 1.00 23.47 81 LYS B O 1
ATOM 1455 N N . GLU B 1 82 ? 18.420 18.636 -4.253 1.00 25.16 82 GLU B N 1
ATOM 1456 C CA . GLU B 1 82 ? 18.431 17.192 -4.446 1.00 25.27 82 GLU B CA 1
ATOM 1457 C C . GLU B 1 82 ? 19.133 16.568 -3.249 1.00 22.98 82 GLU B C 1
ATOM 1458 O O . GLU B 1 82 ? 20.347 16.613 -3.147 1.00 21.92 82 GLU B O 1
ATOM 1464 N N . ASP B 1 83 ? 18.360 15.996 -2.339 1.00 20.88 83 ASP B N 1
ATOM 1465 C CA . ASP B 1 83 ? 18.926 15.380 -1.146 1.00 20.02 83 ASP B CA 1
ATOM 1466 C C . ASP B 1 83 ? 17.997 14.227 -0.766 1.00 17.93 83 ASP B C 1
ATOM 1467 O O . ASP B 1 83 ? 17.827 13.284 -1.525 1.00 18.47 83 ASP B O 1
ATOM 1472 N N . HIS B 1 84 ? 17.418 14.305 0.422 1.00 17.25 84 HIS B N 1
ATOM 1473 C CA . HIS B 1 84 ? 16.468 13.315 0.926 1.00 14.81 84 HIS B CA 1
ATOM 1474 C C . HIS B 1 84 ? 15.500 14.067 1.827 1.00 12.76 84 HIS B C 1
ATOM 1475 O O . HIS B 1 84 ? 15.907 14.924 2.614 1.00 12.63 84 HIS B O 1
ATOM 1482 N N . TYR B 1 85 ? 14.215 13.768 1.673 1.00 12.57 85 TYR B N 1
ATOM 1483 C CA . TYR B 1 85 ? 13.157 14.420 2.438 1.00 12.16 85 TYR B CA 1
ATOM 1484 C C . TYR B 1 85 ? 12.212 13.388 3.024 1.00 10.68 85 TYR B C 1
ATOM 1485 O O . TYR B 1 85 ? 12.339 12.206 2.753 1.00 10.68 85 TYR B O 1
ATOM 1494 N N . VAL B 1 86 ? 11.248 13.852 3.806 1.00 10.68 86 VAL B N 1
ATOM 1495 C CA . VAL B 1 86 ? 10.282 12.957 4.442 1.00 10.85 86 VAL B CA 1
ATOM 1496 C C . VAL B 1 86 ? 8.886 13.607 4.523 1.00 11.03 86 VAL B C 1
ATOM 1497 O O . VAL B 1 86 ? 8.752 14.826 4.672 1.00 10.68 86 VAL B O 1
ATOM 1501 N N . LEU B 1 87 ? 7.857 12.778 4.391 1.00 11.69 87 LEU B N 1
ATOM 1502 C CA . LEU B 1 87 ? 6.471 13.222 4.490 1.00 11.33 87 LEU B CA 1
ATOM 1503 C C . LEU B 1 87 ? 5.977 12.658 5.830 1.00 10.93 87 LEU B C 1
ATOM 1504 O O . LEU B 1 87 ? 5.957 11.447 6.018 1.00 12.39 87 LEU B O 1
ATOM 1509 N N . VAL B 1 88 ? 5.586 13.529 6.755 1.00 10.69 88 VAL B N 1
ATOM 1510 C CA . VAL B 1 88 ? 5.122 13.075 8.067 1.00 10.80 88 VAL B CA 1
ATOM 1511 C C . VAL B 1 88 ? 3.684 13.414 8.495 1.00 10.68 88 VAL B C 1
ATOM 1512 O O . VAL B 1 88 ? 3.298 14.586 8.572 1.00 11.47 88 VAL B O 1
ATOM 1516 N N . LEU B 1 89 ? 2.896 12.369 8.769 1.00 11.30 89 LEU B N 1
ATOM 1517 C CA . LEU B 1 89 ? 1.533 12.516 9.277 1.00 10.68 89 LEU B CA 1
ATOM 1518 C C . LEU B 1 89 ? 1.765 12.614 10.790 1.00 10.68 89 LEU B C 1
ATOM 1519 O O . LEU B 1 89 ? 2.166 11.645 11.423 1.00 10.68 89 LEU B O 1
ATOM 1524 N N . GLN B 1 90 ? 1.524 13.796 11.346 1.00 11.70 90 GLN B N 1
ATOM 1525 C CA . GLN B 1 90 ? 1.747 14.073 12.760 1.00 12.41 90 GLN B CA 1
ATOM 1526 C C . GLN B 1 90 ? 0.557 13.876 13.693 1.00 13.28 90 GLN B C 1
ATOM 1527 O O . GLN B 1 90 ? -0.594 13.959 13.277 1.00 10.68 90 GLN B O 1
ATOM 1533 N N . GLN B 1 91 ? 0.859 13.621 14.966 1.00 15.68 91 GLN B N 1
ATOM 1534 C CA . GLN B 1 91 ? -0.183 13.419 15.966 1.00 18.82 91 GLN B CA 1
ATOM 1535 C C . GLN B 1 91 ? -1.032 14.668 16.177 1.00 18.69 91 GLN B C 1
ATOM 1536 O O . GLN B 1 91 ? -2.101 14.592 16.788 1.00 18.35 91 GLN B O 1
ATOM 1542 N N . ASP B 1 92 ? -0.551 15.811 15.679 1.00 18.03 92 ASP B N 1
ATOM 1543 C CA . ASP B 1 92 ? -1.290 17.073 15.781 1.00 16.54 92 ASP B CA 1
ATOM 1544 C C . ASP B 1 92 ? -2.152 17.215 14.513 1.00 14.91 92 ASP B C 1
ATOM 1545 O O . ASP B 1 92 ? -2.760 18.248 14.247 1.00 14.91 92 ASP B O 1
ATOM 1550 N N . ARG B 1 93 ? -2.186 16.128 13.758 1.00 14.32 93 ARG B N 1
ATOM 1551 C CA . ARG B 1 93 ? -2.952 15.992 12.533 1.00 14.52 93 ARG B CA 1
ATOM 1552 C C . ARG B 1 93 ? -2.473 16.756 11.313 1.00 14.07 93 ARG B C 1
ATOM 1553 O O . ARG B 1 93 ? -3.110 16.693 10.269 1.00 14.97 93 ARG B O 1
ATOM 1561 N N . ASN B 1 94 ? -1.356 17.467 11.427 1.00 14.74 94 ASN B N 1
ATOM 1562 C CA . ASN B 1 94 ? -0.818 18.206 10.281 1.00 13.74 94 ASN B CA 1
ATOM 1563 C C . ASN B 1 94 ? 0.098 17.275 9.482 1.00 12.06 94 ASN B C 1
ATOM 1564 O O . ASN B 1 94 ? 0.845 16.499 10.057 1.00 14.39 94 ASN B O 1
ATOM 1569 N N . VAL B 1 95 ? 0.021 17.320 8.162 1.00 12.64 95 VAL B N 1
ATOM 1570 C CA . VAL B 1 95 ? 0.874 16.472 7.328 1.00 11.15 95 VAL B CA 1
ATOM 1571 C C . VAL B 1 95 ? 1.961 17.371 6.750 1.00 11.01 95 VAL B C 1
ATOM 1572 O O . VAL B 1 95 ? 1.682 18.278 5.983 1.00 13.11 95 VAL B O 1
ATOM 1576 N N . VAL B 1 96 ? 3.205 17.103 7.116 1.00 12.75 96 VAL B N 1
ATOM 1577 C CA . VAL B 1 96 ? 4.326 17.935 6.703 1.00 12.31 96 VAL B CA 1
ATOM 1578 C C . VAL B 1 96 ? 5.444 17.249 5.931 1.00 11.96 96 VAL B C 1
ATOM 1579 O O . VAL B 1 96 ? 5.729 16.070 6.149 1.00 12.74 96 VAL B O 1
ATOM 1583 N N . ILE B 1 97 ? 6.075 18.012 5.039 1.00 12.56 97 ILE B N 1
ATOM 1584 C CA . ILE B 1 97 ? 7.238 17.542 4.286 1.00 13.87 97 ILE B CA 1
ATOM 1585 C C . ILE B 1 97 ? 8.451 18.293 4.887 1.00 13.80 97 ILE B C 1
ATOM 1586 O O . ILE B 1 97 ? 8.438 19.534 4.963 1.00 10.68 97 ILE B O 1
ATOM 1591 N N . TYR B 1 98 ? 9.463 17.540 5.339 1.00 14.07 98 TYR B N 1
ATOM 1592 C CA . TYR B 1 98 ? 10.687 18.113 5.914 1.00 14.09 98 TYR B CA 1
ATOM 1593 C C . TYR B 1 98 ? 11.911 17.711 5.082 1.00 16.02 98 TYR B C 1
ATOM 1594 O O . TYR B 1 98 ? 11.906 16.671 4.429 1.00 16.32 98 TYR B O 1
ATOM 1603 N N . GLY B 1 99 ? 12.957 18.535 5.121 1.00 16.70 99 GLY B N 1
ATOM 1604 C CA . GLY B 1 99 ? 14.169 18.232 4.374 1.00 18.80 99 GLY B CA 1
ATOM 1605 C C . GLY B 1 99 ? 15.014 19.463 4.109 1.00 19.73 99 GLY B C 1
ATOM 1606 O O . GLY B 1 99 ? 14.519 20.582 4.267 1.00 19.56 99 GLY B O 1
ATOM 1607 N N . PRO B 1 100 ? 16.292 19.300 3.703 1.00 20.43 100 PRO B N 1
ATOM 1608 C CA . PRO B 1 100 ? 16.959 18.006 3.489 1.00 20.06 100 PRO B CA 1
ATOM 1609 C C . PRO B 1 100 ? 17.315 17.305 4.800 1.00 17.41 100 PRO B C 1
ATOM 1610 O O . PRO B 1 100 ? 16.770 17.637 5.871 1.00 15.99 100 PRO B O 1
ATOM 1614 N N . VAL B 1 101 ? 18.227 16.338 4.703 1.00 15.40 101 VAL B N 1
ATOM 1615 C CA . VAL B 1 101 ? 18.671 15.579 5.869 1.00 14.29 101 VAL B CA 1
ATOM 1616 C C . VAL B 1 101 ? 19.643 16.440 6.678 1.00 12.97 101 VAL B C 1
ATOM 1617 O O . VAL B 1 101 ? 20.511 17.095 6.113 1.00 13.40 101 VAL B O 1
ATOM 1621 N N . VAL B 1 102 ? 19.472 16.474 7.993 1.00 10.68 102 VAL B N 1
ATOM 1622 C CA . VAL B 1 102 ? 20.353 17.262 8.834 1.00 10.68 102 VAL B CA 1
ATOM 1623 C C . VAL B 1 102 ? 21.319 16.352 9.587 1.00 10.68 102 VAL B C 1
ATOM 1624 O O . VAL B 1 102 ? 22.465 16.718 9.826 1.00 11.40 102 VAL B O 1
ATOM 1628 N N . TRP B 1 103 ? 20.843 15.164 9.954 1.00 11.11 103 TRP B N 1
ATOM 1629 C CA . TRP B 1 103 ? 21.641 14.207 10.703 1.00 11.34 103 TRP B CA 1
ATOM 1630 C C . TRP B 1 103 ? 20.981 12.833 10.598 1.00 13.85 103 TRP B C 1
ATOM 1631 O O . TRP B 1 103 ? 19.801 12.736 10.270 1.00 13.75 103 TRP B O 1
ATOM 1642 N N . ALA B 1 104 ? 21.753 11.775 10.850 1.00 14.10 104 ALA B N 1
ATOM 1643 C CA . ALA B 1 104 ? 21.246 10.410 10.802 1.00 14.55 104 ALA B CA 1
ATOM 1644 C C . ALA B 1 104 ? 22.153 9.576 11.676 1.00 16.80 104 ALA B C 1
ATOM 1645 O O . ALA B 1 104 ? 23.294 9.965 11.908 1.00 16.55 104 ALA B O 1
ATOM 1647 N N . THR B 1 105 ? 21.660 8.431 12.153 1.00 17.93 105 THR B N 1
ATOM 1648 C CA . THR B 1 105 ? 22.472 7.560 13.009 1.00 18.48 105 THR B CA 1
ATOM 1649 C C . THR B 1 105 ? 23.381 6.654 12.177 1.00 17.83 105 THR B C 1
ATOM 1650 O O . THR B 1 105 ? 24.457 6.252 12.628 1.00 17.27 105 THR B O 1
ATOM 1654 N N . GLY B 1 106 ? 22.956 6.366 10.950 1.00 16.94 106 GLY B N 1
ATOM 1655 C CA . GLY B 1 106 ? 23.723 5.476 10.098 1.00 17.62 106 GLY B CA 1
ATOM 1656 C C . GLY B 1 106 ? 23.420 4.022 10.450 1.00 16.86 106 GLY B C 1
ATOM 1657 O O . GLY B 1 106 ? 24.117 3.105 10.017 1.00 18.84 106 GLY B O 1
ATOM 1658 N N . SER B 1 107 ? 22.379 3.809 11.250 1.00 16.09 107 SER B N 1
ATOM 1659 C CA . SER B 1 107 ? 21.975 2.466 11.654 1.00 13.91 107 SER B CA 1
ATOM 1660 C C . SER B 1 107 ? 21.236 1.800 10.500 1.00 13.58 107 SER B C 1
ATOM 1661 O O . SER B 1 107 ? 20.925 0.615 10.519 1.00 12.65 107 SER B O 1
ATOM 1664 N N . GLY B 1 108 ? 20.964 2.579 9.472 1.00 15.75 108 GLY B N 1
ATOM 1665 C CA . GLY B 1 108 ? 20.292 2.052 8.303 1.00 18.45 108 GLY B CA 1
ATOM 1666 C C . GLY B 1 108 ? 20.978 2.668 7.104 1.00 20.96 108 GLY B C 1
ATOM 1667 O O . GLY B 1 108 ? 21.895 3.456 7.286 1.00 24.19 108 GLY B O 1
ATOM 1668 N N . PRO B 1 109 ? 20.576 2.345 5.870 1.00 23.24 109 PRO B N 1
ATOM 1669 C CA . PRO B 1 109 ? 19.504 1.424 5.504 1.00 25.65 109 PRO B CA 1
ATOM 1670 C C . PRO B 1 109 ? 19.880 -0.033 5.731 1.00 27.98 109 PRO B C 1
ATOM 1671 O O . PRO B 1 109 ? 21.059 -0.308 6.028 1.00 30.19 109 PRO B O 1
ATOM 1675 N N . VAL C 1 1 ? 10.646 38.773 39.274 1.00 43.83 1 VAL C N 1
ATOM 1676 C CA . VAL C 1 1 ? 11.259 37.585 39.946 1.00 42.59 1 VAL C CA 1
ATOM 1677 C C . VAL C 1 1 ? 12.746 37.854 40.161 1.00 41.36 1 VAL C C 1
ATOM 1678 O O . VAL C 1 1 ? 13.421 38.356 39.257 1.00 41.79 1 VAL C O 1
ATOM 1682 N N . ASN C 1 2 ? 13.257 37.539 41.348 1.00 38.89 2 ASN C N 1
ATOM 1683 C CA . ASN C 1 2 ? 14.674 37.746 41.612 1.00 36.64 2 ASN C CA 1
ATOM 1684 C C . ASN C 1 2 ? 15.339 36.447 42.041 1.00 38.01 2 ASN C C 1
ATOM 1685 O O . ASN C 1 2 ? 16.292 36.458 42.826 1.00 37.64 2 ASN C O 1
ATOM 1690 N N . SER C 1 3 ? 14.832 35.330 41.516 1.00 38.90 3 SER C N 1
ATOM 1691 C CA . SER C 1 3 ? 15.388 34.013 41.823 1.00 39.42 3 SER C CA 1
ATOM 1692 C C . SER C 1 3 ? 15.296 33.085 40.617 1.00 39.96 3 SER C C 1
ATOM 1693 O O . SER C 1 3 ? 14.408 33.238 39.777 1.00 41.36 3 SER C O 1
ATOM 1696 N N . LEU C 1 4 ? 16.234 32.141 40.529 1.00 40.49 4 LEU C N 1
ATOM 1697 C CA . LEU C 1 4 ? 16.270 31.137 39.456 1.00 39.72 4 LEU C CA 1
ATOM 1698 C C . LEU C 1 4 ? 16.582 29.822 40.161 1.00 40.08 4 LEU C C 1
ATOM 1699 O O . LEU C 1 4 ? 17.667 29.672 40.721 1.00 40.81 4 LEU C O 1
ATOM 1704 N N . SER C 1 5 ? 15.649 28.873 40.151 1.00 40.30 5 SER C N 1
ATOM 1705 C CA . SER C 1 5 ? 15.888 27.606 40.844 1.00 41.29 5 SER C CA 1
ATOM 1706 C C . SER C 1 5 ? 16.187 26.406 39.936 1.00 40.94 5 SER C C 1
ATOM 1707 O O . SER C 1 5 ? 15.717 26.338 38.797 1.00 40.18 5 SER C O 1
ATOM 1710 N N . SER C 1 6 ? 16.990 25.476 40.461 1.00 40.09 6 SER C N 1
ATOM 1711 C CA . SER C 1 6 ? 17.394 24.258 39.758 1.00 39.77 6 SER C CA 1
ATOM 1712 C C . SER C 1 6 ? 16.196 23.509 39.200 1.00 39.98 6 SER C C 1
ATOM 1713 O O . SER C 1 6 ? 15.222 23.294 39.906 1.00 41.38 6 SER C O 1
ATOM 1716 N N . PRO C 1 7 ? 16.264 23.061 37.940 1.00 39.67 7 PRO C N 1
ATOM 1717 C CA . PRO C 1 7 ? 17.373 23.203 36.997 1.00 39.63 7 PRO C CA 1
ATOM 1718 C C . PRO C 1 7 ? 16.980 24.209 35.922 1.00 39.23 7 PRO C C 1
ATOM 1719 O O . PRO C 1 7 ? 17.282 24.038 34.742 1.00 37.84 7 PRO C O 1
ATOM 1723 N N . ASN C 1 8 ? 16.294 25.260 36.348 1.00 39.50 8 ASN C N 1
ATOM 1724 C CA . ASN C 1 8 ? 15.846 26.288 35.433 1.00 39.17 8 ASN C CA 1
ATOM 1725 C C . ASN C 1 8 ? 17.002 27.027 34.789 1.00 39.35 8 ASN C C 1
ATOM 1726 O O . ASN C 1 8 ? 18.151 26.885 35.201 1.00 40.36 8 ASN C O 1
ATOM 1731 N N . SER C 1 9 ? 16.687 27.828 33.778 1.00 38.98 9 SER C N 1
ATOM 1732 C CA . SER C 1 9 ? 17.698 28.574 33.050 1.00 37.64 9 SER C CA 1
ATOM 1733 C C . SER C 1 9 ? 17.255 29.985 32.699 1.00 36.59 9 SER C C 1
ATOM 1734 O O . SER C 1 9 ? 16.065 30.274 32.635 1.00 36.68 9 SER C O 1
ATOM 1737 N N . LEU C 1 10 ? 18.233 30.859 32.491 1.00 36.00 10 LEU C N 1
ATOM 1738 C CA . LEU C 1 10 ? 17.993 32.237 32.088 1.00 35.98 10 LEU C CA 1
ATOM 1739 C C . LEU C 1 10 ? 18.491 32.326 30.645 1.00 36.20 10 LEU C C 1
ATOM 1740 O O . LEU C 1 10 ? 19.693 32.464 30.395 1.00 35.65 10 LEU C O 1
ATOM 1745 N N . PHE C 1 11 ? 17.574 32.231 29.691 1.00 37.28 11 PHE C N 1
ATOM 1746 C CA . PHE C 1 11 ? 17.972 32.290 28.295 1.00 37.21 11 PHE C CA 1
ATOM 1747 C C . PHE C 1 11 ? 18.390 33.699 27.878 1.00 37.55 11 PHE C C 1
ATOM 1748 O O . PHE C 1 11 ? 18.302 34.649 28.666 1.00 38.22 11 PHE C O 1
ATOM 1756 N N . THR C 1 12 ? 18.871 33.830 26.646 1.00 36.85 12 THR C N 1
ATOM 1757 C CA . THR C 1 12 ? 19.327 35.120 26.140 1.00 35.23 12 THR C CA 1
ATOM 1758 C C . THR C 1 12 ? 18.288 36.216 26.338 1.00 36.07 12 THR C C 1
ATOM 1759 O O . THR C 1 12 ? 17.117 36.060 25.974 1.00 35.84 12 THR C O 1
ATOM 1763 N N . GLY C 1 13 ? 18.727 37.321 26.929 1.00 36.39 13 GLY C N 1
ATOM 1764 C CA . GLY C 1 13 ? 17.839 38.439 27.159 1.00 38.92 13 GLY C CA 1
ATOM 1765 C C . GLY C 1 13 ? 17.067 38.382 28.464 1.00 41.55 13 GLY C C 1
ATOM 1766 O O . GLY C 1 13 ? 16.504 39.394 28.885 1.00 41.81 13 GLY C O 1
ATOM 1767 N N . HIS C 1 14 ? 17.024 37.215 29.109 1.00 42.96 14 HIS C N 1
ATOM 1768 C CA . HIS C 1 14 ? 16.288 37.091 30.369 1.00 44.15 14 HIS C CA 1
ATOM 1769 C C . HIS C 1 14 ? 17.084 37.654 31.544 1.00 45.10 14 HIS C C 1
ATOM 1770 O O . HIS C 1 14 ? 18.317 37.728 31.502 1.00 45.44 14 HIS C O 1
ATOM 1777 N N . SER C 1 15 ? 16.372 38.041 32.596 1.00 45.18 15 SER C N 1
ATOM 1778 C CA . SER C 1 15 ? 17.026 38.612 33.759 1.00 45.22 15 SER C CA 1
ATOM 1779 C C . SER C 1 15 ? 16.211 38.504 35.047 1.00 45.51 15 SER C C 1
ATOM 1780 O O . SER C 1 15 ? 15.006 38.242 35.023 1.00 45.72 15 SER C O 1
ATOM 1783 N N . LEU C 1 16 ? 16.894 38.701 36.170 1.00 45.64 16 LEU C N 1
ATOM 1784 C CA . LEU C 1 16 ? 16.261 38.689 37.482 1.00 45.64 16 LEU C CA 1
ATOM 1785 C C . LEU C 1 16 ? 16.347 40.153 37.882 1.00 46.15 16 LEU C C 1
ATOM 1786 O O . LEU C 1 16 ? 17.253 40.859 37.440 1.00 45.42 16 LEU C O 1
ATOM 1791 N N . GLU C 1 17 ? 15.418 40.619 38.704 1.00 46.73 17 GLU C N 1
ATOM 1792 C CA . GLU C 1 17 ? 15.426 42.018 39.102 1.00 47.55 17 GLU C CA 1
ATOM 1793 C C . GLU C 1 17 ? 14.923 42.153 40.522 1.00 47.50 17 GLU C C 1
ATOM 1794 O O . GLU C 1 17 ? 13.974 41.472 40.921 1.00 48.35 17 GLU C O 1
ATOM 1800 N N . VAL C 1 18 ? 15.557 43.035 41.284 1.00 46.91 18 VAL C N 1
ATOM 1801 C CA . VAL C 1 18 ? 15.156 43.273 42.667 1.00 46.29 18 VAL C CA 1
ATOM 1802 C C . VAL C 1 18 ? 15.482 44.720 43.013 1.00 46.68 18 VAL C C 1
ATOM 1803 O O . VAL C 1 18 ? 16.389 45.311 42.423 1.00 47.81 18 VAL C O 1
ATOM 1807 N N . GLY C 1 19 ? 14.735 45.296 43.950 1.00 46.40 19 GLY C N 1
ATOM 1808 C CA . GLY C 1 19 ? 14.993 46.668 44.343 1.00 45.64 19 GLY C CA 1
ATOM 1809 C C . GLY C 1 19 ? 16.317 46.784 45.086 1.00 45.31 19 GLY C C 1
ATOM 1810 O O . GLY C 1 19 ? 16.821 45.782 45.620 1.00 46.32 19 GLY C O 1
ATOM 1811 N N . PRO C 1 20 ? 16.897 47.998 45.171 1.00 43.99 20 PRO C N 1
ATOM 1812 C CA . PRO C 1 20 ? 16.385 49.258 44.619 1.00 42.42 20 PRO C CA 1
ATOM 1813 C C . PRO C 1 20 ? 16.453 49.439 43.098 1.00 42.04 20 PRO C C 1
ATOM 1814 O O . PRO C 1 20 ? 15.502 49.952 42.496 1.00 42.06 20 PRO C O 1
ATOM 1818 N N . SER C 1 21 ? 17.558 49.027 42.476 1.00 40.82 21 SER C N 1
ATOM 1819 C CA . SER C 1 21 ? 17.713 49.164 41.022 1.00 39.29 21 SER C CA 1
ATOM 1820 C C . SER C 1 21 ? 18.674 48.122 40.443 1.00 39.12 21 SER C C 1
ATOM 1821 O O . SER C 1 21 ? 19.577 48.451 39.674 1.00 38.56 21 SER C O 1
ATOM 1824 N N . TYR C 1 22 ? 18.446 46.860 40.795 1.00 39.28 22 TYR C N 1
ATOM 1825 C CA . TYR C 1 22 ? 19.296 45.755 40.356 1.00 40.07 22 TYR C CA 1
ATOM 1826 C C . TYR C 1 22 ? 18.671 44.853 39.295 1.00 40.35 22 TYR C C 1
ATOM 1827 O O . TYR C 1 22 ? 17.487 44.503 39.373 1.00 40.19 22 TYR C O 1
ATOM 1836 N N . ARG C 1 23 ? 19.484 44.478 38.309 1.00 40.73 23 ARG C N 1
ATOM 1837 C CA . ARG C 1 23 ? 19.050 43.599 37.224 1.00 41.25 23 ARG C CA 1
ATOM 1838 C C . ARG C 1 23 ? 20.190 42.671 36.821 1.00 41.12 23 ARG C C 1
ATOM 1839 O O . ARG C 1 23 ? 21.244 43.131 36.385 1.00 41.57 23 ARG C O 1
ATOM 1847 N N . LEU C 1 24 ? 19.969 41.369 36.958 1.00 40.90 24 LEU C N 1
ATOM 1848 C CA . LEU C 1 24 ? 20.962 40.370 36.583 1.00 41.10 24 LEU C CA 1
ATOM 1849 C C . LEU C 1 24 ? 20.507 39.815 35.235 1.00 41.46 24 LEU C C 1
ATOM 1850 O O . LEU C 1 24 ? 19.533 39.064 35.166 1.00 41.40 24 LEU C O 1
ATOM 1855 N N . ILE C 1 25 ? 21.215 40.167 34.166 1.00 41.90 25 ILE C N 1
ATOM 1856 C CA . ILE C 1 25 ? 20.817 39.728 32.831 1.00 42.42 25 ILE C CA 1
ATOM 1857 C C . ILE C 1 25 ? 21.778 38.824 32.045 1.00 43.39 25 ILE C C 1
ATOM 1858 O O . ILE C 1 25 ? 23.008 38.966 32.110 1.00 42.72 25 ILE C O 1
ATOM 1863 N N . MET C 1 26 ? 21.186 37.887 31.304 1.00 44.06 26 MET C N 1
ATOM 1864 C CA . MET C 1 26 ? 21.935 36.967 30.452 1.00 44.49 26 MET C CA 1
ATOM 1865 C C . MET C 1 26 ? 21.827 37.624 29.083 1.00 45.08 26 MET C C 1
ATOM 1866 O O . MET C 1 26 ? 20.858 37.401 28.358 1.00 45.56 26 MET C O 1
ATOM 1871 N N . GLN C 1 27 ? 22.815 38.449 28.750 1.00 44.39 27 GLN C N 1
ATOM 1872 C CA . GLN C 1 27 ? 22.832 39.179 27.492 1.00 43.93 27 GLN C CA 1
ATOM 1873 C C . GLN C 1 27 ? 23.022 38.328 26.251 1.00 47.19 27 GLN C C 1
ATOM 1874 O O . GLN C 1 27 ? 23.402 37.158 26.335 1.00 49.48 27 GLN C O 1
ATOM 1880 N N . GLY C 1 28 ? 22.758 38.934 25.096 1.00 49.24 28 GLY C N 1
ATOM 1881 C CA . GLY C 1 28 ? 22.897 38.238 23.827 1.00 51.06 28 GLY C CA 1
ATOM 1882 C C . GLY C 1 28 ? 24.333 37.975 23.395 1.00 51.83 28 GLY C C 1
ATOM 1883 O O . GLY C 1 28 ? 24.580 37.135 22.518 1.00 51.52 28 GLY C O 1
ATOM 1884 N N . ASP C 1 29 ? 25.278 38.690 24.005 1.00 52.01 29 ASP C N 1
ATOM 1885 C CA . ASP C 1 29 ? 26.690 38.528 23.680 1.00 52.56 29 ASP C CA 1
ATOM 1886 C C . ASP C 1 29 ? 27.334 37.461 24.577 1.00 51.89 29 ASP C C 1
ATOM 1887 O O . ASP C 1 29 ? 28.554 37.267 24.559 1.00 52.00 29 ASP C O 1
ATOM 1892 N N . CYS C 1 30 ? 26.489 36.770 25.344 1.00 50.76 30 CYS C N 1
ATOM 1893 C CA . CYS C 1 30 ? 26.894 35.709 26.271 1.00 49.97 30 CYS C CA 1
ATOM 1894 C C . CYS C 1 30 ? 27.525 36.212 27.553 1.00 49.32 30 CYS C C 1
ATOM 1895 O O . CYS C 1 30 ? 28.031 35.424 28.354 1.00 50.08 30 CYS C O 1
ATOM 1898 N N . ASN C 1 31 ? 27.498 37.521 27.753 1.00 47.65 31 ASN C N 1
ATOM 1899 C CA . ASN C 1 31 ? 28.080 38.090 28.948 1.00 45.82 31 ASN C CA 1
ATOM 1900 C C . ASN C 1 31 ? 27.017 38.125 30.025 1.00 44.94 31 ASN C C 1
ATOM 1901 O O . ASN C 1 31 ? 25.946 38.701 29.837 1.00 45.08 31 ASN C O 1
ATOM 1906 N N . PHE C 1 32 ? 27.300 37.474 31.145 1.00 45.02 32 PHE C N 1
ATOM 1907 C CA . PHE C 1 32 ? 26.349 37.445 32.251 1.00 45.59 32 PHE C CA 1
ATOM 1908 C C . PHE C 1 32 ? 26.759 38.569 33.189 1.00 45.72 32 PHE C C 1
ATOM 1909 O O . PHE C 1 32 ? 27.767 38.458 33.890 1.00 46.20 32 PHE C O 1
ATOM 1917 N N . VAL C 1 33 ? 25.981 39.651 33.195 1.00 45.25 33 VAL C N 1
ATOM 1918 C CA . VAL C 1 33 ? 26.311 40.816 34.009 1.00 44.27 33 VAL C CA 1
ATOM 1919 C C . VAL C 1 33 ? 25.224 41.374 34.934 1.00 44.65 33 VAL C C 1
ATOM 1920 O O . VAL C 1 33 ? 24.032 41.322 34.627 1.00 43.87 33 VAL C O 1
ATOM 1924 N N . LEU C 1 34 ? 25.673 41.907 36.074 1.00 44.46 34 LEU C N 1
ATOM 1925 C CA . LEU C 1 34 ? 24.813 42.500 37.099 1.00 43.75 34 LEU C CA 1
ATOM 1926 C C . LEU C 1 34 ? 24.823 44.024 36.984 1.00 43.07 34 LEU C C 1
ATOM 1927 O O . LEU C 1 34 ? 25.863 44.657 37.130 1.00 42.53 34 LEU C O 1
ATOM 1932 N N . TYR C 1 35 ? 23.656 44.607 36.734 1.00 43.14 35 TYR C N 1
ATOM 1933 C CA . TYR C 1 35 ? 23.526 46.053 36.590 1.00 43.38 35 TYR C CA 1
ATOM 1934 C C . TYR C 1 35 ? 22.952 46.748 37.817 1.00 44.04 35 TYR C C 1
ATOM 1935 O O . TYR C 1 35 ? 22.035 46.239 38.469 1.00 43.82 35 TYR C O 1
ATOM 1944 N N . ASP C 1 36 ? 23.509 47.916 38.125 1.00 44.49 36 ASP C N 1
ATOM 1945 C CA . ASP C 1 36 ? 23.048 48.726 39.241 1.00 44.69 36 ASP C CA 1
ATOM 1946 C C . ASP C 1 36 ? 22.742 50.098 38.660 1.00 45.26 36 ASP C C 1
ATOM 1947 O O . ASP C 1 36 ? 23.651 50.907 38.465 1.00 45.87 36 ASP C O 1
ATOM 1952 N N . SER C 1 37 ? 21.464 50.342 38.370 1.00 46.06 37 SER C N 1
ATOM 1953 C CA . SER C 1 37 ? 21.005 51.603 37.777 1.00 45.86 37 SER C CA 1
ATOM 1954 C C . SER C 1 37 ? 21.671 51.902 36.425 1.00 45.56 37 SER C C 1
ATOM 1955 O O . SER C 1 37 ? 21.887 53.066 36.074 1.00 46.30 37 SER C O 1
ATOM 1958 N N . GLY C 1 38 ? 21.987 50.859 35.663 1.00 43.97 38 GLY C N 1
ATOM 1959 C CA . GLY C 1 38 ? 22.623 51.076 34.377 1.00 42.66 38 GLY C CA 1
ATOM 1960 C C . GLY C 1 38 ? 24.129 50.934 34.434 1.00 41.43 38 GLY C C 1
ATOM 1961 O O . GLY C 1 38 ? 24.818 50.995 33.416 1.00 41.36 38 GLY C O 1
ATOM 1962 N N . LYS C 1 39 ? 24.640 50.740 35.639 1.00 41.00 39 LYS C N 1
ATOM 1963 C CA . LYS C 1 39 ? 26.069 50.585 35.847 1.00 40.66 39 LYS C CA 1
ATOM 1964 C C . LYS C 1 39 ? 26.426 49.115 36.073 1.00 39.89 39 LYS C C 1
ATOM 1965 O O . LYS C 1 39 ? 25.878 48.471 36.976 1.00 38.40 39 LYS C O 1
ATOM 1971 N N . PRO C 1 40 ? 27.329 48.558 35.238 1.00 38.80 40 PRO C N 1
ATOM 1972 C CA . PRO C 1 40 ? 27.713 47.154 35.425 1.00 39.32 40 PRO C CA 1
ATOM 1973 C C . PRO C 1 40 ? 28.628 47.018 36.656 1.00 39.61 40 PRO C C 1
ATOM 1974 O O . PRO C 1 40 ? 29.760 47.506 36.656 1.00 39.52 40 PRO C O 1
ATOM 1978 N N . VAL C 1 41 ? 28.121 46.373 37.709 1.00 39.48 41 VAL C N 1
ATOM 1979 C CA . VAL C 1 41 ? 28.885 46.187 38.942 1.00 39.22 41 VAL C CA 1
ATOM 1980 C C . VAL C 1 41 ? 29.529 44.810 39.004 1.00 38.87 41 VAL C C 1
ATOM 1981 O O . VAL C 1 41 ? 30.416 44.578 39.830 1.00 37.59 41 VAL C O 1
ATOM 1985 N N . TRP C 1 42 ? 29.075 43.900 38.142 1.00 39.17 42 TRP C N 1
ATOM 1986 C CA . TRP C 1 42 ? 29.616 42.541 38.100 1.00 40.00 42 TRP C CA 1
ATOM 1987 C C . TRP C 1 42 ? 29.335 41.871 36.757 1.00 40.40 42 TRP C C 1
ATOM 1988 O O . TRP C 1 42 ? 28.349 42.206 36.099 1.00 42.02 42 TRP C O 1
ATOM 1999 N N . ALA C 1 43 ? 30.192 40.928 36.355 1.00 39.54 43 ALA C N 1
ATOM 2000 C CA . ALA C 1 43 ? 30.005 40.217 35.089 1.00 39.57 43 ALA C CA 1
ATOM 2001 C C . ALA C 1 43 ? 30.863 38.963 34.983 1.00 40.23 43 ALA C C 1
ATOM 2002 O O . ALA C 1 43 ? 31.925 38.871 35.599 1.00 41.51 43 ALA C O 1
ATOM 2004 N N . SER C 1 44 ? 30.397 37.996 34.195 1.00 40.85 44 SER C N 1
ATOM 2005 C CA . SER C 1 44 ? 31.132 36.748 33.986 1.00 40.15 44 SER C CA 1
ATOM 2006 C C . SER C 1 44 ? 32.289 36.980 33.003 1.00 40.22 44 SER C C 1
ATOM 2007 O O . SER C 1 44 ? 33.138 36.111 32.807 1.00 40.58 44 SER C O 1
ATOM 2010 N N . ASN C 1 45 ? 32.311 38.164 32.394 1.00 40.28 45 ASN C N 1
ATOM 2011 C CA . ASN C 1 45 ? 33.357 38.541 31.447 1.00 40.37 45 ASN C CA 1
ATOM 2012 C C . ASN C 1 45 ? 33.447 37.618 30.238 1.00 40.87 45 ASN C C 1
ATOM 2013 O O . ASN C 1 45 ? 34.524 37.451 29.655 1.00 41.01 45 ASN C O 1
ATOM 2018 N N . THR C 1 46 ? 32.325 37.020 29.859 1.00 41.02 46 THR C N 1
ATOM 2019 C CA . THR C 1 46 ? 32.308 36.121 28.713 1.00 41.41 46 THR C CA 1
ATOM 2020 C C . THR C 1 46 ? 31.671 36.771 27.473 1.00 41.41 46 THR C C 1
ATOM 2021 O O . THR C 1 46 ? 31.291 36.083 26.520 1.00 41.62 46 THR C O 1
ATOM 2025 N N . GLY C 1 47 ? 31.572 38.099 27.489 1.00 40.94 47 GLY C N 1
ATOM 2026 C CA . GLY C 1 47 ? 30.981 38.812 26.372 1.00 39.96 47 GLY C CA 1
ATOM 2027 C C . GLY C 1 47 ? 31.679 38.527 25.059 1.00 39.79 47 GLY C C 1
ATOM 2028 O O . GLY C 1 47 ? 32.893 38.707 24.943 1.00 40.05 47 GLY C O 1
ATOM 2029 N N . GLY C 1 48 ? 30.910 38.076 24.072 1.00 39.94 48 GLY C N 1
ATOM 2030 C CA . GLY C 1 48 ? 31.461 37.773 22.763 1.00 40.10 48 GLY C CA 1
ATOM 2031 C C . GLY C 1 48 ? 32.018 36.364 22.601 1.00 40.60 48 GLY C C 1
ATOM 2032 O O . GLY C 1 48 ? 32.539 36.015 21.537 1.00 40.38 48 GLY C O 1
ATOM 2033 N N . LEU C 1 49 ? 31.901 35.545 23.644 1.00 41.44 49 LEU C N 1
ATOM 2034 C CA . LEU C 1 49 ? 32.420 34.179 23.600 1.00 41.98 49 LEU C CA 1
ATOM 2035 C C . LEU C 1 49 ? 31.449 33.145 23.033 1.00 43.11 49 LEU C C 1
ATOM 2036 O O . LEU C 1 49 ? 31.825 31.993 22.812 1.00 44.49 49 LEU C O 1
ATOM 2041 N N . GLY C 1 50 ? 30.205 33.548 22.798 1.00 44.28 50 GLY C N 1
ATOM 2042 C CA . GLY C 1 50 ? 29.233 32.616 22.249 1.00 44.12 50 GLY C CA 1
ATOM 2043 C C . GLY C 1 50 ? 27.971 33.283 21.735 1.00 44.50 50 GLY C C 1
ATOM 2044 O O . GLY C 1 50 ? 27.801 34.498 21.856 1.00 44.85 50 GLY C O 1
ATOM 2045 N N . SER C 1 51 ? 27.082 32.481 21.160 1.00 45.00 51 SER C N 1
ATOM 2046 C CA . SER C 1 51 ? 25.818 32.986 20.638 1.00 46.03 51 SER C CA 1
ATOM 2047 C C . SER C 1 51 ? 24.672 32.177 21.240 1.00 46.15 51 SER C C 1
ATOM 2048 O O . SER C 1 51 ? 24.828 30.988 21.520 1.00 45.80 51 SER C O 1
ATOM 2051 N N . GLY C 1 52 ? 23.528 32.829 21.442 1.00 46.34 52 GLY C N 1
ATOM 2052 C CA . GLY C 1 52 ? 22.375 32.152 22.013 1.00 46.36 52 GLY C CA 1
ATOM 2053 C C . GLY C 1 52 ? 22.654 31.483 23.349 1.00 46.57 52 GLY C C 1
ATOM 2054 O O . GLY C 1 52 ? 22.190 30.368 23.596 1.00 46.81 52 GLY C O 1
ATOM 2055 N N . CYS C 1 53 ? 23.409 32.158 24.215 1.00 46.36 53 CYS C N 1
ATOM 2056 C CA . CYS C 1 53 ? 23.738 31.612 25.529 1.00 45.93 53 CYS C CA 1
ATOM 2057 C C . CYS C 1 53 ? 22.563 31.594 26.507 1.00 44.37 53 CYS C C 1
ATOM 2058 O O . CYS C 1 53 ? 21.592 32.342 26.365 1.00 43.93 53 CYS C O 1
ATOM 2061 N N . ARG C 1 54 ? 22.676 30.722 27.501 1.00 42.08 54 ARG C N 1
ATOM 2062 C CA . ARG C 1 54 ? 21.687 30.588 28.554 1.00 40.11 54 ARG C CA 1
ATOM 2063 C C . ARG C 1 54 ? 22.476 30.294 29.826 1.00 39.68 54 ARG C C 1
ATOM 2064 O O . ARG C 1 54 ? 23.565 29.718 29.777 1.00 38.94 54 ARG C O 1
ATOM 2072 N N . LEU C 1 55 ? 21.943 30.721 30.961 1.00 39.62 55 LEU C N 1
ATOM 2073 C CA . LEU C 1 55 ? 22.591 30.464 32.241 1.00 39.38 55 LEU C CA 1
ATOM 2074 C C . LEU C 1 55 ? 21.758 29.403 32.950 1.00 39.54 55 LEU C C 1
ATOM 2075 O O . LEU C 1 55 ? 20.620 29.649 33.348 1.00 41.05 55 LEU C O 1
ATOM 2080 N N . THR C 1 56 ? 22.326 28.220 33.110 1.00 38.58 56 THR C N 1
ATOM 2081 C CA . THR C 1 56 ? 21.610 27.138 33.748 1.00 36.86 56 THR C CA 1
ATOM 2082 C C . THR C 1 56 ? 22.167 26.838 35.132 1.00 36.91 56 THR C C 1
ATOM 2083 O O . THR C 1 56 ? 23.381 26.773 35.320 1.00 37.12 56 THR C O 1
ATOM 2087 N N . LEU C 1 57 ? 21.276 26.685 36.104 1.00 36.56 57 LEU C N 1
ATOM 2088 C CA . LEU C 1 57 ? 21.679 26.313 37.456 1.00 36.12 57 LEU C CA 1
ATOM 2089 C C . LEU C 1 57 ? 21.238 24.853 37.610 1.00 35.94 57 LEU C C 1
ATOM 2090 O O . LEU C 1 57 ? 20.046 24.569 37.705 1.00 36.21 57 LEU C O 1
ATOM 2095 N N . HIS C 1 58 ? 22.199 23.932 37.609 1.00 35.40 58 HIS C N 1
ATOM 2096 C CA . HIS C 1 58 ? 21.903 22.501 37.727 1.00 35.24 58 HIS C CA 1
ATOM 2097 C C . HIS C 1 58 ? 21.496 22.090 39.140 1.00 35.52 58 HIS C C 1
ATOM 2098 O O . HIS C 1 58 ? 21.744 22.819 40.101 1.00 36.39 58 HIS C O 1
ATOM 2105 N N . ASN C 1 59 ? 20.875 20.917 39.262 1.00 35.47 59 ASN C N 1
ATOM 2106 C CA . ASN C 1 59 ? 20.426 20.433 40.560 1.00 35.30 59 ASN C CA 1
ATOM 2107 C C . ASN C 1 59 ? 21.557 20.088 41.518 1.00 35.56 59 ASN C C 1
ATOM 2108 O O . ASN C 1 59 ? 21.296 19.725 42.666 1.00 35.75 59 ASN C O 1
ATOM 2113 N N . ASN C 1 60 ? 22.802 20.175 41.053 1.00 35.08 60 ASN C N 1
ATOM 2114 C CA . ASN C 1 60 ? 23.935 19.871 41.923 1.00 34.63 60 ASN C CA 1
ATOM 2115 C C . ASN C 1 60 ? 24.635 21.140 42.425 1.00 33.71 60 ASN C C 1
ATOM 2116 O O . ASN C 1 60 ? 25.651 21.072 43.113 1.00 32.42 60 ASN C O 1
ATOM 2121 N N . GLY C 1 61 ? 24.075 22.299 42.093 1.00 33.15 61 GLY C N 1
ATOM 2122 C CA . GLY C 1 61 ? 24.651 23.547 42.559 1.00 31.47 61 GLY C CA 1
ATOM 2123 C C . GLY C 1 61 ? 25.593 24.225 41.587 1.00 31.37 61 GLY C C 1
ATOM 2124 O O . GLY C 1 61 ? 26.083 25.321 41.854 1.00 31.13 61 GLY C O 1
ATOM 2125 N N . ASN C 1 62 ? 25.848 23.591 40.453 1.00 31.37 62 ASN C N 1
ATOM 2126 C CA . ASN C 1 62 ? 26.745 24.176 39.472 1.00 31.99 62 ASN C CA 1
ATOM 2127 C C . ASN C 1 62 ? 25.985 25.133 38.546 1.00 32.99 62 ASN C C 1
ATOM 2128 O O . ASN C 1 62 ? 24.972 24.769 37.946 1.00 32.60 62 ASN C O 1
ATOM 2133 N N . LEU C 1 63 ? 26.481 26.364 38.459 1.00 33.99 63 LEU C N 1
ATOM 2134 C CA . LEU C 1 63 ? 25.895 27.391 37.612 1.00 35.02 63 LEU C CA 1
ATOM 2135 C C . LEU C 1 63 ? 26.751 27.465 36.351 1.00 35.71 63 LEU C C 1
ATOM 2136 O O . LEU C 1 63 ? 27.930 27.819 36.414 1.00 36.30 63 LEU C O 1
ATOM 2141 N N . VAL C 1 64 ? 26.152 27.144 35.206 1.00 36.38 64 VAL C N 1
ATOM 2142 C CA . VAL C 1 64 ? 26.881 27.114 33.937 1.00 37.01 64 VAL C CA 1
ATOM 2143 C C . VAL C 1 64 ? 26.309 27.980 32.805 1.00 38.35 64 VAL C C 1
ATOM 2144 O O . VAL C 1 64 ? 25.095 28.149 32.694 1.00 38.77 64 VAL C O 1
ATOM 2148 N N . ILE C 1 65 ? 27.197 28.533 31.976 1.00 38.74 65 ILE C N 1
ATOM 2149 C CA . ILE C 1 65 ? 26.786 29.334 30.822 1.00 39.03 65 ILE C CA 1
ATOM 2150 C C . ILE C 1 65 ? 27.121 28.487 29.596 1.00 39.05 65 ILE C C 1
ATOM 2151 O O . ILE C 1 65 ? 28.278 28.132 29.391 1.00 39.19 65 ILE C O 1
ATOM 2156 N N . TYR C 1 66 ? 26.104 28.157 28.799 1.00 39.22 66 TYR C N 1
ATOM 2157 C CA . TYR C 1 66 ? 26.270 27.344 27.590 1.00 38.98 66 TYR C CA 1
ATOM 2158 C C . TYR C 1 66 ? 25.984 28.199 26.357 1.00 39.83 66 TYR C C 1
ATOM 2159 O O . TYR C 1 66 ? 25.094 29.052 26.385 1.00 39.08 66 TYR C O 1
ATOM 2168 N N . ASP C 1 67 ? 26.728 27.984 25.274 1.00 41.47 67 ASP C N 1
ATOM 2169 C CA . ASP C 1 67 ? 26.462 28.746 24.053 1.00 42.54 67 ASP C CA 1
ATOM 2170 C C . ASP C 1 67 ? 25.320 28.033 23.319 1.00 42.63 67 ASP C C 1
ATOM 2171 O O . ASP C 1 67 ? 24.709 27.111 23.862 1.00 42.72 67 ASP C O 1
ATOM 2176 N N . GLN C 1 68 ? 25.032 28.432 22.087 1.00 41.75 68 GLN C N 1
ATOM 2177 C CA . GLN C 1 68 ? 23.938 27.806 21.361 1.00 41.25 68 GLN C CA 1
ATOM 2178 C C . GLN C 1 68 ? 24.266 26.378 20.932 1.00 40.81 68 GLN C C 1
ATOM 2179 O O . GLN C 1 68 ? 23.363 25.609 20.590 1.00 40.29 68 GLN C O 1
ATOM 2185 N N . SER C 1 69 ? 25.553 26.030 20.954 1.00 40.02 69 SER C N 1
ATOM 2186 C CA . SER C 1 69 ? 26.008 24.687 20.583 1.00 39.43 69 SER C CA 1
ATOM 2187 C C . SER C 1 69 ? 26.337 23.831 21.815 1.00 39.99 69 SER C C 1
ATOM 2188 O O . SER C 1 69 ? 27.059 22.830 21.713 1.00 39.08 69 SER C O 1
ATOM 2191 N N . ASN C 1 70 ? 25.802 24.241 22.969 1.00 40.81 70 ASN C N 1
ATOM 2192 C CA . ASN C 1 70 ? 25.998 23.560 24.251 1.00 41.30 70 ASN C CA 1
ATOM 2193 C C . ASN C 1 70 ? 27.428 23.488 24.751 1.00 41.88 70 ASN C C 1
ATOM 2194 O O . ASN C 1 70 ? 27.792 22.537 25.445 1.00 42.85 70 ASN C O 1
ATOM 2199 N N . ARG C 1 71 ? 28.234 24.492 24.412 1.00 42.14 71 ARG C N 1
ATOM 2200 C CA . ARG C 1 71 ? 29.629 24.529 24.849 1.00 41.71 71 ARG C CA 1
ATOM 2201 C C . ARG C 1 71 ? 29.720 25.246 26.181 1.00 40.72 71 ARG C C 1
ATOM 2202 O O . ARG C 1 71 ? 29.097 26.289 26.361 1.00 41.14 71 ARG C O 1
ATOM 2210 N N . VAL C 1 72 ? 30.491 24.682 27.109 1.00 40.20 72 VAL C N 1
ATOM 2211 C CA . VAL C 1 72 ? 30.657 25.277 28.432 1.00 39.68 72 VAL C CA 1
ATOM 2212 C C . VAL C 1 72 ? 31.523 26.521 28.314 1.00 39.75 72 VAL C C 1
ATOM 2213 O O . VAL C 1 72 ? 32.746 26.430 28.241 1.00 39.50 72 VAL C O 1
ATOM 2217 N N . ILE C 1 73 ? 30.870 27.680 28.297 1.00 40.73 73 ILE C N 1
ATOM 2218 C CA . ILE C 1 73 ? 31.534 28.981 28.183 1.00 40.66 73 ILE C CA 1
ATOM 2219 C C . ILE C 1 73 ? 32.020 29.516 29.540 1.00 41.77 73 ILE C C 1
ATOM 2220 O O . ILE C 1 73 ? 33.036 30.211 29.615 1.00 42.37 73 ILE C O 1
ATOM 2225 N N . TRP C 1 74 ? 31.293 29.174 30.604 1.00 41.88 74 TRP C N 1
ATOM 2226 C CA . TRP C 1 74 ? 31.597 29.640 31.957 1.00 41.18 74 TRP C CA 1
ATOM 2227 C C . TRP C 1 74 ? 30.850 28.768 32.968 1.00 41.88 74 TRP C C 1
ATOM 2228 O O . TRP C 1 74 ? 29.768 28.249 32.669 1.00 41.21 74 TRP C O 1
ATOM 2239 N N . GLN C 1 75 ? 31.422 28.618 34.161 1.00 41.94 75 GLN C N 1
ATOM 2240 C CA . GLN C 1 75 ? 30.811 27.808 35.212 1.00 42.80 75 GLN C CA 1
ATOM 2241 C C . GLN C 1 75 ? 31.441 28.146 36.546 1.00 43.49 75 GLN C C 1
ATOM 2242 O O . GLN C 1 75 ? 32.632 28.449 36.610 1.00 44.26 75 GLN C O 1
ATOM 2248 N N . THR C 1 76 ? 30.649 28.090 37.613 1.00 45.34 76 THR C N 1
ATOM 2249 C CA . THR C 1 76 ? 31.171 28.380 38.948 1.00 46.61 76 THR C CA 1
ATOM 2250 C C . THR C 1 76 ? 31.848 27.107 39.458 1.00 47.30 76 THR C C 1
ATOM 2251 O O . THR C 1 76 ? 32.644 27.141 40.399 1.00 46.75 76 THR C O 1
ATOM 2255 N N . LYS C 1 77 ? 31.518 25.991 38.807 1.00 48.35 77 LYS C N 1
ATOM 2256 C CA . LYS C 1 77 ? 32.057 24.672 39.138 1.00 49.40 77 LYS C CA 1
ATOM 2257 C C . LYS C 1 77 ? 31.801 24.289 40.595 1.00 49.23 77 LYS C C 1
ATOM 2258 O O . LYS C 1 77 ? 32.542 23.499 41.185 1.00 49.91 77 LYS C O 1
ATOM 2264 N N . THR C 1 78 ? 30.734 24.845 41.161 1.00 48.67 78 THR C N 1
ATOM 2265 C CA . THR C 1 78 ? 30.364 24.590 42.547 1.00 47.98 78 THR C CA 1
ATOM 2266 C C . THR C 1 78 ? 29.324 23.489 42.626 1.00 48.78 78 THR C C 1
ATOM 2267 O O . THR C 1 78 ? 28.305 23.632 43.298 1.00 49.58 78 THR C O 1
ATOM 2271 N N . ASN C 1 79 ? 29.581 22.385 41.942 1.00 49.34 79 ASN C N 1
ATOM 2272 C CA . ASN C 1 79 ? 28.635 21.284 41.951 1.00 50.99 79 ASN C CA 1
ATOM 2273 C C . ASN C 1 79 ? 28.903 20.276 43.064 1.00 50.82 79 ASN C C 1
ATOM 2274 O O . ASN C 1 79 ? 30.024 19.800 43.235 1.00 51.40 79 ASN C O 1
ATOM 2279 N N . GLY C 1 80 ? 27.860 19.963 43.821 1.00 49.87 80 GLY C N 1
ATOM 2280 C CA . GLY C 1 80 ? 27.987 19.013 44.901 1.00 49.06 80 GLY C CA 1
ATOM 2281 C C . GLY C 1 80 ? 26.808 18.063 44.906 1.00 49.56 80 GLY C C 1
ATOM 2282 O O . GLY C 1 80 ? 26.452 17.486 43.873 1.00 48.60 80 GLY C O 1
ATOM 2283 N N . LYS C 1 81 ? 26.189 17.921 46.075 1.00 49.77 81 LYS C N 1
ATOM 2284 C CA . LYS C 1 81 ? 25.055 17.026 46.251 1.00 49.46 81 LYS C CA 1
ATOM 2285 C C . LYS C 1 81 ? 23.906 17.276 45.291 1.00 49.20 81 LYS C C 1
ATOM 2286 O O . LYS C 1 81 ? 23.368 18.383 45.218 1.00 49.83 81 LYS C O 1
ATOM 2292 N N . GLU C 1 82 ? 23.543 16.222 44.566 1.00 47.93 82 GLU C N 1
ATOM 2293 C CA . GLU C 1 82 ? 22.452 16.244 43.603 1.00 46.69 82 GLU C CA 1
ATOM 2294 C C . GLU C 1 82 ? 21.151 16.435 44.380 1.00 46.13 82 GLU C C 1
ATOM 2295 O O . GLU C 1 82 ? 20.653 15.494 44.993 1.00 47.37 82 GLU C O 1
ATOM 2301 N N . ASP C 1 83 ? 20.609 17.650 44.362 1.00 45.29 83 ASP C N 1
ATOM 2302 C CA . ASP C 1 83 ? 19.373 17.957 45.085 1.00 44.31 83 ASP C CA 1
ATOM 2303 C C . ASP C 1 83 ? 18.661 19.054 44.297 1.00 43.98 83 ASP C C 1
ATOM 2304 O O . ASP C 1 83 ? 18.347 18.873 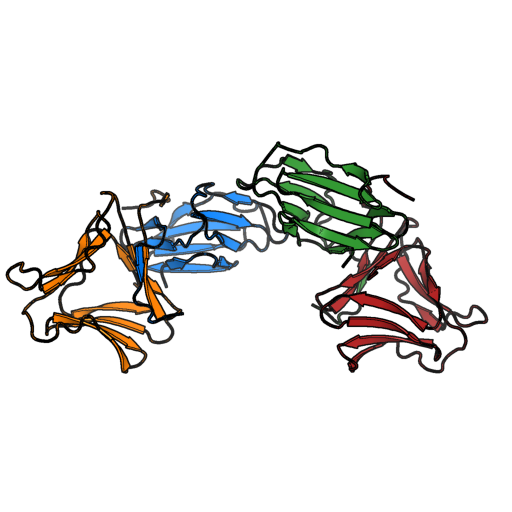43.114 1.00 44.35 83 ASP C O 1
ATOM 2309 N N . HIS C 1 84 ? 18.410 20.183 44.958 1.00 42.36 84 HIS C N 1
ATOM 2310 C CA . HIS C 1 84 ? 17.770 21.340 44.333 1.00 40.88 84 HIS C CA 1
ATOM 2311 C C . HIS C 1 84 ? 18.372 22.588 44.953 1.00 39.80 84 HIS C C 1
ATOM 2312 O O . HIS C 1 84 ? 18.498 22.676 46.170 1.00 39.19 84 HIS C O 1
ATOM 2319 N N . TYR C 1 85 ? 18.761 23.536 44.101 1.00 39.65 85 TYR C N 1
ATOM 2320 C CA . TYR C 1 85 ? 19.380 24.786 44.538 1.00 38.80 85 TYR C CA 1
ATOM 2321 C C . TYR C 1 85 ? 18.657 26.000 43.968 1.00 37.76 85 TYR C C 1
ATOM 2322 O O . TYR C 1 85 ? 17.705 25.870 43.203 1.00 36.37 85 TYR C O 1
ATOM 2331 N N . VAL C 1 86 ? 19.118 27.185 44.344 1.00 37.48 86 VAL C N 1
ATOM 2332 C CA . VAL C 1 86 ? 18.498 28.420 43.878 1.00 37.20 86 VAL C CA 1
ATOM 2333 C C . VAL C 1 86 ? 19.558 29.527 43.707 1.00 38.11 86 VAL C C 1
ATOM 2334 O O . VAL C 1 86 ? 20.547 29.582 44.445 1.00 40.16 86 VAL C O 1
ATOM 2338 N N . LEU C 1 87 ? 19.353 30.387 42.716 1.00 37.41 87 LEU C N 1
ATOM 2339 C CA . LEU C 1 87 ? 20.253 31.508 42.444 1.00 37.30 87 LEU C CA 1
ATOM 2340 C C . LEU C 1 87 ? 19.437 32.744 42.820 1.00 37.49 87 LEU C C 1
ATOM 2341 O O . LEU C 1 87 ? 18.397 33.006 42.214 1.00 37.19 87 LEU C O 1
ATOM 2346 N N . VAL C 1 88 ? 19.907 33.500 43.811 1.00 37.79 88 VAL C N 1
ATOM 2347 C CA . VAL C 1 88 ? 19.174 34.679 44.287 1.00 39.55 88 VAL C CA 1
ATOM 2348 C C . VAL C 1 88 ? 19.854 36.046 44.133 1.00 39.84 88 VAL C C 1
ATOM 2349 O O . VAL C 1 88 ? 20.956 36.262 44.640 1.00 40.04 88 VAL C O 1
ATOM 2353 N N . LEU C 1 89 ? 19.183 36.957 43.426 1.00 40.55 89 LEU C N 1
ATOM 2354 C CA . LEU C 1 89 ? 19.649 38.336 43.274 1.00 40.91 89 LEU C CA 1
ATOM 2355 C C . LEU C 1 89 ? 18.997 39.029 44.482 1.00 41.56 89 LEU C C 1
ATOM 2356 O O . LEU C 1 89 ? 17.773 39.191 44.536 1.00 41.49 89 LEU C O 1
ATOM 2361 N N . GLN C 1 90 ? 19.822 39.415 45.452 1.00 42.12 90 GLN C N 1
ATOM 2362 C CA . GLN C 1 90 ? 19.360 40.035 46.693 1.00 42.89 90 GLN C CA 1
ATOM 2363 C C . GLN C 1 90 ? 19.296 41.551 46.712 1.00 42.67 90 GLN C C 1
ATOM 2364 O O . GLN C 1 90 ? 20.005 42.222 45.969 1.00 42.94 90 GLN C O 1
ATOM 2370 N N . GLN C 1 91 ? 18.438 42.083 47.579 1.00 43.61 91 GLN C N 1
ATOM 2371 C CA . GLN C 1 91 ? 18.283 43.523 47.702 1.00 44.58 91 GLN C CA 1
ATOM 2372 C C . GLN C 1 91 ? 19.570 44.190 48.165 1.00 45.20 91 GLN C C 1
ATOM 2373 O O . GLN C 1 91 ? 19.724 45.402 47.989 1.00 45.64 91 GLN C O 1
ATOM 2379 N N . ASP C 1 92 ? 20.488 43.406 48.747 1.00 44.41 92 ASP C N 1
ATOM 2380 C CA . ASP C 1 92 ? 21.790 43.924 49.204 1.00 43.03 92 ASP C CA 1
ATOM 2381 C C . ASP C 1 92 ? 22.772 43.849 48.031 1.00 41.03 92 ASP C C 1
ATOM 2382 O O . ASP C 1 92 ? 23.980 44.016 48.186 1.00 39.90 92 ASP C O 1
ATOM 2387 N N . ARG C 1 93 ? 22.199 43.571 46.864 1.00 39.68 93 ARG C N 1
ATOM 2388 C CA . ARG C 1 93 ? 22.880 43.477 45.581 1.00 39.50 93 ARG C CA 1
ATOM 2389 C C . ARG C 1 93 ? 23.847 42.302 45.377 1.00 39.67 93 ARG C C 1
ATOM 2390 O O . ARG C 1 93 ? 24.498 42.212 44.332 1.00 39.59 93 ARG C O 1
ATOM 2398 N N . ASN C 1 94 ? 23.933 41.394 46.351 1.00 38.97 94 ASN C N 1
ATOM 2399 C CA . ASN C 1 94 ? 24.815 40.229 46.228 1.00 37.49 94 ASN C CA 1
ATOM 2400 C C . ASN C 1 94 ? 24.029 39.115 45.530 1.00 37.10 94 ASN C C 1
ATOM 2401 O O . ASN C 1 94 ? 22.857 38.923 45.815 1.00 36.77 94 ASN C O 1
ATOM 2406 N N . VAL C 1 95 ? 24.666 38.407 44.600 1.00 37.14 95 VAL C N 1
ATOM 2407 C CA . VAL C 1 95 ? 24.007 37.312 43.887 1.00 37.85 95 VAL C CA 1
ATOM 2408 C C . VAL C 1 95 ? 24.528 35.993 44.458 1.00 37.70 95 VAL C C 1
ATOM 2409 O O . VAL C 1 95 ? 25.684 35.625 44.246 1.00 37.49 95 VAL C O 1
ATOM 2413 N N . VAL C 1 96 ? 23.651 35.279 45.161 1.00 38.44 96 VAL C N 1
ATOM 2414 C CA . VAL C 1 96 ? 24.009 34.032 45.844 1.00 38.07 96 VAL C CA 1
ATOM 2415 C C . VAL C 1 96 ? 23.308 32.746 45.393 1.00 38.70 96 VAL C C 1
ATOM 2416 O O . VAL C 1 96 ? 22.147 32.760 44.991 1.00 37.81 96 VAL C O 1
ATOM 2420 N N . ILE C 1 97 ? 24.040 31.636 45.478 1.00 39.81 97 ILE C N 1
ATOM 2421 C CA . ILE C 1 97 ? 23.522 30.305 45.153 1.00 40.34 97 ILE C CA 1
ATOM 2422 C C . ILE C 1 97 ? 23.375 29.593 46.510 1.00 40.56 97 ILE C C 1
ATOM 2423 O O . ILE C 1 97 ? 24.341 29.511 47.279 1.00 40.96 97 ILE C O 1
ATOM 2428 N N . TYR C 1 98 ? 22.170 29.111 46.813 1.00 40.58 98 TYR C N 1
ATOM 2429 C CA . TYR C 1 98 ? 21.911 28.401 48.066 1.00 41.91 98 TYR C CA 1
ATOM 2430 C C . TYR C 1 98 ? 21.442 26.974 47.782 1.00 42.61 98 TYR C C 1
ATOM 2431 O O . TYR C 1 98 ? 20.843 26.706 46.742 1.00 43.53 98 TYR C O 1
ATOM 2440 N N . GLY C 1 99 ? 21.693 26.068 48.722 1.00 43.83 99 GLY C N 1
ATOM 2441 C CA . GLY C 1 99 ? 21.272 24.686 48.553 1.00 44.46 99 GLY C CA 1
ATOM 2442 C C . GLY C 1 99 ? 22.043 23.712 49.430 1.00 45.60 99 GLY C C 1
ATOM 2443 O O . GLY C 1 99 ? 23.105 24.059 49.948 1.00 45.47 99 GLY C O 1
ATOM 2444 N N . PRO C 1 100 ? 21.547 22.473 49.605 1.00 46.71 100 PRO C N 1
ATOM 2445 C CA . PRO C 1 100 ? 20.303 21.946 49.020 1.00 46.50 100 PRO C CA 1
ATOM 2446 C C . PRO C 1 100 ? 19.030 22.479 49.680 1.00 45.73 100 PRO C C 1
ATOM 2447 O O . PRO C 1 100 ? 19.049 23.477 50.408 1.00 44.89 100 PRO C O 1
ATOM 2451 N N . VAL C 1 101 ? 17.922 21.798 49.413 1.00 45.43 101 VAL C N 1
ATOM 2452 C CA . VAL C 1 101 ? 16.642 22.190 49.978 1.00 46.10 101 VAL C CA 1
ATOM 2453 C C . VAL C 1 101 ? 16.606 21.753 51.441 1.00 46.06 101 VAL C C 1
ATOM 2454 O O . VAL C 1 101 ? 17.021 20.644 51.770 1.00 46.25 101 VAL C O 1
ATOM 2458 N N . VAL C 1 102 ? 16.123 22.631 52.316 1.00 46.29 102 VAL C N 1
ATOM 2459 C CA . VAL C 1 102 ? 16.037 22.332 53.748 1.00 46.08 102 VAL C CA 1
ATOM 2460 C C . VAL C 1 102 ? 14.585 22.087 54.182 1.00 46.13 102 VAL C C 1
ATOM 2461 O O . VAL C 1 102 ? 14.301 21.262 55.060 1.00 45.96 102 VAL C O 1
ATOM 2465 N N . TRP C 1 103 ? 13.670 22.805 53.545 1.00 45.43 103 TRP C N 1
ATOM 2466 C CA . TRP C 1 103 ? 12.256 22.710 53.870 1.00 44.82 103 TRP C CA 1
ATOM 2467 C C . TRP C 1 103 ? 11.444 23.345 52.741 1.00 44.61 103 TRP C C 1
ATOM 2468 O O . TRP C 1 103 ? 11.946 24.183 51.999 1.00 44.65 103 TRP C O 1
ATOM 2479 N N . ALA C 1 104 ? 10.188 22.938 52.620 1.00 44.75 104 ALA C N 1
ATOM 2480 C CA . ALA C 1 104 ? 9.293 23.466 51.598 1.00 44.45 104 ALA C CA 1
ATOM 2481 C C . ALA C 1 104 ? 7.861 23.314 52.099 1.00 43.98 104 ALA C C 1
ATOM 2482 O O . ALA C 1 104 ? 7.579 22.453 52.943 1.00 43.71 104 ALA C O 1
ATOM 2484 N N . THR C 1 105 ? 6.963 24.149 51.581 1.00 43.47 105 THR C N 1
ATOM 2485 C CA . THR C 1 105 ? 5.561 24.106 51.975 1.00 42.36 105 THR C CA 1
ATOM 2486 C C . THR C 1 105 ? 4.792 23.001 51.252 1.00 41.97 105 THR C C 1
ATOM 2487 O O . THR C 1 105 ? 3.797 22.484 51.768 1.00 41.47 105 THR C O 1
ATOM 2491 N N . GLY C 1 106 ? 5.261 22.631 50.065 1.00 41.00 106 GLY C N 1
ATOM 2492 C CA . GLY C 1 106 ? 4.576 21.598 49.315 1.00 40.99 106 GLY C CA 1
ATOM 2493 C C . GLY C 1 106 ? 3.382 22.207 48.606 1.00 41.25 106 GLY C C 1
ATOM 2494 O O . GLY C 1 106 ? 2.524 21.499 48.063 1.00 42.29 106 GLY C O 1
ATOM 2495 N N . SER C 1 107 ? 3.314 23.535 48.625 1.00 40.28 107 SER C N 1
ATOM 2496 C CA . SER C 1 107 ? 2.228 24.251 47.964 1.00 38.47 107 SER C CA 1
ATOM 2497 C C . SER C 1 107 ? 2.439 24.242 46.442 1.00 38.49 107 SER C C 1
ATOM 2498 O O . SER C 1 107 ? 1.552 24.644 45.678 1.00 37.17 107 SER C O 1
ATOM 2501 N N . GLY C 1 108 ? 3.622 23.776 46.025 1.00 37.61 108 GLY C N 1
ATOM 2502 C CA . GLY C 1 108 ? 3.976 23.678 44.617 1.00 35.57 108 GLY C CA 1
ATOM 2503 C C . GLY C 1 108 ? 4.739 22.382 44.428 1.00 34.09 108 GLY C C 1
ATOM 2504 O O . GLY C 1 108 ? 4.952 21.684 45.409 1.00 33.02 108 GLY C O 1
ATOM 2505 N N . PRO C 1 109 ? 5.168 22.024 43.201 1.00 34.45 109 PRO C N 1
ATOM 2506 C CA . PRO C 1 109 ? 4.994 22.754 41.945 1.00 34.52 109 PRO C CA 1
ATOM 2507 C C . PRO C 1 109 ? 3.575 22.722 41.395 1.00 35.13 109 PRO C C 1
ATOM 2508 O O . PRO C 1 109 ? 2.717 22.019 41.968 1.00 36.75 109 PRO C O 1
ATOM 2512 N N . VAL D 1 1 ? 10.161 41.540 45.480 1.00 37.18 1 VAL D N 1
ATOM 2513 C CA . VAL D 1 1 ? 11.144 40.541 45.976 1.00 38.38 1 VAL D CA 1
ATOM 2514 C C . VAL D 1 1 ? 10.395 39.268 46.338 1.00 39.19 1 VAL D C 1
ATOM 2515 O O . VAL D 1 1 ? 9.340 39.340 46.964 1.00 40.01 1 VAL D O 1
ATOM 2519 N N . ASN D 1 2 ? 10.921 38.107 45.942 1.00 39.92 2 ASN D N 1
ATOM 2520 C CA . ASN D 1 2 ? 10.283 36.834 46.294 1.00 39.62 2 ASN D CA 1
ATOM 2521 C C . ASN D 1 2 ? 11.228 35.931 47.091 1.00 39.63 2 ASN D C 1
ATOM 2522 O O . ASN D 1 2 ? 11.121 34.705 47.033 1.00 39.71 2 ASN D O 1
ATOM 2527 N N . SER D 1 3 ? 12.147 36.548 47.834 1.00 39.90 3 SER D N 1
ATOM 2528 C CA . SER D 1 3 ? 13.115 35.812 48.648 1.00 40.40 3 SER D CA 1
ATOM 2529 C C . SER D 1 3 ? 13.416 36.523 49.981 1.00 40.05 3 SER D C 1
ATOM 2530 O O . SER D 1 3 ? 13.339 37.747 50.078 1.00 40.93 3 SER D O 1
ATOM 2533 N N . LEU D 1 4 ? 13.745 35.738 51.002 1.00 37.55 4 LEU D N 1
ATOM 2534 C CA . LEU D 1 4 ? 14.087 36.251 52.318 1.00 34.77 4 LEU D CA 1
ATOM 2535 C C . LEU D 1 4 ? 15.293 35.431 52.722 1.00 34.29 4 LEU D C 1
ATOM 2536 O O . LEU D 1 4 ? 15.176 34.222 52.894 1.00 33.28 4 LEU D O 1
ATOM 2541 N N . SER D 1 5 ? 16.447 36.079 52.864 1.00 34.86 5 SER D N 1
ATOM 2542 C CA . SER D 1 5 ? 17.678 35.381 53.247 1.00 36.13 5 SER D CA 1
ATOM 2543 C C . SER D 1 5 ? 18.129 35.608 54.701 1.00 36.06 5 SER D C 1
ATOM 2544 O O . SER D 1 5 ? 17.920 36.677 55.275 1.00 34.61 5 SER D O 1
ATOM 2547 N N . SER D 1 6 ? 18.750 34.577 55.274 1.00 37.35 6 SER D N 1
ATOM 2548 C CA . SER D 1 6 ? 19.255 34.573 56.652 1.00 38.17 6 SER D CA 1
ATOM 2549 C C . SER D 1 6 ? 20.124 35.783 56.944 1.00 38.52 6 SER D C 1
ATOM 2550 O O . SER D 1 6 ? 20.997 36.125 56.152 1.00 38.16 6 SER D O 1
ATOM 2553 N N . PRO D 1 7 ? 19.925 36.428 58.102 1.00 38.99 7 PRO D N 1
ATOM 2554 C CA . PRO D 1 7 ? 18.961 36.119 59.154 1.00 39.73 7 PRO D CA 1
ATOM 2555 C C . PRO D 1 7 ? 17.864 37.176 59.118 1.00 41.76 7 PRO D C 1
ATOM 2556 O O . PRO D 1 7 ? 17.405 37.657 60.165 1.00 42.32 7 PRO D O 1
ATOM 2560 N N . ASN D 1 8 ? 17.458 37.540 57.905 1.00 42.87 8 ASN D N 1
ATOM 2561 C CA . ASN D 1 8 ? 16.420 38.545 57.710 1.00 43.18 8 ASN D CA 1
ATOM 2562 C C . ASN D 1 8 ? 15.059 38.091 58.212 1.00 42.73 8 ASN D C 1
ATOM 2563 O O . ASN D 1 8 ? 14.833 36.910 58.475 1.00 41.06 8 ASN D O 1
ATOM 2568 N N . SER D 1 9 ? 14.145 39.044 58.331 1.00 43.24 9 SER D N 1
ATOM 2569 C CA . SER D 1 9 ? 12.818 38.741 58.822 1.00 43.80 9 SER D CA 1
ATOM 2570 C C . SER D 1 9 ? 11.717 39.434 58.043 1.00 44.00 9 SER D C 1
ATOM 2571 O O . SER D 1 9 ? 11.944 40.459 57.403 1.00 45.16 9 SER D O 1
ATOM 2574 N N . LEU D 1 10 ? 10.527 38.846 58.091 1.00 44.17 10 LEU D N 1
ATOM 2575 C CA . LEU D 1 10 ? 9.351 39.408 57.439 1.00 45.17 10 LEU D CA 1
ATOM 2576 C C . LEU D 1 10 ? 8.451 39.883 58.575 1.00 46.24 10 LEU D C 1
ATOM 2577 O O . LEU D 1 10 ? 7.726 39.083 59.176 1.00 47.45 10 LEU D O 1
ATOM 2582 N N . PHE D 1 11 ? 8.499 41.174 58.884 1.00 46.32 11 PHE D N 1
ATOM 2583 C CA . PHE D 1 11 ? 7.684 41.690 59.971 1.00 46.61 11 PHE D CA 1
ATOM 2584 C C . PHE D 1 11 ? 6.208 41.733 59.616 1.00 46.21 11 PHE D C 1
ATOM 2585 O O . PHE D 1 11 ? 5.818 41.437 58.487 1.00 46.32 11 PHE D O 1
ATOM 2593 N N . THR D 1 12 ? 5.382 42.083 60.592 1.00 46.66 12 THR D N 1
ATOM 2594 C CA . THR D 1 12 ? 3.944 42.144 60.376 1.00 47.62 12 THR D CA 1
ATOM 2595 C C . THR D 1 12 ? 3.565 42.956 59.140 1.00 48.44 12 THR D C 1
ATOM 2596 O O . THR D 1 12 ? 4.011 44.095 58.952 1.00 48.15 12 THR D O 1
ATOM 2600 N N . GLY D 1 13 ? 2.734 42.349 58.300 1.00 48.98 13 GLY D N 1
ATOM 2601 C CA . GLY D 1 13 ? 2.292 43.007 57.088 1.00 49.11 13 GLY D CA 1
ATOM 2602 C C . GLY D 1 13 ? 3.213 42.832 55.891 1.00 49.26 13 GLY D C 1
ATOM 2603 O O . GLY D 1 13 ? 2.795 43.107 54.758 1.00 49.46 13 GLY D O 1
ATOM 2604 N N . HIS D 1 14 ? 4.452 42.383 56.117 1.00 48.96 14 HIS D N 1
ATOM 2605 C CA . HIS D 1 14 ? 5.405 42.204 55.010 1.00 48.63 14 HIS D CA 1
ATOM 2606 C C . HIS D 1 14 ? 5.151 40.927 54.233 1.00 47.96 14 HIS D C 1
ATOM 2607 O O . HIS D 1 14 ? 4.615 39.959 54.775 1.00 48.58 14 HIS D O 1
ATOM 2614 N N . SER D 1 15 ? 5.550 40.922 52.965 1.00 46.83 15 SER D N 1
ATOM 2615 C CA . SER D 1 15 ? 5.326 39.758 52.121 1.00 46.94 15 SER D CA 1
ATOM 2616 C C . SER D 1 15 ? 6.298 39.613 50.948 1.00 46.98 15 SER D C 1
ATOM 2617 O O . SER D 1 15 ? 6.987 40.558 50.568 1.00 47.77 15 SER D O 1
ATOM 2620 N N . LEU D 1 16 ? 6.351 38.405 50.393 1.00 46.48 16 LEU D N 1
ATOM 2621 C CA . LEU D 1 16 ? 7.174 38.103 49.227 1.00 45.04 16 LEU D CA 1
ATOM 2622 C C . LEU D 1 16 ? 6.134 37.925 48.127 1.00 45.38 16 LEU D C 1
ATOM 2623 O O . LEU D 1 16 ? 5.013 37.491 48.396 1.00 45.42 16 LEU D O 1
ATOM 2628 N N . GLU D 1 17 ? 6.485 38.259 46.894 1.00 46.32 17 GLU D N 1
ATOM 2629 C CA . GLU D 1 17 ? 5.531 38.133 45.801 1.00 46.78 17 GLU D CA 1
ATOM 2630 C C . GLU D 1 17 ? 6.210 37.696 44.526 1.00 45.92 17 GLU D C 1
ATOM 2631 O O . GLU D 1 17 ? 7.299 38.161 44.202 1.00 45.55 17 GLU D O 1
ATOM 2637 N N . VAL D 1 18 ? 5.555 36.805 43.800 1.00 45.82 18 VAL D N 1
ATOM 2638 C CA . VAL D 1 18 ? 6.098 36.318 42.550 1.00 46.31 18 VAL D CA 1
ATOM 2639 C C . VAL D 1 18 ? 4.943 35.989 41.623 1.00 47.42 18 VAL D C 1
ATOM 2640 O O . VAL D 1 18 ? 3.842 35.697 42.082 1.00 47.59 18 VAL D O 1
ATOM 2644 N N . GLY D 1 19 ? 5.193 36.053 40.319 1.00 48.75 19 GLY D N 1
ATOM 2645 C CA . GLY D 1 19 ? 4.156 35.733 39.356 1.00 50.21 19 GLY D CA 1
ATOM 2646 C C . GLY D 1 19 ? 3.851 34.243 39.381 1.00 51.90 19 GLY D C 1
ATOM 2647 O O . GLY D 1 19 ? 4.676 33.439 39.824 1.00 52.66 19 GLY D O 1
ATOM 2648 N N . PRO D 1 20 ? 2.680 33.831 38.884 1.00 52.65 20 PRO D N 1
ATOM 2649 C CA . PRO D 1 20 ? 1.639 34.686 38.301 1.00 53.37 20 PRO D CA 1
ATOM 2650 C C . PRO D 1 20 ? 0.832 35.577 39.259 1.00 53.30 20 PRO D C 1
ATOM 2651 O O . PRO D 1 20 ? 0.547 36.736 38.950 1.00 54.26 20 PRO D O 1
ATOM 2655 N N . SER D 1 21 ? 0.469 35.052 40.420 1.00 52.45 21 SER D N 1
ATOM 2656 C CA . SER D 1 21 ? -0.327 35.837 41.355 1.00 51.94 21 SER D CA 1
ATOM 2657 C C . SER D 1 21 ? -0.147 35.328 42.777 1.00 51.95 21 SER D C 1
ATOM 2658 O O . SER D 1 21 ? -1.116 35.129 43.512 1.00 52.04 21 SER D O 1
ATOM 2661 N N . TYR D 1 22 ? 1.108 35.147 43.166 1.00 51.39 22 TYR D N 1
ATOM 2662 C CA . TYR D 1 22 ? 1.445 34.622 44.483 1.00 50.35 22 TYR D CA 1
ATOM 2663 C C . TYR D 1 22 ? 1.976 35.666 45.473 1.00 49.66 22 TYR D C 1
ATOM 2664 O O . TYR D 1 22 ? 2.778 36.533 45.118 1.00 49.03 22 TYR D O 1
ATOM 2673 N N . ARG D 1 23 ? 1.515 35.567 46.718 1.00 48.84 23 ARG D N 1
ATOM 2674 C CA . ARG D 1 23 ? 1.930 36.479 47.781 1.00 49.15 23 ARG D CA 1
ATOM 2675 C C . ARG D 1 23 ? 2.035 35.730 49.110 1.00 49.13 23 ARG D C 1
ATOM 2676 O O . ARG D 1 23 ? 1.039 35.195 49.608 1.00 50.11 23 ARG D O 1
ATOM 2684 N N . LEU D 1 24 ? 3.231 35.707 49.688 1.00 48.00 24 LEU D N 1
ATOM 2685 C CA . LEU D 1 24 ? 3.452 35.033 50.961 1.00 46.76 24 LEU D CA 1
ATOM 2686 C C . LEU D 1 24 ? 3.519 36.136 51.989 1.00 45.52 24 LEU D C 1
ATOM 2687 O O . LEU D 1 24 ? 4.493 36.874 52.039 1.00 45.01 24 LEU D O 1
ATOM 2692 N N . ILE D 1 25 ? 2.493 36.239 52.821 1.00 45.04 25 ILE D N 1
ATOM 2693 C CA . ILE D 1 25 ? 2.440 37.322 53.795 1.00 45.58 25 ILE D CA 1
ATOM 2694 C C . ILE D 1 25 ? 2.447 36.963 55.285 1.00 45.34 25 ILE D C 1
ATOM 2695 O O . ILE D 1 25 ? 1.848 35.971 55.703 1.00 45.69 25 ILE D O 1
ATOM 2700 N N . MET D 1 26 ? 3.139 37.786 56.076 1.00 44.52 26 MET D N 1
ATOM 2701 C CA . MET D 1 26 ? 3.196 37.619 57.527 1.00 42.49 26 MET D CA 1
ATOM 2702 C C . MET D 1 26 ? 2.117 38.586 58.026 1.00 41.08 26 MET D C 1
ATOM 2703 O O . MET D 1 26 ? 2.353 39.784 58.183 1.00 41.22 26 MET D O 1
ATOM 2708 N N . GLN D 1 27 ? 0.922 38.055 58.247 1.00 39.42 27 GLN D N 1
ATOM 2709 C CA . GLN D 1 27 ? -0.208 38.858 58.690 1.00 38.87 27 GLN D CA 1
ATOM 2710 C C . GLN D 1 27 ? -0.136 39.394 60.104 1.00 40.39 27 GLN D C 1
ATOM 2711 O O . GLN D 1 27 ? 0.664 38.953 60.913 1.00 40.24 27 GLN D O 1
ATOM 2717 N N . GLY D 1 28 ? -0.996 40.362 60.387 1.00 43.02 28 GLY D N 1
ATOM 2718 C CA . GLY D 1 28 ? -1.029 40.967 61.703 1.00 45.04 28 GLY D CA 1
ATOM 2719 C C . GLY D 1 28 ? -1.600 40.057 62.775 1.00 46.58 28 GLY D C 1
ATOM 2720 O O . GLY D 1 28 ? -1.393 40.295 63.968 1.00 47.63 28 GLY D O 1
ATOM 2721 N N . ASP D 1 29 ? -2.319 39.016 62.362 1.00 47.11 29 ASP D N 1
ATOM 2722 C CA . ASP D 1 29 ? -2.912 38.076 63.310 1.00 46.93 29 ASP D CA 1
ATOM 2723 C C . ASP D 1 29 ? -1.937 36.938 63.637 1.00 46.55 29 ASP D C 1
ATOM 2724 O O . ASP D 1 29 ? -2.277 35.994 64.351 1.00 46.20 29 ASP D O 1
ATOM 2729 N N . CYS D 1 30 ? -0.719 37.058 63.106 1.00 46.61 30 CYS D N 1
ATOM 2730 C CA . CYS D 1 30 ? 0.370 36.089 63.292 1.00 45.85 30 CYS D CA 1
ATOM 2731 C C . CYS D 1 30 ? 0.271 34.874 62.399 1.00 43.98 30 CYS D C 1
ATOM 2732 O O . CYS D 1 30 ? 1.055 33.935 62.523 1.00 44.03 30 CYS D O 1
ATOM 2735 N N . ASN D 1 31 ? -0.689 34.892 61.489 1.00 42.33 31 ASN D N 1
ATOM 2736 C CA . ASN D 1 31 ? -0.858 33.766 60.607 1.00 40.75 31 ASN D CA 1
ATOM 2737 C C . ASN D 1 31 ? 0.015 33.980 59.392 1.00 40.20 31 ASN D C 1
ATOM 2738 O O . ASN D 1 31 ? -0.082 34.998 58.713 1.00 40.10 31 ASN D O 1
ATOM 2743 N N . PHE D 1 32 ? 0.903 33.031 59.146 1.00 40.26 32 PHE D N 1
ATOM 2744 C CA . PHE D 1 32 ? 1.780 33.123 57.998 1.00 41.36 32 PHE D CA 1
ATOM 2745 C C . PHE D 1 32 ? 1.123 32.312 56.882 1.00 41.02 32 PHE D C 1
ATOM 2746 O O . PHE D 1 32 ? 1.134 31.079 56.913 1.00 40.74 32 PHE D O 1
ATOM 2754 N N . VAL D 1 33 ? 0.554 33.014 55.901 1.00 40.52 33 VAL D N 1
ATOM 2755 C CA . VAL D 1 33 ? -0.157 32.375 54.790 1.00 40.85 33 VAL D CA 1
ATOM 2756 C C . VAL D 1 33 ? 0.247 32.734 53.346 1.00 41.54 33 VAL D C 1
ATOM 2757 O O . VAL D 1 33 ? 0.672 33.861 53.036 1.00 41.68 33 VAL D O 1
ATOM 2761 N N . LEU D 1 34 ? 0.097 31.744 52.471 1.00 41.08 34 LEU D N 1
ATOM 2762 C CA . LEU D 1 34 ? 0.417 31.884 51.064 1.00 41.55 34 LEU D CA 1
ATOM 2763 C C . LEU D 1 34 ? -0.859 32.086 50.256 1.00 41.72 34 LEU D C 1
ATOM 2764 O O . LEU D 1 34 ? -1.735 31.222 50.251 1.00 42.04 34 LEU D O 1
ATOM 2769 N N . TYR D 1 35 ? -0.963 33.221 49.572 1.00 42.11 35 TYR D N 1
ATOM 2770 C CA . TYR D 1 35 ? -2.144 33.527 48.761 1.00 43.82 35 TYR D CA 1
ATOM 2771 C C . TYR D 1 35 ? -1.956 33.310 47.272 1.00 44.23 35 TYR D C 1
ATOM 2772 O O . TYR D 1 35 ? -0.900 33.616 46.714 1.00 45.30 35 TYR D O 1
ATOM 2781 N N . ASP D 1 36 ? -2.991 32.777 46.635 1.00 44.45 36 ASP D N 1
ATOM 2782 C CA . ASP D 1 36 ? -2.977 32.556 45.196 1.00 44.36 36 ASP D CA 1
ATOM 2783 C C . ASP D 1 36 ? -4.205 33.291 44.649 1.00 43.95 36 ASP D C 1
ATOM 2784 O O . ASP D 1 36 ? -5.321 32.767 44.706 1.00 43.20 36 ASP D O 1
ATOM 2789 N N . SER D 1 37 ? -3.986 34.505 44.137 1.00 43.68 37 SER D N 1
ATOM 2790 C CA . SER D 1 37 ? -5.050 35.349 43.594 1.00 43.05 37 SER D CA 1
ATOM 2791 C C . SER D 1 37 ? -6.138 35.637 44.618 1.00 43.01 37 SER D C 1
ATOM 2792 O O . SER D 1 37 ? -7.296 35.754 44.261 1.00 43.77 37 SER D O 1
ATOM 2795 N N . GLY D 1 38 ? -5.780 35.753 45.889 1.00 42.25 38 GLY D N 1
ATOM 2796 C CA . GLY D 1 38 ? -6.800 36.027 46.886 1.00 42.39 38 GLY D CA 1
ATOM 2797 C C . GLY D 1 38 ? -7.269 34.772 47.601 1.00 42.10 38 GLY D C 1
ATOM 2798 O O . GLY D 1 38 ? -8.037 34.841 48.568 1.00 42.22 38 GLY D O 1
ATOM 2799 N N . LYS D 1 39 ? -6.800 33.622 47.122 1.00 40.89 39 LYS D N 1
ATOM 2800 C CA . LYS D 1 39 ? -7.145 32.332 47.708 1.00 39.10 39 LYS D CA 1
ATOM 2801 C C . LYS D 1 39 ? -6.021 31.776 48.575 1.00 38.88 39 L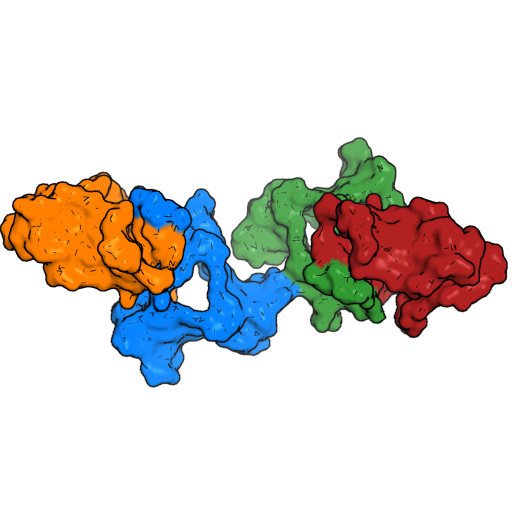YS D C 1
ATOM 2802 O O . LYS D 1 39 ? -4.900 31.579 48.105 1.00 38.53 39 LYS D O 1
ATOM 2808 N N . PRO D 1 40 ? -6.300 31.537 49.864 1.00 39.65 40 PRO D N 1
ATOM 2809 C CA . PRO D 1 40 ? -5.249 30.990 50.728 1.00 41.27 40 PRO D CA 1
ATOM 2810 C C . PRO D 1 40 ? -5.000 29.514 50.393 1.00 41.93 40 PRO D C 1
ATOM 2811 O O . PRO D 1 40 ? -5.868 28.666 50.612 1.00 41.53 40 PRO D O 1
ATOM 2815 N N . VAL D 1 41 ? -3.818 29.227 49.845 1.00 43.17 41 VAL D N 1
ATOM 2816 C CA . VAL D 1 41 ? -3.440 27.867 49.454 1.00 44.56 41 VAL D CA 1
ATOM 2817 C C . VAL D 1 41 ? -2.547 27.194 50.492 1.00 45.96 41 VAL D C 1
ATOM 2818 O O . VAL D 1 41 ? -2.336 25.981 50.449 1.00 46.90 41 VAL D O 1
ATOM 2822 N N . TRP D 1 42 ? -2.013 27.985 51.417 1.00 46.32 42 TRP D N 1
ATOM 2823 C CA . TRP D 1 42 ? -1.161 27.448 52.470 1.00 46.05 42 TRP D CA 1
ATOM 2824 C C . TRP D 1 42 ? -1.077 28.422 53.649 1.00 45.63 42 TRP D C 1
ATOM 2825 O O . TRP D 1 42 ? -1.183 29.634 53.461 1.00 44.86 42 TRP D O 1
ATOM 2836 N N . ALA D 1 43 ? -0.885 27.889 54.856 1.00 45.80 43 ALA D N 1
ATOM 2837 C CA . ALA D 1 43 ? -0.775 28.727 56.058 1.00 46.93 43 ALA D CA 1
ATOM 2838 C C . ALA D 1 43 ? -0.143 28.016 57.262 1.00 46.95 43 ALA D C 1
ATOM 2839 O O . ALA D 1 43 ? -0.217 26.792 57.380 1.00 47.21 43 ALA D O 1
ATOM 2841 N N . SER D 1 44 ? 0.478 28.788 58.153 1.00 46.70 44 SER D N 1
ATOM 2842 C CA . SER D 1 44 ? 1.096 28.219 59.341 1.00 47.04 44 SER D CA 1
ATOM 2843 C C . SER D 1 44 ? 0.009 27.885 60.359 1.00 47.54 44 SER D C 1
ATOM 2844 O O . SER D 1 44 ? 0.264 27.202 61.348 1.00 47.10 44 SER D O 1
ATOM 2847 N N . ASN D 1 45 ? -1.205 28.367 60.094 1.00 48.68 45 ASN D N 1
ATOM 2848 C CA . ASN D 1 45 ? -2.359 28.130 60.961 1.00 50.48 45 ASN D CA 1
ATOM 2849 C C . ASN D 1 45 ? -2.174 28.700 62.351 1.00 51.38 45 ASN D C 1
ATOM 2850 O O . ASN D 1 45 ? -2.736 28.173 63.308 1.00 52.71 45 ASN D O 1
ATOM 2855 N N . THR D 1 46 ? -1.388 29.763 62.475 1.00 52.16 46 THR D N 1
ATOM 2856 C CA . THR D 1 46 ? -1.143 30.359 63.786 1.00 52.15 46 THR D CA 1
ATOM 2857 C C . THR D 1 46 ? -1.932 31.652 63.974 1.00 51.20 46 THR D C 1
ATOM 2858 O O . THR D 1 46 ? -1.631 32.451 64.867 1.00 50.60 46 THR D O 1
ATOM 2862 N N . GLY D 1 47 ? -2.950 31.835 63.132 1.00 50.25 47 GLY D N 1
ATOM 2863 C CA . GLY D 1 47 ? -3.778 33.023 63.206 1.00 50.19 47 GLY D CA 1
ATOM 2864 C C . GLY D 1 47 ? -4.393 33.238 64.579 1.00 51.16 47 GLY D C 1
ATOM 2865 O O . GLY D 1 47 ? -5.108 32.375 65.084 1.00 51.04 47 GLY D O 1
ATOM 2866 N N . GLY D 1 48 ? -4.106 34.391 65.184 1.00 51.79 48 GLY D N 1
ATOM 2867 C CA . GLY D 1 48 ? -4.643 34.718 66.498 1.00 52.29 48 GLY D CA 1
ATOM 2868 C C . GLY D 1 48 ? -3.809 34.245 67.681 1.00 53.15 48 GLY D C 1
ATOM 2869 O O . GLY D 1 48 ? -4.214 34.418 68.834 1.00 53.83 48 GLY D O 1
ATOM 2870 N N . LEU D 1 49 ? -2.644 33.659 67.411 1.00 52.99 49 LEU D N 1
ATOM 2871 C CA . LEU D 1 49 ? -1.782 33.151 68.478 1.00 52.76 49 LEU D CA 1
ATOM 2872 C C . LEU D 1 49 ? -0.790 34.173 69.040 1.00 53.01 49 LEU D C 1
ATOM 2873 O O . LEU D 1 49 ? -0.119 33.916 70.050 1.00 52.52 49 LEU D O 1
ATOM 2878 N N . GLY D 1 50 ? -0.695 35.329 68.389 1.00 52.95 50 GLY D N 1
ATOM 2879 C CA . GLY D 1 50 ? 0.213 36.358 68.860 1.00 52.51 50 GLY D CA 1
ATOM 2880 C C . GLY D 1 50 ? -0.038 37.728 68.249 1.00 52.79 50 GLY D C 1
ATOM 2881 O O . GLY D 1 50 ? -0.890 37.886 67.362 1.00 52.31 50 GLY D O 1
ATOM 2882 N N . SER D 1 51 ? 0.714 38.720 68.726 1.00 52.21 51 SER D N 1
ATOM 2883 C CA . SER D 1 51 ? 0.609 40.094 68.238 1.00 51.31 51 SER D CA 1
ATOM 2884 C C . SER D 1 51 ? 1.986 40.568 67.800 1.00 50.66 51 SER D C 1
ATOM 2885 O O . SER D 1 51 ? 2.995 40.195 68.392 1.00 50.72 51 SER D O 1
ATOM 2888 N N . GLY D 1 52 ? 2.025 41.390 66.761 1.00 50.35 52 GLY D N 1
ATOM 2889 C CA . GLY D 1 52 ? 3.296 41.890 66.273 1.00 50.39 52 GLY D CA 1
ATOM 2890 C C . GLY D 1 52 ? 4.283 40.796 65.901 1.00 50.03 52 GLY D C 1
ATOM 2891 O O . GLY D 1 52 ? 5.472 40.881 66.223 1.00 50.06 52 GLY D O 1
ATOM 2892 N N . CYS D 1 53 ? 3.795 39.764 65.220 1.00 49.53 53 CYS D N 1
ATOM 2893 C CA . CYS D 1 53 ? 4.650 38.659 64.806 1.00 49.06 53 CYS D CA 1
ATOM 2894 C C . CYS D 1 53 ? 5.568 39.018 63.652 1.00 48.79 53 CYS D C 1
ATOM 2895 O O . CYS D 1 53 ? 5.309 39.959 62.896 1.00 49.22 53 CYS D O 1
ATOM 2898 N N . ARG D 1 54 ? 6.646 38.247 63.538 1.00 48.50 54 ARG D N 1
ATOM 2899 C CA . ARG D 1 54 ? 7.631 38.395 62.474 1.00 47.53 54 ARG D CA 1
ATOM 2900 C C . ARG D 1 54 ? 8.110 36.991 62.122 1.00 47.84 54 ARG D C 1
ATOM 2901 O O . ARG D 1 54 ? 8.156 36.103 62.980 1.00 46.78 54 ARG D O 1
ATOM 2909 N N . LEU D 1 55 ? 8.435 36.784 60.854 1.00 47.71 55 LEU D N 1
ATOM 2910 C CA . LEU D 1 55 ? 8.926 35.493 60.413 1.00 47.64 55 LEU D CA 1
ATOM 2911 C C . LEU D 1 55 ? 10.414 35.670 60.185 1.00 48.04 55 LEU D C 1
ATOM 2912 O O . LEU D 1 55 ? 10.827 36.408 59.283 1.00 47.23 55 LEU D O 1
ATOM 2917 N N . THR D 1 56 ? 11.210 34.999 61.018 1.00 48.35 56 THR D N 1
ATOM 2918 C CA . THR D 1 56 ? 12.667 35.060 60.937 1.00 47.89 56 THR D CA 1
ATOM 2919 C C . THR D 1 56 ? 13.290 33.762 60.412 1.00 47.87 56 THR D C 1
ATOM 2920 O O . THR D 1 56 ? 12.965 32.668 60.872 1.00 47.72 56 THR D O 1
ATOM 2924 N N . LEU D 1 57 ? 14.172 33.885 59.432 1.00 48.04 57 LEU D N 1
ATOM 2925 C CA . LEU D 1 57 ? 14.871 32.725 58.915 1.00 49.26 57 LEU D CA 1
ATOM 2926 C C . LEU D 1 57 ? 16.294 32.855 59.475 1.00 50.81 57 LEU D C 1
ATOM 2927 O O . LEU D 1 57 ? 17.058 33.723 59.051 1.00 52.38 57 LEU D O 1
ATOM 2932 N N . HIS D 1 58 ? 16.642 32.012 60.442 1.00 51.56 58 HIS D N 1
ATOM 2933 C CA . HIS D 1 58 ? 17.971 32.055 61.056 1.00 52.60 58 HIS D CA 1
ATOM 2934 C C . HIS D 1 58 ? 19.084 31.507 60.156 1.00 52.40 58 HIS D C 1
ATOM 2935 O O . HIS D 1 58 ? 18.816 30.822 59.166 1.00 52.20 58 HIS D O 1
ATOM 2942 N N . ASN D 1 59 ? 20.334 31.807 60.508 1.00 52.39 59 ASN D N 1
ATOM 2943 C CA . ASN D 1 59 ? 21.471 31.337 59.720 1.00 52.59 59 ASN D CA 1
ATOM 2944 C C . ASN D 1 59 ? 21.673 29.824 59.774 1.00 52.82 59 ASN D C 1
ATOM 2945 O O . ASN D 1 59 ? 22.557 29.301 59.086 1.00 54.09 59 ASN D O 1
ATOM 2950 N N . ASN D 1 60 ? 20.886 29.120 60.590 1.00 51.65 60 ASN D N 1
ATOM 2951 C CA . ASN D 1 60 ? 21.032 27.670 60.676 1.00 50.53 60 ASN D CA 1
ATOM 2952 C C . ASN D 1 60 ? 19.917 26.936 59.930 1.00 49.62 60 ASN D C 1
ATOM 2953 O O . ASN D 1 60 ? 19.778 25.720 60.027 1.00 49.01 60 ASN D O 1
ATOM 2958 N N . GLY D 1 61 ? 19.127 27.689 59.173 1.00 49.02 61 GLY D N 1
ATOM 2959 C CA . GLY D 1 61 ? 18.062 27.082 58.391 1.00 48.67 61 GLY D CA 1
ATOM 2960 C C . GLY D 1 61 ? 16.709 26.954 59.066 1.00 47.80 61 GLY D C 1
ATOM 2961 O O . GLY D 1 61 ? 15.737 26.521 58.440 1.00 48.31 61 GLY D O 1
ATOM 2962 N N . ASN D 1 62 ? 16.632 27.321 60.337 1.00 45.89 62 ASN D N 1
ATOM 2963 C CA . ASN D 1 62 ? 15.371 27.242 61.054 1.00 44.72 62 ASN D CA 1
ATOM 2964 C C . ASN D 1 62 ? 14.513 28.490 60.786 1.00 45.09 62 ASN D C 1
ATOM 2965 O O . ASN D 1 62 ? 14.956 29.625 60.991 1.00 45.26 62 ASN D O 1
ATOM 2970 N N . LEU D 1 63 ? 13.293 28.265 60.307 1.00 44.36 63 LEU D N 1
ATOM 2971 C CA . LEU D 1 63 ? 12.351 29.340 60.025 1.00 44.41 63 LEU D CA 1
ATOM 2972 C C . LEU D 1 63 ? 11.390 29.427 61.227 1.00 45.20 63 LEU D C 1
ATOM 2973 O O . LEU D 1 63 ? 10.637 28.483 61.497 1.00 46.15 63 LEU D O 1
ATOM 2978 N N . VAL D 1 64 ? 11.406 30.559 61.934 1.00 44.92 64 VAL D N 1
ATOM 2979 C CA . VAL D 1 64 ? 10.582 30.737 63.136 1.00 44.56 64 VAL D CA 1
ATOM 2980 C C . VAL D 1 64 ? 9.627 31.943 63.155 1.00 45.41 64 VAL D C 1
ATOM 2981 O O . VAL D 1 64 ? 9.949 33.000 62.620 1.00 47.00 64 VAL D O 1
ATOM 2985 N N . ILE D 1 65 ? 8.451 31.775 63.764 1.00 44.99 65 ILE D N 1
ATOM 2986 C CA . ILE D 1 65 ? 7.490 32.872 63.902 1.00 44.99 65 ILE D CA 1
ATOM 2987 C C . ILE D 1 65 ? 7.508 33.278 65.374 1.00 45.39 65 ILE D C 1
ATOM 2988 O O . ILE D 1 65 ? 7.205 32.464 66.247 1.00 45.30 65 ILE D O 1
ATOM 2993 N N . TYR D 1 66 ? 7.881 34.526 65.644 1.00 46.15 66 TYR D N 1
ATOM 2994 C CA . TYR D 1 66 ? 7.947 35.055 67.008 1.00 47.11 66 TYR D CA 1
ATOM 2995 C C . TYR D 1 66 ? 6.858 36.110 67.225 1.00 48.22 66 TYR D C 1
ATOM 2996 O O . TYR D 1 66 ? 6.580 36.909 66.321 1.00 47.73 66 TYR D O 1
ATOM 3005 N N . ASP D 1 67 ? 6.240 36.123 68.408 1.00 48.35 67 ASP D N 1
ATOM 3006 C CA . ASP D 1 67 ? 5.221 37.133 68.683 1.00 48.47 67 ASP D CA 1
ATOM 3007 C C . ASP D 1 67 ? 5.959 38.413 69.084 1.00 49.45 67 ASP D C 1
ATOM 3008 O O . ASP D 1 67 ? 7.186 38.485 68.960 1.00 48.97 67 ASP D O 1
ATOM 3013 N N . GLN D 1 68 ? 5.226 39.415 69.565 1.00 50.81 68 GLN D N 1
ATOM 3014 C CA . GLN D 1 68 ? 5.848 40.677 69.962 1.00 51.52 68 GLN D CA 1
ATOM 3015 C C . GLN D 1 68 ? 6.675 40.537 71.240 1.00 52.07 68 GLN D C 1
ATOM 3016 O O . GLN D 1 68 ? 7.504 41.391 71.533 1.00 52.49 68 GLN D O 1
ATOM 3022 N N . SER D 1 69 ? 6.454 39.455 71.990 1.00 52.70 69 SER D N 1
ATOM 3023 C CA . SER D 1 69 ? 7.192 39.198 73.231 1.00 53.01 69 SER D CA 1
ATOM 3024 C C . SER D 1 69 ? 8.271 38.123 73.047 1.00 54.20 69 SER D C 1
ATOM 3025 O O . SER D 1 69 ? 8.727 37.516 74.019 1.00 54.21 69 SER D O 1
ATOM 3028 N N . ASN D 1 70 ? 8.668 37.899 71.795 1.00 55.73 70 ASN D N 1
ATOM 3029 C CA . ASN D 1 70 ? 9.690 36.913 71.428 1.00 56.91 70 ASN D CA 1
ATOM 3030 C C . ASN D 1 70 ? 9.369 35.462 71.769 1.00 57.34 70 ASN D C 1
ATOM 3031 O O . ASN D 1 70 ? 10.275 34.668 72.038 1.00 57.22 70 ASN D O 1
ATOM 3036 N N . ARG D 1 71 ? 8.087 35.115 71.753 1.00 58.23 71 ARG D N 1
ATOM 3037 C CA . ARG D 1 71 ? 7.673 33.744 72.041 1.00 58.89 71 ARG D CA 1
ATOM 3038 C C . ARG D 1 71 ? 7.619 32.943 70.744 1.00 57.99 71 ARG D C 1
ATOM 3039 O O . ARG D 1 71 ? 7.080 33.412 69.736 1.00 58.12 71 ARG D O 1
ATOM 3047 N N . VAL D 1 72 ? 8.180 31.737 70.773 1.00 56.65 72 VAL D N 1
ATOM 3048 C CA . VAL D 1 72 ? 8.188 30.867 69.600 1.00 55.08 72 VAL D CA 1
ATOM 3049 C C . VAL D 1 72 ? 6.778 30.369 69.331 1.00 54.20 72 VAL D C 1
ATOM 3050 O O . VAL D 1 72 ? 6.315 29.428 69.976 1.00 54.76 72 VAL D O 1
ATOM 3054 N N . ILE D 1 73 ? 6.108 31.010 68.376 1.00 52.96 73 ILE D N 1
ATOM 3055 C CA . ILE D 1 73 ? 4.741 30.657 68.000 1.00 51.51 73 ILE D CA 1
ATOM 3056 C C . ILE D 1 73 ? 4.701 29.504 66.989 1.00 51.02 73 ILE D C 1
ATOM 3057 O O . ILE D 1 73 ? 3.774 28.688 66.994 1.00 52.08 73 ILE D O 1
ATOM 3062 N N . TRP D 1 74 ? 5.718 29.435 66.135 1.00 48.94 74 TRP D N 1
ATOM 3063 C CA . TRP D 1 74 ? 5.784 28.414 65.091 1.00 47.30 74 TRP D CA 1
ATOM 3064 C C . TRP D 1 74 ? 7.222 28.314 64.590 1.00 46.97 74 TRP D C 1
ATOM 3065 O O . TRP D 1 74 ? 7.974 29.289 64.645 1.00 46.55 74 TRP D O 1
ATOM 3076 N N . GLN D 1 75 ? 7.594 27.140 64.093 1.00 46.48 75 GLN D N 1
ATOM 3077 C CA . GLN D 1 75 ? 8.942 26.918 63.594 1.00 45.64 75 GLN D CA 1
ATOM 3078 C C . GLN D 1 75 ? 8.983 25.642 62.778 1.00 45.23 75 GLN D C 1
ATOM 3079 O O . GLN D 1 75 ? 8.289 24.670 63.096 1.00 44.35 75 GLN D O 1
ATOM 3085 N N . THR D 1 76 ? 9.798 25.646 61.725 1.00 44.68 76 THR D N 1
ATOM 3086 C CA . THR D 1 76 ? 9.949 24.463 60.880 1.00 43.51 76 THR D CA 1
ATOM 3087 C C . THR D 1 76 ? 10.933 23.530 61.586 1.00 45.21 76 THR D C 1
ATOM 3088 O O . THR D 1 76 ? 11.006 22.348 61.250 1.00 46.40 76 THR D O 1
ATOM 3092 N N . LYS D 1 77 ? 11.681 24.090 62.551 1.00 44.65 77 LYS D N 1
ATOM 3093 C CA . LYS D 1 77 ? 12.682 23.382 63.355 1.00 43.18 77 LYS D CA 1
ATOM 3094 C C . LYS D 1 77 ? 13.749 22.711 62.503 1.00 41.73 77 LYS D C 1
ATOM 3095 O O . LYS D 1 77 ? 14.390 21.752 62.920 1.00 41.51 77 LYS D O 1
ATOM 3101 N N . THR D 1 78 ? 13.916 23.207 61.286 1.00 41.51 78 THR D N 1
ATOM 3102 C CA . THR D 1 78 ? 14.867 22.644 60.335 1.00 41.96 78 THR D CA 1
ATOM 3103 C C . THR D 1 78 ? 16.216 23.329 60.454 1.00 42.71 78 THR D C 1
ATOM 3104 O O . THR D 1 78 ? 16.809 23.751 59.467 1.00 43.07 78 THR D O 1
ATOM 3108 N N . ASN D 1 79 ? 16.712 23.444 61.668 1.00 43.87 79 ASN D N 1
ATOM 3109 C CA . ASN D 1 79 ? 17.987 24.105 61.857 1.00 45.44 79 ASN D CA 1
ATOM 3110 C C . ASN D 1 79 ? 19.149 23.116 61.803 1.00 46.00 79 ASN D C 1
ATOM 3111 O O . ASN D 1 79 ? 19.113 22.066 62.424 1.00 46.52 79 ASN D O 1
ATOM 3116 N N . GLY D 1 80 ? 20.177 23.459 61.041 1.00 46.78 80 GLY D N 1
ATOM 3117 C CA . GLY D 1 80 ? 21.338 22.596 60.933 1.00 46.82 80 GLY D CA 1
ATOM 3118 C C . GLY D 1 80 ? 22.604 23.429 60.976 1.00 46.72 80 GLY D C 1
ATOM 3119 O O . GLY D 1 80 ? 22.789 24.260 61.879 1.00 47.05 80 GLY D O 1
ATOM 3120 N N . LYS D 1 81 ? 23.470 23.218 59.987 1.00 46.12 81 LYS D N 1
ATOM 3121 C CA . LYS D 1 81 ? 24.725 23.948 59.902 1.00 45.40 81 LYS D CA 1
ATOM 3122 C C . LYS D 1 81 ? 24.585 25.473 59.884 1.00 45.20 81 LYS D C 1
ATOM 3123 O O . LYS D 1 81 ? 23.895 26.057 59.044 1.00 43.21 81 LYS D O 1
ATOM 3129 N N . GLU D 1 82 ? 25.264 26.100 60.835 1.00 45.59 82 GLU D N 1
ATOM 3130 C CA . GLU D 1 82 ? 25.293 27.545 60.983 1.00 45.71 82 GLU D CA 1
ATOM 3131 C C . GLU D 1 82 ? 26.0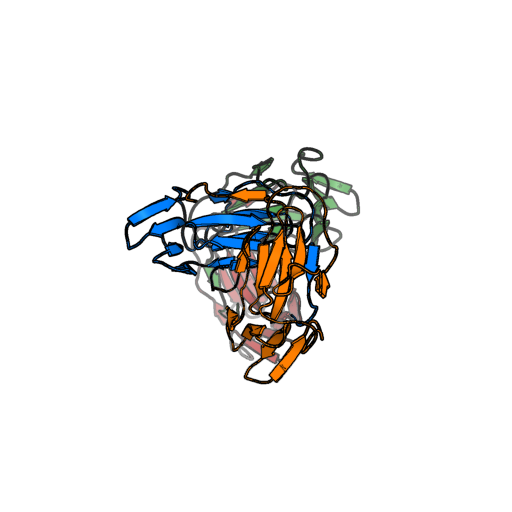17 28.133 59.767 1.00 46.06 82 GLU D C 1
ATOM 3132 O O . GLU D 1 82 ? 27.243 28.098 59.684 1.00 46.53 82 GLU D O 1
ATOM 3138 N N . ASP D 1 83 ? 25.258 28.668 58.821 1.00 46.28 83 ASP D N 1
ATOM 3139 C CA . ASP D 1 83 ? 25.840 29.248 57.613 1.00 46.92 83 ASP D CA 1
ATOM 3140 C C . ASP D 1 83 ? 24.916 30.396 57.200 1.00 47.40 83 ASP D C 1
ATOM 3141 O O . ASP D 1 83 ? 24.719 31.352 57.958 1.00 47.58 83 ASP D O 1
ATOM 3146 N N . HIS D 1 84 ? 24.351 30.289 56.001 1.00 47.22 84 HIS D N 1
ATOM 3147 C CA . HIS D 1 84 ? 23.421 31.279 55.462 1.00 46.20 84 HIS D CA 1
ATOM 3148 C C . HIS D 1 84 ? 22.436 30.532 54.576 1.00 46.23 84 HIS D C 1
ATOM 3149 O O . HIS D 1 84 ? 22.841 29.699 53.762 1.00 46.69 84 HIS D O 1
ATOM 3156 N N . TYR D 1 85 ? 21.146 30.821 54.750 1.00 45.54 85 TYR D N 1
ATOM 3157 C CA . TYR D 1 85 ? 20.089 30.162 53.980 1.00 44.73 85 TYR D CA 1
ATOM 3158 C C . TYR D 1 85 ? 19.170 31.178 53.312 1.00 43.79 85 TYR D C 1
ATOM 3159 O O . TYR D 1 85 ? 19.343 32.384 53.483 1.00 43.45 85 TYR D O 1
ATOM 3168 N N . VAL D 1 86 ? 18.197 30.687 52.552 1.00 43.17 86 VAL D N 1
ATOM 3169 C CA . VAL D 1 86 ? 17.250 31.564 51.867 1.00 43.17 86 VAL D CA 1
ATOM 3170 C C . VAL D 1 86 ? 15.851 30.933 51.800 1.00 43.56 86 VAL D C 1
ATOM 3171 O O . VAL D 1 86 ? 15.723 29.713 51.658 1.00 44.29 86 VAL D O 1
ATOM 3175 N N . LEU D 1 87 ? 14.816 31.769 51.927 1.00 42.82 87 LEU D N 1
ATOM 3176 C CA . LEU D 1 87 ? 13.423 31.323 51.855 1.00 42.48 87 LEU D CA 1
ATOM 3177 C C . LEU D 1 87 ? 12.928 31.837 50.502 1.00 41.72 87 LEU D C 1
ATOM 3178 O O . LEU D 1 87 ? 12.900 33.045 50.281 1.00 42.21 87 LEU D O 1
ATOM 3183 N N . VAL D 1 88 ? 12.544 30.937 49.599 1.00 41.29 88 VAL D N 1
ATOM 3184 C CA . VAL D 1 88 ? 12.099 31.358 48.267 1.00 41.36 88 VAL D CA 1
ATOM 3185 C C . VAL D 1 88 ? 10.658 31.029 47.839 1.00 41.41 88 VAL D C 1
ATOM 3186 O O . VAL D 1 88 ? 10.253 29.858 47.789 1.00 41.85 88 VAL D O 1
ATOM 3190 N N . LEU D 1 89 ? 9.892 32.076 47.529 1.00 40.10 89 LEU D N 1
ATOM 3191 C CA . LEU D 1 89 ? 8.532 31.904 47.034 1.00 38.47 89 LEU D CA 1
ATOM 3192 C C . LEU D 1 89 ? 8.774 31.756 45.532 1.00 37.83 89 LEU D C 1
ATOM 3193 O O . LEU D 1 89 ? 9.225 32.692 44.871 1.00 36.18 89 LEU D O 1
ATOM 3198 N N . GLN D 1 90 ? 8.496 30.565 45.015 1.00 38.62 90 GLN D N 1
ATOM 3199 C CA . GLN D 1 90 ? 8.708 30.245 43.607 1.00 39.66 90 GLN D CA 1
ATOM 3200 C C . GLN D 1 90 ? 7.509 30.422 42.673 1.00 39.83 90 GLN D C 1
ATOM 3201 O O . GLN D 1 90 ? 6.359 30.361 43.098 1.00 37.74 90 GLN D O 1
ATOM 3207 N N . GLN D 1 91 ? 7.803 30.642 41.392 1.00 41.68 91 GLN D N 1
ATOM 3208 C CA . GLN D 1 91 ? 6.769 30.818 40.380 1.00 43.74 91 GLN D CA 1
ATOM 3209 C C . GLN D 1 91 ? 5.913 29.556 40.218 1.00 43.33 91 GLN D C 1
ATOM 3210 O O . GLN D 1 91 ? 4.814 29.615 39.654 1.00 42.34 91 GLN D O 1
ATOM 3216 N N . ASP D 1 92 ? 6.418 28.422 40.709 1.00 42.11 92 ASP D N 1
ATOM 3217 C CA . ASP D 1 92 ? 5.675 27.167 40.637 1.00 41.62 92 ASP D CA 1
ATOM 3218 C C . ASP D 1 92 ? 4.824 27.085 41.903 1.00 41.68 92 ASP D C 1
ATOM 3219 O O . ASP D 1 92 ? 4.239 26.054 42.217 1.00 41.02 92 ASP D O 1
ATOM 3224 N N . ARG D 1 93 ? 4.796 28.206 42.621 1.00 42.46 93 ARG D N 1
ATOM 3225 C CA . ARG D 1 93 ? 4.032 28.400 43.847 1.00 43.23 93 ARG D CA 1
ATOM 3226 C C . ARG D 1 93 ? 4.496 27.651 45.092 1.00 43.62 93 ARG D C 1
ATOM 3227 O O . ARG D 1 93 ? 3.842 27.723 46.132 1.00 43.20 93 ARG D O 1
ATOM 3235 N N . ASN D 1 94 ? 5.615 26.941 45.006 1.00 44.34 94 ASN D N 1
ATOM 3236 C CA . ASN D 1 94 ? 6.116 26.221 46.172 1.00 46.32 94 ASN D CA 1
ATOM 3237 C C . ASN D 1 94 ? 7.035 27.158 46.961 1.00 47.42 94 ASN D C 1
ATOM 3238 O O . ASN D 1 94 ? 7.796 27.925 46.375 1.00 48.89 94 ASN D O 1
ATOM 3243 N N . VAL D 1 95 ? 6.956 27.121 48.285 1.00 47.67 95 VAL D N 1
ATOM 3244 C CA . VAL D 1 95 ? 7.817 27.979 49.092 1.00 49.03 95 VAL D CA 1
ATOM 3245 C C . VAL D 1 95 ? 8.907 27.111 49.712 1.00 49.16 95 VAL D C 1
ATOM 3246 O O . VAL D 1 95 ? 8.639 26.269 50.567 1.00 50.21 95 VAL D O 1
ATOM 3250 N N . VAL D 1 96 ? 10.144 27.346 49.287 1.00 48.84 96 VAL D N 1
ATOM 3251 C CA . VAL D 1 96 ? 11.281 26.550 49.725 1.00 47.36 96 VAL D CA 1
ATOM 3252 C C . VAL D 1 96 ? 12.410 27.275 50.472 1.00 46.71 96 VAL D C 1
ATOM 3253 O O . VAL D 1 96 ? 12.702 28.439 50.205 1.00 45.94 96 VAL D O 1
ATOM 3257 N N . ILE D 1 97 ? 13.037 26.554 51.402 1.00 46.35 97 ILE D N 1
ATOM 3258 C CA . ILE D 1 97 ? 14.183 27.042 52.164 1.00 45.39 97 ILE D CA 1
ATOM 3259 C C . ILE D 1 97 ? 15.399 26.280 51.609 1.00 46.38 97 ILE D C 1
ATOM 3260 O O . ILE D 1 97 ? 15.405 25.046 51.589 1.00 47.20 97 ILE D O 1
ATOM 3265 N N . TYR D 1 98 ? 16.407 27.008 51.130 1.00 47.06 98 TYR D N 1
ATOM 3266 C CA . TYR D 1 98 ? 17.622 26.386 50.598 1.00 47.01 98 TYR D CA 1
ATOM 3267 C C . TYR D 1 98 ? 18.848 26.787 51.436 1.00 48.42 98 TYR D C 1
ATOM 3268 O O . TYR D 1 98 ? 18.866 27.856 52.051 1.00 48.94 98 TYR D O 1
ATOM 3277 N N . GLY D 1 99 ? 19.872 25.937 51.444 1.00 49.23 99 GLY D N 1
ATOM 3278 C CA . GLY D 1 99 ? 21.084 26.241 52.191 1.00 50.14 99 GLY D CA 1
ATOM 3279 C C . GLY D 1 99 ? 21.943 25.021 52.494 1.00 51.19 99 GLY D C 1
ATOM 3280 O O . GLY D 1 99 ? 21.458 23.891 52.386 1.00 51.12 99 GLY D O 1
ATOM 3281 N N . PRO D 1 100 ? 23.225 25.208 52.883 1.00 51.69 100 PRO D N 1
ATOM 3282 C CA . PRO D 1 100 ? 23.902 26.504 53.050 1.00 51.37 100 PRO D CA 1
ATOM 3283 C C . PRO D 1 100 ? 24.249 27.181 51.716 1.00 51.38 100 PRO D C 1
ATOM 3284 O O . PRO D 1 100 ? 23.718 26.827 50.657 1.00 50.00 100 PRO D O 1
ATOM 3288 N N . VAL D 1 101 ? 25.139 28.166 51.785 1.00 51.98 101 VAL D N 1
ATOM 3289 C CA . VAL D 1 101 ? 25.579 28.886 50.596 1.00 52.88 101 VAL D CA 1
ATOM 3290 C C . VAL D 1 101 ? 26.570 27.988 49.834 1.00 53.76 101 VAL D C 1
ATOM 3291 O O . VAL D 1 101 ? 27.425 27.344 50.442 1.00 55.80 101 VAL D O 1
ATOM 3295 N N . VAL D 1 102 ? 26.449 27.928 48.512 1.00 53.23 102 VAL D N 1
ATOM 3296 C CA . VAL D 1 102 ? 27.342 27.098 47.709 1.00 51.73 102 VAL D CA 1
ATOM 3297 C C . VAL D 1 102 ? 28.310 27.973 46.919 1.00 51.60 102 VAL D C 1
ATOM 3298 O O . VAL D 1 102 ? 29.451 27.585 46.665 1.00 51.44 102 VAL D O 1
ATOM 3302 N N . TRP D 1 103 ? 27.844 29.160 46.545 1.00 51.03 103 TRP D N 1
ATOM 3303 C CA . TRP D 1 103 ? 28.641 30.088 45.752 1.00 50.52 103 TRP D CA 1
ATOM 3304 C C . TRP D 1 103 ? 27.979 31.463 45.790 1.00 49.67 103 TRP D C 1
ATOM 3305 O O . TRP D 1 103 ? 26.780 31.574 46.047 1.00 49.28 103 TRP D O 1
ATOM 3316 N N . ALA D 1 104 ? 28.766 32.504 45.535 1.00 48.43 104 ALA D N 1
ATOM 3317 C CA . ALA D 1 104 ? 28.267 33.877 45.520 1.00 47.20 104 ALA D CA 1
ATOM 3318 C C . ALA D 1 104 ? 29.188 34.693 44.633 1.00 46.67 104 ALA D C 1
ATOM 3319 O O . ALA D 1 104 ? 30.343 34.316 44.432 1.00 47.04 104 ALA D O 1
ATOM 3321 N N . THR D 1 105 ? 28.682 35.801 44.100 1.00 45.20 105 THR D N 1
ATOM 3322 C CA . THR D 1 105 ? 29.485 36.657 43.231 1.00 44.23 105 THR D CA 1
ATOM 3323 C C . THR D 1 105 ? 30.405 37.593 44.032 1.00 43.81 105 THR D C 1
ATOM 3324 O O . THR D 1 105 ? 31.456 38.017 43.544 1.00 42.76 105 THR D O 1
ATOM 3328 N N . GLY D 1 106 ? 30.026 37.884 45.272 1.00 43.77 106 GLY D N 1
ATOM 3329 C CA . GLY D 1 106 ? 30.822 38.781 46.087 1.00 43.52 106 GLY D CA 1
ATOM 3330 C C . GLY D 1 106 ? 30.516 40.206 45.674 1.00 44.03 106 GLY D C 1
ATOM 3331 O O . GLY D 1 106 ? 31.197 41.148 46.076 1.00 43.49 106 GLY D O 1
ATOM 3332 N N . SER D 1 107 ? 29.485 40.360 44.849 1.00 45.30 107 SER D N 1
ATOM 3333 C CA . SER D 1 107 ? 29.087 41.673 44.389 1.00 47.07 107 SER D CA 1
ATOM 3334 C C . SER D 1 107 ? 28.437 42.411 45.545 1.00 48.26 107 SER D C 1
ATOM 3335 O O . SER D 1 107 ? 28.382 43.615 45.521 1.00 49.39 107 SER D O 1
ATOM 3338 N N . GLY D 1 108 ? 27.996 41.686 46.570 1.00 50.02 108 GLY D N 1
ATOM 3339 C CA . GLY D 1 108 ? 27.383 42.295 47.745 1.00 51.60 108 GLY D CA 1
ATOM 3340 C C . GLY D 1 108 ? 28.028 41.680 48.979 1.00 53.24 108 GLY D C 1
ATOM 3341 O O . GLY D 1 108 ? 28.955 40.891 48.828 1.00 53.68 108 GLY D O 1
ATOM 3342 N N . PRO D 1 109 ? 27.587 42.005 50.207 1.00 54.33 109 PRO D N 1
ATOM 3343 C CA . PRO D 1 109 ? 26.503 42.931 50.531 1.00 54.73 109 PRO D CA 1
ATOM 3344 C C . PRO D 1 109 ? 26.924 44.355 50.286 1.00 55.47 109 PRO D C 1
ATOM 3345 O O . PRO D 1 109 ? 28.055 44.603 49.811 1.00 55.56 109 PRO D O 1
#

Sequence (436 aa):
VNSLSSPNSLFTGHSLEVGPSYRLIMQGDCNFVLYDSGKPVWASNTGGLGSGCRLTLHNNGNLVIYDQSNRVIWQTKTNGKEDHYVLVLQQDRNVVIYGPVVWATGSGPVNSLSSPNSLFTGHSLEVGPSYRLIMQGDCNFVLYDSGKPVWASNTGGLGSGCRLTLHNNGNLVIYDQSNRVIWQTKTNGKEDHYVLVLQQDRNVVIYGPVVWATGSGPVNSLSSPNSLFTGHSLEVGPSYRLIMQGDCNFVLYDSGKPVWASNTGGLGSGCRLTLHNNGNLVIYDQSNRVIWQTKTNGKEDHYVLVLQQDRNVVIYGPVVWATGSGPVNSLSSPNSLFTGHSLEVGPSYRLIMQGDCNFVLYDSGKPVWASNTGGLGSGCRLTLHNNGNLVIYDQSNRVIWQTKTNGKEDHYVLVLQQDRNVVIYGPVVWATGSGP